Protein AF-A0A7J7JI96-F1 (afdb_monomer)

InterPro domains:
  IPR000719 Protein kinase domain [PS50011] (478-627)
  IPR001245 Serine-threonine/tyrosine-protein kinase, catalytic domain [PF07714] (480-619)
  IPR006212 Furin-like repeat [SM00261] (76-136)
  IPR006212 Furin-like repeat [SM00261] (138-182)
  IPR006212 Furin-like repeat [SM00261] (185-246)
  IPR006212 Furin-like repeat [SM00261] (267-317)
  IPR006212 Furin-like repeat [SM00261] (322-373)
  IPR006212 Furin-like repeat [cd00064] (144-189)
  IPR008266 Tyrosine-protein kinase, active site [PS00109] (599-611)
  IPR009030 Growth factor receptor cysteine-rich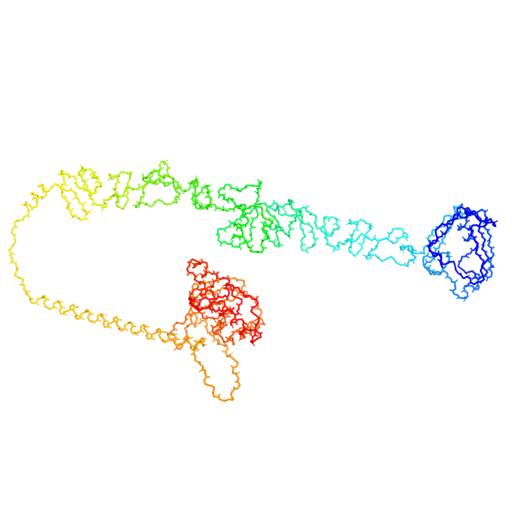 domain superfamily [SSF57184] (85-247)
  IPR009030 Growth factor receptor cysteine-rich domain superfamily [SSF57184] (269-385)
  IPR011009 Protein kinase-like domain superfamily [SSF56112] (474-619)
  IPR017441 Protein kinase, ATP binding site [PS00107] (484-511)
  IPR020635 Tyrosine-protein kinase, catalytic domain [SM00219] (478-627)
  IPR032778 Growth factor receptor domain 4 [PF14843] (109-195)
  IPR036941 Receptor L-domain superfamily [G3DSA:3.80.20.20] (1-106)
  IPR050122 Receptor Tyrosine Kinase [PTHR24416] (110-619)

Organism: Bugula neritina (NCBI:txid10212)

Radius of gyration: 50.15 Å; Cα contacts (8 Å, |Δi|>4): 1266; chains: 1; bounding box: 115×75×145 Å

pLDDT: mean 81.82, std 13.34, range [28.16, 96.81]

Nearest PDB structures (foldseek):
  7lg8-assembly2_B  TM=9.707E-01  e=1.977E-16  Homo sapiens
  7a6i-assembly1_A  TM=9.417E-01  e=3.494E-16  Homo sapiens
  7jxh-assembly2_A  TM=9.413E-01  e=5.567E-16  Homo sapiens
  7pcd-assembly1_A  TM=9.320E-01  e=4.766E-16  Homo sapiens
  5edq-assembly1_A  TM=9.044E-01  e=1.091E-15  Homo sapiens

Solvent-accessible surface area (backbone atoms only — not comparable to full-atom values): 34287 Å² total; per-residue (Å²): 140,58,35,81,42,49,71,40,66,28,81,84,48,91,83,52,38,42,44,76,46,79,42,72,81,44,44,50,77,57,46,69,41,79,55,46,57,70,36,37,15,36,39,39,41,30,54,48,38,34,37,55,48,68,68,57,50,47,26,63,45,56,78,32,80,41,77,45,74,48,61,54,82,69,26,52,62,54,23,53,76,72,64,49,52,57,29,90,37,32,60,82,44,21,41,20,61,48,48,50,20,14,40,48,54,38,87,86,79,30,55,66,46,80,35,44,59,54,23,34,44,98,70,28,31,35,85,71,74,62,55,51,56,19,27,78,60,89,54,34,42,39,68,33,28,92,35,36,31,75,10,29,80,40,65,46,44,61,33,35,74,33,51,62,56,21,33,50,90,68,33,31,31,90,61,58,60,79,64,18,17,55,46,98,82,30,36,47,40,73,38,36,87,28,42,36,62,92,76,84,45,38,26,49,24,66,40,52,27,51,45,85,55,2,16,61,24,23,55,29,26,45,47,55,101,84,45,66,38,68,38,36,36,39,87,52,94,87,58,61,60,92,34,37,38,74,47,67,54,63,75,65,51,57,76,38,36,32,88,87,54,63,65,88,34,44,59,31,39,24,31,62,28,37,86,32,22,43,31,40,54,103,44,43,80,41,36,77,35,61,18,97,78,24,29,43,34,37,42,85,86,70,54,69,64,49,52,35,73,69,76,56,57,54,50,21,25,76,39,83,89,75,45,33,29,37,38,36,36,90,43,35,36,75,10,27,81,41,73,45,46,56,29,35,71,35,50,63,64,22,34,38,71,76,36,83,91,77,72,38,39,34,36,36,90,67,65,53,86,83,21,63,31,79,45,80,52,99,91,43,43,31,39,36,36,60,72,62,54,53,57,59,60,73,72,68,82,83,87,82,84,90,78,86,86,70,72,71,58,61,61,53,52,52,51,50,50,50,51,51,50,51,51,51,51,50,49,49,52,50,51,52,50,51,52,48,54,53,51,51,52,31,51,52,50,44,39,70,65,64,67,76,66,102,61,87,78,83,78,78,85,91,70,81,83,79,78,61,80,71,37,79,46,58,70,88,30,50,45,80,56,59,76,63,27,57,45,98,65,23,42,29,20,40,30,31,42,32,54,96,89,43,102,43,71,36,65,22,30,40,35,38,37,68,84,84,74,57,82,73,50,57,53,57,56,48,51,52,49,38,59,39,35,58,50,85,47,91,20,40,51,31,46,53,32,38,29,85,61,97,49,49,29,46,29,31,75,53,46,82,57,40,26,40,47,61,41,47,68,77,38,63,93,74,67,52,70,71,50,54,54,50,43,51,54,34,52,51,54,28,51,53,50,34,51,75,72,72,46,79,71,90,63,93,46,51,54,38,26,32,21,64,47,93,89,40,47,26,36,49,74,61,91,66,46,56,102

Secondary structure (DSSP, 8-state):
--TT--EE--TT-SSSEEEEEE-SS-S----SSPPEESSSEEEEE-TT--SS-HHHHHHHTTTSS-EEEE--TTHHHHHHHTT----TTBSS--SSSSGGG-EEE-TTT--EEE-BSSEEETTEEES---TTTEEEETTEEEEPPTTEEEEESSSSTTSEEEESSEEETTEEESSPPTTEEE-TTSBEEEPPTTS--TTS--BSSSEEEESTTEES-EEEEEE-TT--BPPEE---SSSPPTTEEEE--HHHHHTTB-TTS-GGGEEEEEEEPPTTEEEESSSTT-EEEE-TTSEEEE-TTS-EEEEESS--TTTEEEETTTTEEEEPPTTEEEEESSSSTTSEEEESSEEEEEETTTTEEEEESS--GGG-EEEEETTEEEEE-HHHHHHHHTT-----PPPPP-THHHHHHHHHHHHHHHHHHHHHHHHHHHHHHHHHHHHHHHHHHH-----PPPPPS--------PPEE-GGGEEEEEEEEEETTEEEEEEEE--TT----EEEEEEEPPP---HHHHHHHHHHHHHHHT---TTEEPP-EEEESSSEEEEEEPPTT-BHHHHHHHTTTT--HHHHHHHHHHHHHHHHHHHHTT---S---TTSEEEEETTEEEEE-S-----

Structure (mmCIF, N/CA/C/O backbone):
data_AF-A0A7J7JI96-F1
#
_entry.id   AF-A0A7J7JI96-F1
#
loop_
_atom_site.group_PDB
_atom_site.id
_atom_site.type_symbol
_atom_site.label_atom_id
_atom_site.label_alt_id
_atom_site.label_comp_id
_atom_site.label_asym_id
_atom_site.label_entity_id
_atom_site.label_seq_id
_atom_site.pdbx_PDB_ins_code
_atom_site.Cartn_x
_atom_site.Cartn_y
_atom_site.Cartn_z
_atom_site.occupancy
_atom_site.B_iso_or_equiv
_atom_site.auth_seq_id
_atom_site.auth_comp_id
_atom_site.auth_asym_id
_atom_site.auth_atom_id
_atom_site.pdbx_PDB_model_num
ATOM 1 N N . MET A 1 1 ? -47.613 0.267 45.200 1.00 57.62 1 MET A N 1
ATOM 2 C CA . MET A 1 1 ? -48.033 1.374 44.298 1.00 57.62 1 MET A CA 1
ATOM 3 C C . MET A 1 1 ? -47.141 2.615 44.422 1.00 57.62 1 MET A C 1
ATOM 5 O O . MET A 1 1 ? -46.988 3.315 43.432 1.00 57.62 1 MET A O 1
ATOM 9 N N . PHE A 1 2 ? -46.502 2.871 45.574 1.00 77.62 2 PHE A N 1
ATOM 10 C CA . PHE A 1 2 ? -45.752 4.112 45.841 1.00 77.62 2 PHE A CA 1
ATOM 11 C C . PHE A 1 2 ? -44.225 3.942 45.948 1.00 77.62 2 PHE A C 1
ATOM 13 O O . PHE A 1 2 ? -43.570 4.767 46.570 1.00 77.62 2 PHE A O 1
ATOM 20 N N . ARG A 1 3 ? -43.636 2.915 45.316 1.00 76.50 3 ARG A N 1
ATOM 21 C CA . ARG A 1 3 ? -42.209 2.548 45.466 1.00 76.50 3 ARG A CA 1
ATOM 22 C C . ARG A 1 3 ? -41.218 3.710 45.314 1.00 76.50 3 ARG A C 1
ATOM 24 O O . ARG A 1 3 ? -40.202 3.724 45.991 1.00 76.50 3 ARG A O 1
ATOM 31 N N . ASN A 1 4 ? -41.526 4.693 44.468 1.00 79.75 4 ASN A N 1
ATOM 32 C CA . ASN A 1 4 ? -40.650 5.834 44.170 1.00 79.75 4 ASN A CA 1
ATOM 33 C C . ASN A 1 4 ? -41.112 7.156 44.816 1.00 79.75 4 ASN A C 1
ATOM 35 O O . ASN A 1 4 ? -40.714 8.232 44.365 1.00 79.75 4 ASN A O 1
ATOM 39 N N . LEU A 1 5 ? -41.998 7.109 45.816 1.00 82.69 5 LEU A N 1
ATOM 40 C CA . LEU A 1 5 ? -42.488 8.298 46.512 1.00 82.69 5 LEU A CA 1
ATOM 41 C C . LEU A 1 5 ? -41.365 8.915 47.360 1.00 82.69 5 LEU A C 1
ATOM 43 O O . LEU A 1 5 ? -40.886 8.291 48.298 1.00 82.69 5 LEU A O 1
ATOM 47 N N . LYS A 1 6 ? -40.954 10.147 47.034 1.00 82.44 6 LYS A N 1
ATOM 48 C CA . LYS A 1 6 ? -39.851 10.848 47.722 1.00 82.44 6 LYS A CA 1
ATOM 49 C C . LYS A 1 6 ? -40.289 12.036 48.567 1.00 82.44 6 LYS A C 1
ATOM 51 O O . LYS A 1 6 ? -39.640 12.343 49.557 1.00 82.44 6 LYS A O 1
ATOM 56 N N . ILE A 1 7 ? -41.343 12.741 48.161 1.00 83.69 7 ILE A N 1
ATOM 57 C CA . ILE A 1 7 ? -41.796 13.966 48.828 1.00 83.69 7 ILE A CA 1
ATOM 58 C C . ILE A 1 7 ? -43.315 13.943 48.920 1.00 83.69 7 ILE A C 1
ATOM 60 O O . ILE A 1 7 ? -43.996 13.655 47.934 1.00 83.69 7 ILE A O 1
ATOM 64 N N . VAL A 1 8 ? -43.828 14.296 50.093 1.00 85.56 8 VAL A N 1
ATOM 65 C CA . VAL A 1 8 ? -45.242 14.556 50.350 1.00 85.56 8 VAL A CA 1
ATOM 66 C C . VAL A 1 8 ? -45.352 15.997 50.851 1.00 85.56 8 VAL A C 1
ATOM 68 O O . VAL A 1 8 ? -44.839 16.326 51.913 1.00 85.56 8 VAL A O 1
ATOM 71 N N . ASP A 1 9 ? -45.983 16.890 50.080 1.00 82.31 9 ASP A N 1
ATOM 72 C CA . ASP A 1 9 ? -46.067 18.320 50.448 1.00 82.31 9 ASP A CA 1
ATOM 73 C C . ASP A 1 9 ? -47.056 18.568 51.605 1.00 82.31 9 ASP A C 1
ATOM 75 O O . ASP A 1 9 ? -46.952 19.561 52.315 1.00 82.31 9 ASP A O 1
ATOM 79 N N . GLY A 1 10 ? -48.033 17.676 51.798 1.00 76.19 10 GLY A N 1
ATOM 80 C CA . GLY A 1 10 ? -48.972 17.699 52.929 1.00 76.19 10 GLY A CA 1
ATOM 81 C C . GLY A 1 10 ? -49.927 18.903 52.999 1.00 76.19 10 GLY A C 1
ATOM 82 O O . GLY A 1 10 ? -50.802 18.956 53.864 1.00 76.19 10 GLY A O 1
ATOM 83 N N . LYS A 1 11 ? -49.827 19.861 52.069 1.00 74.62 11 LYS A N 1
ATOM 84 C CA . LYS A 1 11 ? -50.730 21.015 51.983 1.00 74.62 11 LYS A CA 1
ATOM 85 C C . LYS A 1 11 ? -52.147 20.576 51.605 1.00 74.62 11 LYS A C 1
ATOM 87 O O . LYS A 1 11 ? -52.352 19.966 50.560 1.00 74.62 11 LYS A O 1
ATOM 92 N N . GLY A 1 12 ? -53.126 20.962 52.426 1.00 66.62 12 GLY A N 1
ATOM 93 C CA . GLY A 1 12 ? -54.555 20.749 52.160 1.00 66.62 12 GLY A CA 1
ATOM 94 C C . GLY A 1 12 ? -55.198 19.561 52.883 1.00 66.62 12 GLY A C 1
ATOM 95 O O . GLY A 1 12 ? -56.346 19.248 52.580 1.00 66.62 12 GLY A O 1
ATOM 96 N N . SER A 1 13 ? -54.509 18.918 53.833 1.00 68.62 13 SER A N 1
ATOM 97 C CA . SER A 1 13 ? -55.126 17.897 54.691 1.00 68.62 13 SER A CA 1
ATOM 98 C C . SER A 1 13 ? -56.147 18.517 55.652 1.00 68.62 13 SER A C 1
ATOM 100 O O . SER A 1 13 ? -55.817 19.442 56.395 1.00 68.62 13 SER A O 1
ATOM 102 N N . SER A 1 14 ? -57.386 18.013 55.643 1.00 61.16 14 SER A N 1
ATOM 103 C CA . SER A 1 14 ? -58.469 18.448 56.541 1.00 61.16 14 SER A CA 1
ATOM 104 C C . SER A 1 14 ? -58.303 17.956 57.977 1.00 61.16 14 SER A C 1
ATOM 106 O O . SER A 1 14 ? -58.789 18.603 58.901 1.00 61.16 14 SER A O 1
ATOM 108 N N . ASP A 1 15 ? -57.589 16.844 58.155 1.00 72.38 15 ASP A N 1
ATOM 109 C CA . ASP A 1 15 ? -57.520 16.102 59.419 1.00 72.38 15 ASP A CA 1
ATOM 110 C C . ASP A 1 15 ? -56.163 16.298 60.114 1.00 72.38 15 ASP A C 1
ATOM 112 O O . ASP A 1 15 ? -55.844 15.620 61.085 1.00 72.38 15 ASP A O 1
ATOM 116 N N . GLY A 1 16 ? -55.334 17.214 59.601 1.00 79.12 16 GLY A N 1
ATOM 117 C CA . GLY A 1 16 ? -54.013 17.530 60.149 1.00 79.12 16 GLY A CA 1
ATOM 118 C C . GLY A 1 16 ? -52.905 16.539 59.777 1.00 79.12 16 GLY A C 1
ATOM 119 O O . GLY A 1 16 ? -51.738 16.846 60.001 1.00 79.12 16 GLY A O 1
ATOM 120 N N . PHE A 1 17 ? -53.224 15.394 59.163 1.00 84.62 17 PHE A N 1
ATOM 121 C CA . PHE A 1 17 ? -52.244 14.383 58.743 1.00 84.62 17 PHE A CA 1
ATOM 122 C C . PHE A 1 17 ? -51.885 14.511 57.259 1.00 84.62 17 PHE A C 1
ATOM 124 O O . PHE A 1 17 ? -52.751 14.392 56.395 1.00 84.62 17 PHE A O 1
ATOM 131 N N . GLY A 1 18 ? -50.609 14.724 56.944 1.00 84.50 18 GLY A N 1
ATOM 132 C CA . GLY A 1 18 ? -50.103 14.714 55.571 1.00 84.50 18 GLY A CA 1
ATOM 133 C C . GLY A 1 18 ? -49.886 13.302 55.009 1.00 84.50 18 GLY A C 1
ATOM 134 O O . GLY A 1 18 ? -49.975 13.112 53.797 1.00 84.50 18 GLY A O 1
ATOM 135 N N . ILE A 1 19 ? -49.660 12.304 55.872 1.00 86.94 19 ILE A N 1
ATOM 136 C CA . ILE A 1 19 ? -49.621 10.876 55.515 1.00 86.94 19 ILE A CA 1
ATOM 137 C C . ILE A 1 19 ? -50.547 10.117 56.468 1.00 86.94 19 ILE A C 1
ATOM 139 O O . ILE A 1 19 ? -50.374 10.181 57.683 1.00 86.94 19 ILE A O 1
ATOM 143 N N . SER A 1 20 ? -51.515 9.371 55.933 1.00 87.81 20 SER A N 1
ATOM 144 C CA . SER A 1 20 ? -52.336 8.455 56.730 1.00 87.81 20 SER A CA 1
ATOM 145 C C . SER A 1 20 ? -52.415 7.085 56.068 1.00 87.81 20 SER A C 1
ATOM 147 O O . SER A 1 20 ? -52.799 6.969 54.905 1.00 87.81 20 SER A O 1
ATOM 149 N N . ILE A 1 21 ? -52.019 6.053 56.811 1.00 86.94 21 ILE A N 1
ATOM 150 C CA . ILE A 1 21 ? -52.020 4.659 56.375 1.00 86.94 21 ILE A CA 1
ATOM 151 C C . ILE A 1 21 ? -52.888 3.883 57.357 1.00 86.94 21 ILE A C 1
ATOM 153 O O . ILE A 1 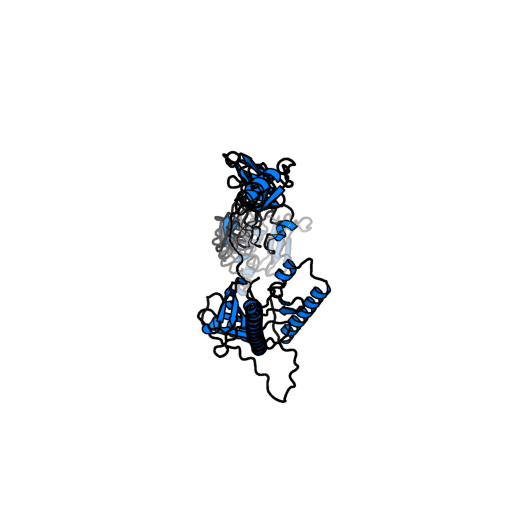21 ? -52.512 3.718 58.511 1.00 86.94 21 ILE A O 1
ATOM 157 N N . ILE A 1 22 ? -54.050 3.422 56.903 1.00 87.38 22 ILE A N 1
ATOM 158 C CA . ILE A 1 22 ? -54.986 2.622 57.698 1.00 87.38 22 ILE A CA 1
ATOM 159 C C . ILE A 1 22 ? -55.241 1.343 56.913 1.00 87.38 22 ILE A C 1
ATOM 161 O O . ILE A 1 22 ? -55.869 1.385 55.855 1.00 87.38 22 ILE A O 1
ATOM 165 N N . SER A 1 23 ? -54.693 0.225 57.380 1.00 85.44 23 SER A N 1
ATOM 166 C CA . SER A 1 23 ? -54.805 -1.059 56.693 1.00 85.44 23 SER A CA 1
ATOM 167 C C . SER A 1 23 ? -54.550 -2.217 57.644 1.00 85.44 23 SER A C 1
ATOM 169 O O . SER A 1 23 ? -53.562 -2.233 58.359 1.00 85.44 23 SER A O 1
ATOM 171 N N . ASP A 1 24 ? -55.379 -3.245 57.565 1.00 84.19 24 ASP A N 1
ATOM 172 C CA . ASP A 1 24 ? -55.259 -4.503 58.301 1.00 84.19 24 ASP A CA 1
ATOM 173 C C . ASP A 1 24 ? -54.382 -5.549 57.599 1.00 84.19 24 ASP A C 1
ATOM 175 O O . ASP A 1 24 ? -53.923 -6.463 58.260 1.00 84.19 24 ASP A O 1
ATOM 179 N N . HIS A 1 25 ? -54.099 -5.403 56.300 1.00 84.94 25 HIS A N 1
ATOM 180 C CA . HIS A 1 25 ? -53.416 -6.446 55.511 1.00 84.94 25 HIS A CA 1
ATOM 181 C C . HIS A 1 25 ? -51.973 -6.139 55.070 1.00 84.94 25 HIS A C 1
ATOM 183 O O . HIS A 1 25 ? -51.364 -6.939 54.351 1.00 84.94 25 HIS A O 1
ATOM 189 N N . ILE A 1 26 ? -51.416 -4.966 55.395 1.00 87.25 26 ILE A N 1
ATOM 190 C CA . ILE A 1 26 ? -50.076 -4.601 54.908 1.00 87.25 26 ILE A CA 1
ATOM 191 C C . ILE A 1 26 ? -48.991 -5.180 55.810 1.00 87.25 26 ILE A C 1
ATOM 193 O O . ILE A 1 26 ? -48.904 -4.838 56.983 1.00 87.25 26 ILE A O 1
ATOM 197 N N . LYS A 1 27 ? -48.111 -6.001 55.230 1.00 86.38 27 LYS A N 1
ATOM 198 C CA . LYS A 1 27 ? -46.932 -6.528 55.935 1.00 86.38 27 LYS A CA 1
ATOM 199 C C . LYS A 1 27 ? -45.699 -5.633 55.799 1.00 86.38 27 LYS A C 1
ATOM 201 O O . LYS A 1 27 ? -44.876 -5.600 56.706 1.00 86.38 27 LYS A O 1
ATOM 206 N N . SER A 1 28 ? -45.582 -4.873 54.705 1.00 87.50 28 SER A N 1
ATOM 207 C CA . SER A 1 28 ? -44.470 -3.950 54.407 1.00 87.50 28 SER A CA 1
ATOM 208 C C . SER A 1 28 ? -44.960 -2.692 53.691 1.00 87.50 28 SER A C 1
ATOM 210 O O . SER A 1 28 ? -45.938 -2.761 52.946 1.00 87.50 28 SER A O 1
ATOM 212 N N . PHE A 1 29 ? -44.230 -1.578 53.802 1.00 80.94 29 PHE A N 1
ATOM 213 C CA . PHE A 1 29 ? -44.534 -0.366 53.025 1.00 80.94 29 PHE A CA 1
ATOM 214 C C . PHE A 1 29 ? -44.096 -0.450 51.558 1.00 80.94 29 PHE A C 1
ATOM 216 O O . PHE A 1 29 ? -44.667 0.240 50.713 1.00 80.94 29 PHE A O 1
ATOM 223 N N . ASP A 1 30 ? -43.124 -1.317 51.253 1.00 79.44 30 ASP A N 1
ATOM 224 C CA . ASP A 1 30 ? -42.600 -1.552 49.902 1.00 79.44 30 ASP A CA 1
ATOM 225 C C . ASP A 1 30 ? -42.207 -0.243 49.185 1.00 79.44 30 ASP A C 1
ATOM 227 O O . ASP A 1 30 ? -42.695 0.088 48.099 1.00 79.44 30 ASP A O 1
ATOM 231 N N . LEU A 1 31 ? -41.365 0.550 49.853 1.00 79.81 31 LEU A N 1
ATOM 232 C CA . LEU A 1 31 ? -40.821 1.814 49.356 1.00 79.81 31 LEU A CA 1
ATOM 233 C C . LEU A 1 31 ? -39.329 1.640 49.058 1.00 79.81 31 LEU A C 1
ATOM 235 O O . LEU A 1 31 ? -38.616 1.036 49.849 1.00 79.81 31 LEU A O 1
ATOM 239 N N . ASN A 1 32 ? -38.856 2.191 47.941 1.00 73.75 32 ASN A N 1
ATOM 240 C CA . ASN A 1 32 ? -37.432 2.223 47.575 1.00 73.75 32 ASN A CA 1
ATOM 241 C C . ASN A 1 32 ? -36.756 3.524 48.041 1.00 73.75 32 ASN A C 1
ATOM 243 O O . ASN A 1 32 ? -35.562 3.735 47.858 1.00 73.75 32 ASN A O 1
ATOM 247 N N . SER A 1 33 ? -37.533 4.470 48.560 1.00 76.69 33 SER A N 1
ATOM 248 C CA . SER A 1 33 ? -37.050 5.731 49.108 1.00 76.69 33 SER A CA 1
ATOM 249 C C . SER A 1 33 ? -37.991 6.166 50.218 1.00 76.69 33 SER A C 1
ATOM 251 O O . SER A 1 33 ? -39.206 6.004 50.102 1.00 76.69 33 SER A O 1
ATOM 253 N N . LEU A 1 34 ? -37.430 6.724 51.284 1.00 78.81 34 LEU A N 1
ATOM 254 C CA . LEU A 1 34 ? -38.214 7.229 52.401 1.00 78.81 34 LEU A CA 1
ATOM 255 C C . LEU A 1 34 ? -38.844 8.584 52.028 1.00 78.81 34 LEU A C 1
ATOM 257 O O . LEU A 1 34 ? -38.130 9.484 51.572 1.00 78.81 34 LEU A O 1
ATOM 261 N N . PRO A 1 35 ? -40.171 8.744 52.165 1.00 79.44 35 PRO A N 1
ATOM 262 C CA . PRO A 1 35 ? -40.851 9.964 51.768 1.00 79.44 35 PRO A CA 1
ATOM 263 C C . PRO A 1 35 ? -40.621 11.071 52.800 1.00 79.44 35 PRO A C 1
ATOM 265 O O . PRO A 1 35 ? -40.947 10.915 53.973 1.00 79.44 35 PRO A O 1
ATOM 268 N N . LYS A 1 36 ? -40.129 12.227 52.351 1.00 81.94 36 LYS A N 1
ATOM 269 C CA . LYS A 1 36 ? -40.012 13.426 53.184 1.00 81.94 36 LYS A CA 1
ATOM 270 C C . LYS A 1 36 ? -41.343 14.173 53.229 1.00 81.94 36 LYS A C 1
ATOM 272 O O . LYS A 1 36 ? -41.880 14.533 52.179 1.00 81.94 36 LYS A O 1
ATOM 277 N N . LEU A 1 37 ? -41.856 14.425 54.430 1.00 84.81 37 LEU A N 1
ATOM 278 C CA . LEU A 1 37 ? -43.087 15.184 54.643 1.00 84.81 37 LEU A CA 1
ATOM 279 C C . LEU A 1 37 ? -42.771 16.667 54.880 1.00 84.81 37 LEU A C 1
ATOM 281 O O . LEU A 1 37 ? -41.979 16.990 55.763 1.00 84.81 37 LEU A O 1
ATOM 285 N N . SER A 1 38 ? -43.375 17.561 54.092 1.00 82.88 38 SER A N 1
ATOM 286 C CA . SER A 1 38 ? -43.161 19.010 54.225 1.00 82.88 38 SER A CA 1
ATOM 287 C C . SER A 1 38 ? -44.011 19.657 55.323 1.00 82.88 38 SER A C 1
ATOM 289 O O . SER A 1 38 ? -43.529 20.571 55.984 1.00 82.88 38 SER A O 1
ATOM 291 N N . VAL A 1 39 ? -45.280 19.253 55.469 1.00 80.69 39 VAL A N 1
ATOM 292 C CA . VAL A 1 39 ? -46.265 19.838 56.404 1.00 80.69 39 VAL A CA 1
ATOM 293 C C . VAL A 1 39 ? -47.270 18.759 56.832 1.00 80.69 39 VAL A C 1
ATOM 295 O O . VAL A 1 39 ? -47.659 17.935 56.005 1.00 80.69 39 VAL A O 1
ATOM 298 N N . GLY A 1 40 ? -47.741 18.785 58.082 1.00 86.06 40 GLY A N 1
ATOM 299 C CA . GLY A 1 40 ? -48.756 17.870 58.609 1.00 86.06 40 GLY A CA 1
ATOM 300 C C . GLY A 1 40 ? -48.179 16.710 59.426 1.00 86.06 40 GLY A C 1
ATOM 301 O O . GLY A 1 40 ? -46.971 16.485 59.475 1.00 86.06 40 GLY A O 1
ATOM 302 N N . GLY A 1 41 ? -49.063 15.962 60.085 1.00 88.69 41 GLY A N 1
ATOM 303 C CA . GLY A 1 41 ? -48.723 14.765 60.853 1.00 88.69 41 GLY A CA 1
ATOM 304 C C . GLY A 1 41 ? -48.707 13.471 60.032 1.00 88.69 41 GLY A C 1
ATOM 305 O O . GLY A 1 41 ? -49.124 13.431 58.872 1.00 88.69 41 GLY A O 1
ATOM 306 N N . VAL A 1 42 ? -48.300 12.382 60.674 1.00 89.00 42 VAL A N 1
ATOM 307 C CA . VAL A 1 42 ? -48.338 11.011 60.162 1.00 89.00 42 VAL A CA 1
ATOM 308 C C . VAL A 1 42 ? -49.207 10.145 61.076 1.00 89.00 42 VAL A C 1
ATOM 310 O O . VAL A 1 42 ? -49.019 10.134 62.291 1.00 89.00 42 VAL A O 1
ATOM 313 N N . ASN A 1 43 ? -50.163 9.414 60.501 1.00 89.56 43 ASN A N 1
ATOM 314 C CA . ASN A 1 43 ? -51.018 8.463 61.220 1.00 89.56 43 ASN A CA 1
ATOM 315 C C . ASN A 1 43 ? -50.938 7.072 60.576 1.00 89.56 43 ASN A C 1
ATOM 317 O O . ASN A 1 43 ? -51.388 6.894 59.443 1.00 89.56 43 ASN A O 1
ATOM 321 N N . ILE A 1 44 ? -50.388 6.093 61.292 1.00 88.38 44 ILE A N 1
ATOM 322 C CA . ILE A 1 44 ? -50.195 4.714 60.835 1.00 88.38 44 ILE A CA 1
ATOM 323 C C . ILE A 1 44 ? -50.988 3.767 61.744 1.00 88.38 44 ILE A C 1
ATOM 325 O O . ILE A 1 44 ? -50.644 3.545 62.906 1.00 88.38 44 ILE A O 1
ATOM 329 N N . MET A 1 45 ? -52.043 3.176 61.188 1.00 88.12 45 MET A N 1
ATOM 330 C CA . MET A 1 45 ? -52.850 2.114 61.786 1.00 88.12 45 MET A CA 1
ATOM 331 C C . MET A 1 45 ? -52.697 0.841 60.956 1.00 88.12 45 MET A C 1
ATOM 333 O O . MET A 1 45 ? -53.411 0.646 59.970 1.00 88.12 45 MET A O 1
ATOM 337 N N . ALA A 1 46 ? -51.723 0.009 61.330 1.00 87.38 46 ALA A N 1
ATOM 338 C CA . ALA A 1 46 ? -51.339 -1.180 60.574 1.00 87.38 46 ALA A CA 1
ATOM 339 C C . ALA A 1 46 ? -50.926 -2.341 61.500 1.00 87.38 46 ALA A C 1
ATOM 341 O O . ALA A 1 46 ? -49.739 -2.511 61.776 1.00 87.38 46 ALA A O 1
ATOM 342 N N . PRO A 1 47 ? -51.885 -3.143 62.002 1.00 84.94 47 PRO A N 1
ATOM 343 C CA . PRO A 1 47 ? -51.608 -4.155 63.021 1.00 84.94 47 PRO A CA 1
ATOM 344 C C . PRO A 1 47 ? -50.830 -5.384 62.517 1.00 84.94 47 PRO A C 1
ATOM 346 O O . PRO A 1 47 ? -50.222 -6.067 63.335 1.00 84.94 47 PRO A O 1
ATOM 349 N N . GLU A 1 48 ? -50.826 -5.661 61.207 1.00 86.75 48 GLU A N 1
ATOM 350 C CA . GLU A 1 48 ? -50.080 -6.775 60.582 1.00 86.75 48 GLU A CA 1
ATOM 351 C C . GLU A 1 48 ? -48.722 -6.350 59.978 1.00 86.75 48 GLU A C 1
ATOM 353 O O . GLU A 1 48 ? -48.100 -7.109 59.232 1.00 86.75 48 GLU A O 1
ATOM 358 N N . LEU A 1 49 ? -48.247 -5.134 60.268 1.00 87.69 49 LEU A N 1
ATOM 359 C CA . LEU A 1 49 ? -46.982 -4.630 59.737 1.00 87.69 49 LEU A CA 1
ATOM 360 C C . LEU A 1 49 ? -45.782 -5.341 60.389 1.00 87.69 49 LEU A C 1
ATOM 362 O O . LEU A 1 49 ? -45.665 -5.364 61.611 1.00 87.69 49 LEU A O 1
ATOM 366 N N . CYS A 1 50 ? -44.873 -5.882 59.570 1.00 87.38 50 CYS A N 1
ATOM 367 C CA . CYS A 1 50 ? -43.792 -6.759 60.034 1.00 87.38 50 CYS A CA 1
ATOM 368 C C . CYS A 1 50 ? -42.393 -6.134 60.054 1.00 87.38 50 CYS A C 1
ATOM 370 O O . CYS A 1 50 ? -41.606 -6.444 60.941 1.00 87.38 50 CYS A O 1
ATOM 372 N N . TYR A 1 51 ? -42.048 -5.307 59.063 1.00 87.06 51 TYR A N 1
ATOM 373 C CA . TYR A 1 51 ? -40.649 -4.903 58.850 1.00 87.06 51 TYR A CA 1
ATOM 374 C C . TYR A 1 51 ? -40.270 -3.607 59.578 1.00 87.06 51 TYR A C 1
ATOM 376 O O . TYR A 1 51 ? -39.204 -3.537 60.178 1.00 87.06 51 TYR A O 1
ATOM 384 N N . ALA A 1 52 ? -41.142 -2.593 59.550 1.00 86.19 52 ALA A N 1
ATOM 385 C CA . ALA A 1 52 ? -40.871 -1.294 60.163 1.00 86.19 52 ALA A CA 1
ATOM 386 C C . ALA A 1 52 ? -41.425 -1.232 61.594 1.00 86.19 52 ALA A C 1
ATOM 388 O O . ALA A 1 52 ? -42.629 -1.395 61.798 1.00 86.19 52 ALA A O 1
ATOM 389 N N . THR A 1 53 ? -40.553 -0.977 62.570 1.00 83.94 53 THR A N 1
ATOM 390 C CA . THR A 1 53 ? -40.932 -0.804 63.980 1.00 83.94 53 THR A CA 1
ATOM 391 C C . THR A 1 53 ? -41.534 0.578 64.233 1.00 83.94 53 THR A C 1
ATOM 393 O O . THR A 1 53 ? -41.310 1.512 63.460 1.00 83.94 53 THR A O 1
ATOM 396 N N . SER A 1 54 ? -42.284 0.726 65.330 1.00 83.81 54 SER A N 1
ATOM 397 C CA . SER A 1 54 ? -42.818 2.029 65.752 1.00 83.81 54 SER A CA 1
ATOM 398 C C . SER A 1 54 ? -41.703 3.065 65.925 1.00 83.81 54 SER A C 1
ATOM 400 O O . SER A 1 54 ? -41.822 4.155 65.376 1.00 83.81 54 SER A O 1
ATOM 402 N N . ASP A 1 55 ? -40.596 2.686 66.571 1.00 84.81 55 ASP A N 1
ATOM 403 C CA . ASP A 1 55 ? -39.433 3.560 66.785 1.00 84.81 55 ASP A CA 1
ATOM 404 C C . ASP A 1 55 ? -38.807 4.019 65.457 1.00 84.81 55 ASP A C 1
ATOM 406 O O . ASP A 1 55 ? -38.578 5.207 65.245 1.00 84.81 55 ASP A O 1
ATOM 410 N N . LEU A 1 56 ? -38.613 3.094 64.506 1.00 83.94 56 LEU A N 1
ATOM 411 C CA . LEU A 1 56 ? -38.066 3.427 63.188 1.00 83.94 56 LEU A CA 1
ATOM 412 C C . LEU A 1 56 ? -38.990 4.385 62.424 1.00 83.94 56 LEU A C 1
ATOM 414 O O . LEU A 1 56 ? -38.517 5.263 61.709 1.00 83.94 56 LEU A O 1
ATOM 418 N N . LEU A 1 57 ? -40.309 4.227 62.547 1.00 86.19 57 LEU A N 1
ATOM 419 C CA . LEU A 1 57 ? -41.273 5.107 61.886 1.00 86.19 57 LEU A CA 1
ATOM 420 C C . LEU A 1 57 ? -41.308 6.503 62.503 1.00 86.19 57 LEU A C 1
ATOM 422 O O . LEU A 1 57 ? -41.458 7.479 61.767 1.00 86.19 57 LEU A O 1
ATOM 426 N N . GLU A 1 58 ? -41.149 6.606 63.821 1.00 85.69 58 GLU A N 1
ATOM 427 C CA . GLU A 1 58 ? -40.972 7.890 64.498 1.00 85.69 58 GLU A CA 1
ATOM 428 C C . GLU A 1 58 ? -39.698 8.596 64.026 1.00 85.69 58 GLU A C 1
ATOM 430 O O . GLU A 1 58 ? -39.745 9.789 63.725 1.00 85.69 58 GLU A O 1
ATOM 435 N N . ASP A 1 59 ? -38.599 7.858 63.854 1.00 86.00 59 ASP A N 1
ATOM 436 C CA . ASP A 1 59 ? -37.348 8.412 63.334 1.00 86.00 59 ASP A CA 1
ATOM 437 C C . ASP A 1 59 ? -37.453 8.828 61.854 1.00 86.00 59 ASP A C 1
ATOM 439 O O . ASP A 1 59 ? -37.017 9.923 61.490 1.00 86.00 59 ASP A O 1
ATOM 443 N N . ILE A 1 60 ? -38.084 8.011 60.997 1.00 84.62 60 ILE A N 1
ATOM 444 C CA . ILE A 1 60 ? -38.318 8.323 59.571 1.00 84.62 60 ILE A CA 1
ATOM 445 C C . ILE A 1 60 ? -39.150 9.599 59.414 1.00 84.62 60 ILE A C 1
ATOM 447 O O . ILE A 1 60 ? -38.869 10.440 58.556 1.00 84.62 60 ILE A O 1
ATOM 451 N N . PHE A 1 61 ? -40.205 9.738 60.218 1.00 86.44 61 PHE A N 1
ATOM 452 C CA . PHE A 1 61 ? -41.156 10.844 60.133 1.00 86.44 61 PHE A CA 1
ATOM 453 C C . PHE A 1 61 ? -40.924 11.911 61.196 1.00 86.44 61 PHE A C 1
ATOM 455 O O . PHE A 1 61 ? -41.828 12.688 61.498 1.00 86.44 61 PHE A O 1
ATOM 462 N N . LYS A 1 62 ? -39.700 12.019 61.714 1.00 83.12 62 LYS A N 1
ATOM 463 C CA . LYS A 1 62 ? -39.357 12.955 62.786 1.00 83.12 62 LYS A CA 1
ATOM 464 C C . LYS A 1 62 ? -39.643 14.423 62.452 1.00 83.12 62 LYS A C 1
ATOM 466 O O . LYS A 1 62 ? -39.857 15.236 63.346 1.00 83.12 62 LYS A O 1
ATOM 471 N N . SER A 1 63 ? -39.652 14.775 61.163 1.00 79.50 63 SER A N 1
ATOM 472 C CA . SER A 1 63 ? -39.986 16.123 60.689 1.00 79.50 63 SER A CA 1
ATOM 473 C C . SER A 1 63 ? -41.489 16.424 60.627 1.00 79.50 63 SER A C 1
ATOM 475 O O . SER A 1 63 ? -41.853 17.540 60.267 1.00 79.50 63 SER A O 1
ATOM 477 N N . ALA A 1 64 ? -42.356 15.445 60.893 1.00 84.00 64 ALA A N 1
ATOM 478 C CA . ALA A 1 64 ? -43.802 15.625 60.897 1.00 84.00 64 ALA A CA 1
ATOM 479 C C . ALA A 1 64 ? -44.276 16.371 62.153 1.00 84.00 64 ALA A C 1
ATOM 481 O O . ALA A 1 64 ? -43.670 16.266 63.217 1.00 84.00 64 ALA A O 1
ATOM 482 N N . ASP A 1 65 ? -45.409 17.071 62.051 1.00 85.38 65 ASP A N 1
ATOM 483 C CA . ASP A 1 65 ? -45.966 17.836 63.179 1.00 85.38 65 ASP A CA 1
ATOM 484 C C . ASP A 1 65 ? -46.396 16.924 64.346 1.00 85.38 65 ASP A C 1
ATOM 486 O O . ASP A 1 65 ? -46.326 17.300 65.514 1.00 85.38 65 ASP A O 1
ATOM 490 N N . THR A 1 66 ? -46.866 15.719 64.018 1.00 84.69 66 THR A N 1
ATOM 491 C CA . THR A 1 66 ? -47.253 14.648 64.949 1.00 84.69 66 THR A CA 1
ATOM 492 C C . THR A 1 66 ? -47.024 13.300 64.273 1.00 84.69 66 THR A C 1
ATOM 494 O O . THR A 1 66 ? -47.281 13.178 63.079 1.00 84.69 66 THR A O 1
ATOM 497 N N . VAL A 1 67 ? -46.575 12.280 65.005 1.00 85.81 67 VAL A N 1
ATOM 498 C CA . VAL A 1 67 ? -46.489 10.898 64.506 1.00 85.81 67 VAL A CA 1
ATOM 499 C C . VAL A 1 67 ? -47.317 10.015 65.429 1.00 85.81 67 VAL A C 1
ATOM 501 O O . VAL A 1 67 ? -47.146 10.045 66.643 1.00 85.81 67 VAL A O 1
ATOM 504 N N . THR A 1 68 ? -48.257 9.269 64.856 1.00 86.19 68 THR A N 1
ATOM 505 C CA . THR A 1 68 ? -49.158 8.371 65.587 1.00 86.19 68 THR A CA 1
ATOM 506 C C . THR A 1 68 ? -49.040 6.987 64.972 1.00 86.19 68 THR A C 1
ATOM 508 O O . THR A 1 68 ? -49.372 6.812 63.800 1.00 86.19 68 THR A O 1
ATOM 511 N N . THR A 1 69 ? -48.562 6.010 65.736 1.00 84.06 69 THR A N 1
ATOM 512 C CA . THR A 1 69 ? -48.407 4.619 65.294 1.00 84.06 69 THR A CA 1
ATOM 513 C C . THR A 1 69 ? -49.259 3.701 66.172 1.00 84.06 69 THR A C 1
ATOM 515 O O . THR A 1 69 ? -49.357 3.870 67.385 1.00 84.06 69 THR A O 1
ATOM 518 N N . SER A 1 70 ? -49.931 2.730 65.555 1.00 83.38 70 SER A N 1
ATOM 519 C CA . SER A 1 70 ? -50.654 1.663 66.260 1.00 83.38 70 SER A CA 1
ATOM 520 C C . SER A 1 70 ? -50.273 0.311 65.668 1.00 83.38 70 SER A C 1
ATOM 522 O O . SER A 1 70 ? -50.972 -0.264 64.833 1.00 83.38 70 SER A O 1
ATOM 524 N N . ILE A 1 71 ? -49.103 -0.160 66.096 1.00 80.75 71 ILE A N 1
ATOM 525 C CA . ILE A 1 71 ? -48.519 -1.450 65.729 1.00 80.75 71 ILE A CA 1
ATOM 526 C C . ILE A 1 71 ? -48.366 -2.252 67.033 1.00 80.75 71 ILE A C 1
ATOM 528 O O . ILE A 1 71 ? -47.693 -1.777 67.949 1.00 80.75 71 ILE A O 1
ATOM 532 N N . PRO A 1 72 ? -49.019 -3.419 67.180 1.00 76.81 72 PRO A N 1
ATOM 533 C CA . PRO A 1 72 ? -48.898 -4.246 68.380 1.00 76.81 72 PRO A CA 1
ATOM 534 C C . PRO A 1 72 ? -47.460 -4.737 68.594 1.00 76.81 72 PRO A C 1
ATOM 536 O O . PRO A 1 72 ? -46.851 -5.262 67.668 1.00 76.81 72 PRO A O 1
ATOM 539 N N . GLU A 1 73 ? -46.942 -4.685 69.825 1.00 68.81 73 GLU A N 1
ATOM 540 C CA . GLU A 1 73 ? -45.609 -5.235 70.153 1.00 68.81 73 GLU A CA 1
ATOM 541 C C . GLU A 1 73 ? -45.495 -6.741 69.829 1.00 68.81 73 GLU A C 1
ATOM 543 O O . GLU A 1 73 ? -44.438 -7.223 69.426 1.00 68.81 73 GLU A O 1
ATOM 548 N N . SER A 1 74 ? -46.606 -7.486 69.917 1.00 67.19 74 SER A N 1
ATOM 549 C CA . SER A 1 74 ? -46.689 -8.914 69.567 1.00 67.19 74 SER A CA 1
ATOM 550 C C . SER A 1 74 ? -46.603 -9.204 68.060 1.00 67.19 74 SER A C 1
ATOM 552 O O . SER A 1 74 ? -46.504 -10.369 67.659 1.00 67.19 74 SER A O 1
ATOM 554 N N . ALA A 1 75 ? -46.683 -8.175 67.208 1.00 72.31 75 ALA A N 1
ATOM 555 C CA . ALA A 1 75 ? -46.594 -8.336 65.760 1.00 72.31 75 ALA A CA 1
ATOM 556 C C . ALA A 1 75 ? -45.190 -8.804 65.345 1.00 72.31 75 ALA A C 1
ATOM 558 O O . ALA A 1 75 ? -45.076 -9.703 64.517 1.00 72.31 75 ALA A O 1
ATOM 559 N N . ALA A 1 76 ? -44.129 -8.300 65.988 1.00 72.25 76 ALA A N 1
ATOM 560 C CA . ALA A 1 76 ? -42.745 -8.645 65.652 1.00 72.25 76 ALA A CA 1
ATOM 561 C C . ALA A 1 76 ? -42.436 -10.149 65.821 1.00 72.25 76 ALA A C 1
ATOM 563 O O . ALA A 1 76 ? -41.820 -10.761 64.948 1.00 72.25 76 ALA A O 1
ATOM 564 N N . GLU A 1 77 ? -42.910 -10.769 66.907 1.00 77.12 77 GLU A N 1
ATOM 565 C CA . GLU A 1 77 ? -42.704 -12.201 67.180 1.00 77.12 77 GLU A CA 1
ATOM 566 C C . GLU A 1 77 ? -43.485 -13.088 66.195 1.00 77.12 77 GLU A C 1
ATOM 568 O O . GLU A 1 77 ? -42.957 -14.072 65.672 1.00 77.12 77 GLU A O 1
ATOM 573 N N . THR A 1 78 ? -44.719 -12.690 65.867 1.00 84.25 78 THR A N 1
ATOM 574 C CA . THR A 1 78 ? -45.559 -13.379 64.873 1.00 84.25 78 THR A CA 1
ATOM 575 C C . THR A 1 78 ? -44.932 -13.302 63.477 1.00 84.25 78 THR A C 1
ATOM 577 O O . THR A 1 78 ? -44.816 -14.311 62.782 1.00 84.25 78 THR A O 1
ATOM 580 N N . CYS A 1 79 ? -44.447 -12.124 63.086 1.00 86.19 79 CYS A N 1
ATOM 581 C CA . CYS A 1 79 ? -43.786 -11.898 61.805 1.00 86.19 79 CYS A CA 1
ATOM 582 C C . CYS A 1 79 ? -42.489 -12.703 61.655 1.00 86.19 79 CYS A C 1
ATOM 584 O O . CYS A 1 79 ? -42.240 -13.259 60.583 1.00 86.19 79 CYS A O 1
ATOM 586 N N . ALA A 1 80 ? -41.699 -12.835 62.727 1.00 83.75 80 ALA A N 1
ATOM 587 C CA . ALA A 1 80 ? -40.493 -13.659 62.728 1.00 83.75 80 ALA A CA 1
ATOM 588 C C . ALA A 1 80 ? -40.801 -15.154 62.514 1.00 83.75 80 ALA A C 1
ATOM 590 O O . ALA A 1 80 ? -40.107 -15.813 61.739 1.00 83.75 80 ALA A O 1
ATOM 591 N N . LEU A 1 81 ? -41.864 -15.687 63.138 1.00 85.12 81 LEU A N 1
ATOM 592 C CA . LEU A 1 81 ? -42.307 -17.079 62.950 1.00 85.12 81 LEU A CA 1
ATOM 593 C C . LEU A 1 81 ? -42.815 -17.358 61.528 1.00 85.12 81 LEU A C 1
ATOM 595 O O . LEU A 1 81 ? -42.639 -18.463 61.015 1.00 85.12 81 LEU A O 1
ATOM 599 N N . GLU A 1 82 ? -43.417 -16.360 60.883 1.00 87.38 82 GLU A N 1
ATOM 600 C CA . GLU A 1 82 ? -43.866 -16.437 59.488 1.00 87.38 82 GLU A CA 1
ATOM 601 C C . GLU A 1 82 ? -42.739 -16.221 58.461 1.00 87.38 82 GLU A C 1
ATOM 603 O O . GLU A 1 82 ? -42.978 -16.336 57.258 1.00 87.38 82 GLU A O 1
ATOM 608 N N . GLY A 1 83 ? -41.515 -15.909 58.905 1.00 85.75 83 GLY A N 1
ATOM 609 C CA . GLY A 1 83 ? -40.375 -15.630 58.028 1.00 85.75 83 GLY A CA 1
ATOM 610 C C . GLY A 1 83 ? -40.386 -14.234 57.393 1.00 85.75 83 GLY A C 1
ATOM 611 O O . GLY A 1 83 ? -39.606 -13.973 56.479 1.00 85.75 83 GLY A O 1
ATOM 612 N N . ASN A 1 84 ? -41.233 -13.319 57.874 1.00 89.38 84 ASN A N 1
ATOM 613 C CA . ASN A 1 84 ? -41.262 -11.921 57.440 1.00 89.38 84 ASN A CA 1
ATOM 614 C C . ASN A 1 84 ? -40.188 -11.118 58.188 1.00 89.38 84 ASN A C 1
ATOM 616 O O . ASN A 1 84 ? -40.493 -10.303 59.055 1.00 89.38 84 ASN A O 1
ATOM 620 N N . VAL A 1 85 ? -38.923 -11.386 57.865 1.00 89.38 85 VAL A N 1
ATOM 621 C CA . VAL A 1 85 ? -37.742 -10.738 58.456 1.00 89.38 85 VAL A CA 1
ATOM 622 C C . VAL A 1 85 ? -36.976 -9.930 57.412 1.00 89.38 85 VAL A C 1
ATOM 624 O O . VAL A 1 85 ? -37.103 -10.178 56.212 1.00 89.38 85 VAL A O 1
ATOM 627 N N . CYS A 1 86 ? -36.180 -8.962 57.865 1.00 90.44 86 CYS A N 1
ATOM 628 C CA . CYS A 1 86 ? -35.322 -8.166 56.991 1.00 90.44 86 CYS A CA 1
ATOM 629 C C . CYS A 1 86 ? -34.396 -9.036 56.128 1.00 90.44 86 CYS A C 1
ATOM 631 O O . CYS A 1 86 ? -34.033 -10.152 56.508 1.00 90.44 86 CYS A O 1
ATOM 633 N N . HIS A 1 87 ? -33.987 -8.499 54.975 1.00 93.44 87 HIS A N 1
ATOM 634 C CA . HIS A 1 87 ? -32.997 -9.147 54.119 1.00 93.44 87 HIS A CA 1
ATOM 635 C C . HIS A 1 87 ? -31.717 -9.464 54.912 1.00 93.44 87 HIS A C 1
ATOM 637 O O . HIS A 1 87 ? -31.302 -8.681 55.766 1.00 93.44 87 HIS A O 1
ATOM 643 N N . ALA A 1 88 ? -31.056 -10.585 54.609 1.00 92.62 88 ALA A N 1
ATOM 644 C CA . ALA A 1 88 ? -29.877 -11.053 55.355 1.00 92.62 88 ALA A CA 1
ATOM 645 C C . ALA A 1 88 ? -28.683 -10.073 55.326 1.00 92.62 88 ALA A C 1
ATOM 647 O O . ALA A 1 88 ? -27.814 -10.121 56.201 1.00 92.62 88 ALA A O 1
ATOM 648 N N . GLU A 1 89 ? -28.675 -9.180 54.333 1.00 94.25 89 GLU A N 1
ATOM 649 C CA . GLU A 1 89 ? -27.665 -8.132 54.145 1.00 94.25 89 GLU A CA 1
ATOM 650 C C . GLU A 1 89 ? -28.010 -6.799 54.834 1.00 94.25 89 GLU A C 1
ATOM 652 O O . GLU A 1 89 ? -27.230 -5.854 54.733 1.00 94.25 89 GLU A O 1
ATOM 657 N N . CYS A 1 90 ? -29.142 -6.696 55.539 1.00 92.06 90 CYS A N 1
ATOM 658 C CA . CYS A 1 90 ? -29.429 -5.541 56.393 1.00 92.06 90 CYS A CA 1
ATOM 659 C C . CYS A 1 90 ? -28.614 -5.626 57.694 1.00 92.06 90 CYS A C 1
ATOM 661 O O . CYS A 1 90 ? -28.491 -6.706 58.273 1.00 92.06 90 CYS A O 1
ATOM 663 N N . ASN A 1 91 ? -28.080 -4.498 58.180 1.00 88.44 91 ASN A N 1
ATOM 664 C CA . ASN A 1 91 ? -27.335 -4.480 59.446 1.00 88.44 91 ASN A CA 1
ATOM 665 C C . ASN A 1 91 ? -28.254 -4.686 60.666 1.00 88.44 91 ASN A C 1
ATOM 667 O O . ASN A 1 91 ? -27.961 -5.501 61.540 1.00 88.44 91 ASN A O 1
ATOM 671 N N . SER A 1 92 ? -29.375 -3.956 60.721 1.00 80.94 92 SER A N 1
ATOM 672 C CA . SER A 1 92 ? -30.247 -3.937 61.902 1.00 80.94 92 SER A CA 1
ATOM 673 C C . SER A 1 92 ? -31.739 -3.810 61.565 1.00 80.94 92 SER A C 1
ATOM 675 O O . SER A 1 92 ? -32.522 -4.692 61.917 1.00 80.94 92 SER A O 1
ATOM 677 N N . THR A 1 93 ? -32.139 -2.757 60.852 1.00 88.00 93 THR A N 1
ATOM 678 C CA . THR A 1 93 ? -33.544 -2.419 60.577 1.00 88.00 93 THR A CA 1
ATOM 679 C C . THR A 1 93 ? -33.868 -2.363 59.084 1.00 88.00 93 THR A C 1
ATOM 681 O O . THR A 1 93 ? -32.993 -2.198 58.232 1.00 88.00 93 THR A O 1
ATOM 684 N N . CYS A 1 94 ? -35.149 -2.518 58.745 1.00 89.81 94 CYS A N 1
ATOM 685 C CA . CYS A 1 94 ? -35.635 -2.430 57.372 1.00 89.81 94 CYS A CA 1
ATOM 686 C C . CYS A 1 94 ? -37.095 -1.961 57.316 1.00 89.81 94 CYS A C 1
ATOM 688 O O . CYS A 1 94 ? -37.801 -1.952 58.316 1.00 89.81 94 CYS A O 1
ATOM 690 N N . ILE A 1 95 ? -37.573 -1.588 56.130 1.00 88.56 95 ILE A N 1
ATOM 691 C CA . ILE A 1 95 ? -38.986 -1.219 55.896 1.00 88.56 95 ILE A CA 1
ATOM 692 C C . ILE A 1 95 ? -39.734 -2.229 55.008 1.00 88.56 95 ILE A C 1
ATOM 694 O O . ILE A 1 95 ? -40.919 -2.054 54.698 1.00 88.56 95 ILE A O 1
ATOM 698 N N . GLY A 1 96 ? -39.040 -3.293 54.602 1.00 89.75 96 GLY A N 1
ATOM 699 C CA . GLY A 1 96 ? -39.546 -4.379 53.775 1.00 89.75 96 GLY A CA 1
ATOM 700 C C . GLY A 1 96 ? -38.492 -5.477 53.552 1.00 89.75 96 GLY A C 1
ATOM 701 O O . GLY A 1 96 ? -37.389 -5.389 54.095 1.00 89.75 96 GLY A O 1
ATOM 702 N N . PRO A 1 97 ? -38.825 -6.526 52.781 1.00 89.88 97 PRO A N 1
ATOM 703 C CA . PRO A 1 97 ? -37.981 -7.714 52.620 1.00 89.88 97 PRO A CA 1
ATOM 704 C C . PRO A 1 97 ? -36.811 -7.563 51.633 1.00 89.88 97 PRO A C 1
ATOM 706 O O . PRO A 1 97 ? -35.967 -8.456 51.572 1.00 89.88 97 PRO A O 1
ATOM 709 N N . ALA A 1 98 ? -36.765 -6.507 50.815 1.00 90.75 98 ALA A N 1
ATOM 710 C CA . ALA A 1 98 ? -35.737 -6.354 49.782 1.00 90.75 98 ALA A CA 1
ATOM 711 C C . ALA A 1 98 ? -34.407 -5.809 50.340 1.00 90.75 98 ALA A C 1
ATOM 713 O O . ALA A 1 98 ? -34.388 -5.061 51.316 1.00 90.75 98 ALA A O 1
ATOM 714 N N . SER A 1 99 ? -33.289 -6.113 49.674 1.00 91.94 99 SER A N 1
ATOM 715 C CA . SER A 1 99 ? -31.954 -5.593 50.019 1.00 91.94 99 SER A CA 1
ATOM 716 C C . SER A 1 99 ? -31.815 -4.071 49.858 1.00 91.94 99 SER A C 1
ATOM 718 O O . SER A 1 99 ? -30.935 -3.476 50.469 1.00 91.94 99 SER A O 1
ATOM 720 N N . SER A 1 100 ? -32.686 -3.425 49.077 1.00 90.12 100 SER A N 1
ATOM 721 C CA . SER A 1 100 ? -32.801 -1.959 48.953 1.00 90.12 100 SER A CA 1
ATOM 722 C C . SER A 1 100 ? -33.629 -1.305 50.065 1.00 90.12 100 SER A C 1
ATOM 724 O O . SER A 1 100 ? -33.827 -0.092 50.063 1.00 90.12 100 SER A O 1
ATOM 726 N N . GLN A 1 101 ? -34.157 -2.093 51.005 1.00 90.38 101 GLN A N 1
ATOM 727 C CA . GLN A 1 101 ? -35.070 -1.627 52.054 1.00 90.38 101 GLN A CA 1
ATOM 728 C C . GLN A 1 101 ? -34.443 -1.663 53.454 1.00 90.38 101 GLN A C 1
ATOM 730 O O . GLN A 1 101 ? -35.157 -1.482 54.441 1.00 90.38 101 GLN A O 1
ATOM 735 N N . CYS A 1 102 ? -33.127 -1.875 53.542 1.00 90.56 102 CYS A N 1
ATOM 736 C CA . CYS A 1 102 ? -32.343 -1.855 54.775 1.00 90.56 102 CYS A CA 1
ATOM 737 C C . CYS A 1 102 ? -32.050 -0.408 55.195 1.00 90.56 102 CYS A C 1
ATOM 739 O O . CYS A 1 102 ? -31.054 0.155 54.758 1.00 90.56 102 CYS A O 1
ATOM 741 N N . PHE A 1 103 ? -32.899 0.222 56.004 1.00 88.19 103 PHE A N 1
ATOM 742 C CA . PHE A 1 103 ? -32.720 1.620 56.411 1.00 88.19 103 PHE A CA 1
ATOM 743 C C . PHE A 1 103 ? -32.468 1.735 57.906 1.00 88.19 103 PHE A C 1
ATOM 745 O O . PHE A 1 103 ? -33.149 1.076 58.690 1.00 88.19 103 PHE A O 1
ATOM 752 N N . ALA A 1 104 ? -31.571 2.645 58.275 1.00 86.75 104 ALA A N 1
ATOM 753 C CA . ALA A 1 104 ? -31.397 3.125 59.639 1.00 86.75 104 ALA A CA 1
ATOM 754 C C . ALA A 1 104 ? -31.413 4.654 59.655 1.00 86.75 104 ALA A C 1
ATOM 756 O O . ALA A 1 104 ? -31.027 5.304 58.678 1.00 86.75 104 ALA A O 1
ATOM 757 N 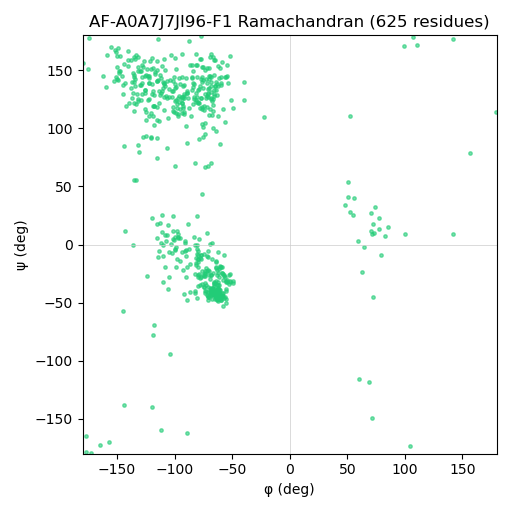N . CYS A 1 105 ? -31.882 5.222 60.760 1.00 86.50 105 CYS A N 1
ATOM 758 C CA . CYS A 1 105 ? -32.080 6.655 60.920 1.00 86.50 105 CYS A CA 1
ATOM 759 C C . CYS A 1 105 ? -31.287 7.172 62.117 1.00 86.50 105 CYS A C 1
ATOM 761 O O . CYS A 1 105 ? -31.167 6.493 63.134 1.00 86.50 105 CYS A O 1
ATOM 763 N N . SER A 1 106 ? -30.746 8.384 62.002 1.00 83.50 106 SER A N 1
ATOM 764 C CA . SER A 1 106 ? -30.133 9.079 63.132 1.00 83.50 106 SER A CA 1
ATOM 765 C C . SER A 1 106 ? -31.223 9.539 64.105 1.00 83.50 106 SER A C 1
ATOM 767 O O . SER A 1 106 ? -32.021 10.407 63.733 1.00 83.50 106 SER A O 1
ATOM 769 N N . PRO A 1 107 ? -31.226 9.069 65.367 1.00 77.62 107 PRO A N 1
ATOM 770 C CA . PRO A 1 107 ? -32.226 9.479 66.348 1.00 77.62 107 PRO A CA 1
ATOM 771 C C . PRO A 1 107 ? -32.146 10.965 66.689 1.00 77.62 107 PRO A C 1
ATOM 773 O O . PRO A 1 107 ? -33.069 11.509 67.282 1.00 77.62 107 PRO A O 1
ATOM 776 N N . GLU A 1 108 ? -31.054 11.657 66.349 1.00 77.31 108 GLU A N 1
ATOM 777 C CA . GLU A 1 108 ? -30.889 13.090 66.599 1.00 77.31 108 GLU A CA 1
ATOM 778 C C . GLU A 1 108 ? -31.413 13.929 65.432 1.00 77.31 108 GLU A C 1
ATOM 780 O O . GLU A 1 108 ? -32.209 14.846 65.652 1.00 77.31 108 GLU A O 1
ATOM 785 N N . THR A 1 109 ? -31.045 13.585 64.195 1.00 77.69 109 THR A N 1
ATOM 786 C CA . THR A 1 109 ? -31.354 14.407 63.012 1.00 77.69 109 THR A CA 1
ATOM 787 C C . THR A 1 109 ? -32.578 13.938 62.227 1.00 77.69 109 THR A C 1
ATOM 789 O O . THR A 1 109 ? -33.155 14.737 61.495 1.00 77.69 109 THR A O 1
ATOM 792 N N . GLY A 1 110 ? -33.010 12.683 62.398 1.00 75.69 110 GLY A N 1
ATOM 793 C CA . GLY A 1 110 ? -34.037 12.054 61.559 1.00 75.69 110 GLY A CA 1
ATOM 794 C C . GLY A 1 110 ? -33.555 11.761 60.133 1.00 75.69 110 GLY A C 1
ATOM 795 O O . GLY A 1 110 ? -34.362 11.466 59.256 1.00 75.69 110 GLY A O 1
ATOM 796 N N . ASP A 1 111 ? -32.247 11.871 59.870 1.00 81.81 111 ASP A N 1
ATOM 797 C CA . ASP A 1 111 ? -31.680 11.522 58.570 1.00 81.81 111 ASP A CA 1
ATOM 798 C C . ASP A 1 111 ? -31.539 10.006 58.471 1.00 81.81 111 ASP A C 1
ATOM 800 O O . ASP A 1 111 ? -30.850 9.381 59.280 1.00 81.81 111 ASP A O 1
ATOM 804 N N . CYS A 1 112 ? -32.186 9.431 57.463 1.00 84.81 112 CYS A N 1
ATOM 805 C CA . CYS A 1 112 ? -32.177 8.002 57.204 1.00 84.81 112 CYS A CA 1
ATOM 806 C C . CYS A 1 112 ? -31.354 7.673 55.960 1.00 84.81 112 CYS A C 1
ATOM 808 O O . CYS A 1 112 ? -31.498 8.321 54.920 1.00 84.81 112 CYS A O 1
ATOM 810 N N . SER A 1 113 ? -30.539 6.627 56.043 1.00 87.19 113 SER A N 1
ATOM 811 C CA . SER A 1 113 ? -29.743 6.112 54.927 1.00 87.19 113 SER A CA 1
ATOM 812 C C . SER A 1 113 ? -29.827 4.593 54.851 1.00 87.19 113 SER A C 1
ATOM 814 O O . SER A 1 113 ? -30.212 3.932 55.818 1.00 87.19 113 SER A O 1
ATOM 816 N N . LEU A 1 114 ? -29.487 4.042 53.685 1.00 88.00 114 LEU A N 1
ATOM 817 C CA . LEU A 1 114 ? -29.355 2.600 53.526 1.00 88.00 114 LEU A CA 1
ATOM 818 C C . LEU A 1 114 ? -28.215 2.108 54.439 1.00 88.00 114 LEU A C 1
ATOM 820 O O . LEU A 1 114 ? -27.124 2.674 54.418 1.00 88.00 114 LEU A O 1
ATOM 824 N N . GLU A 1 115 ? -28.469 1.093 55.263 1.00 89.62 115 GLU A N 1
ATOM 825 C CA . GLU A 1 115 ? -27.493 0.529 56.197 1.00 89.62 115 GLU A CA 1
ATOM 826 C C . GLU A 1 115 ? -27.267 -0.957 55.900 1.00 89.62 115 GLU A C 1
ATOM 828 O O . GLU A 1 115 ? -27.953 -1.860 56.395 1.00 89.62 115 GLU A O 1
ATOM 833 N N . CYS A 1 116 ? -26.271 -1.196 55.053 1.00 91.94 116 CYS A N 1
ATOM 834 C CA . CYS A 1 116 ? -25.869 -2.531 54.649 1.00 91.94 116 CYS A CA 1
ATOM 835 C C . CYS A 1 116 ? -24.902 -3.151 55.650 1.00 91.94 116 CYS A C 1
ATOM 837 O O . CYS A 1 116 ? -24.022 -2.488 56.194 1.00 91.94 116 CYS A O 1
ATOM 839 N N . LYS A 1 117 ? -25.028 -4.463 55.835 1.00 91.75 117 LYS A N 1
ATOM 840 C CA . LYS A 1 117 ? -24.130 -5.263 56.667 1.00 91.75 117 LYS A CA 1
ATOM 841 C C . LYS A 1 117 ? -22.698 -5.286 56.126 1.00 91.75 117 LYS A C 1
ATOM 843 O O . LYS A 1 117 ? -21.752 -5.232 56.906 1.00 91.75 117 LYS A O 1
ATOM 848 N N . ASN A 1 118 ? -22.556 -5.396 54.803 1.00 91.19 118 ASN A N 1
ATOM 849 C CA . ASN A 1 118 ? -21.269 -5.511 54.117 1.00 91.19 118 ASN A CA 1
ATOM 850 C C . ASN A 1 118 ? -21.047 -4.339 53.155 1.00 91.19 118 ASN A C 1
ATOM 852 O O . ASN A 1 118 ? -20.315 -3.406 53.486 1.00 91.19 118 ASN A O 1
ATOM 856 N N . PHE A 1 119 ? -21.683 -4.380 51.976 1.00 92.62 119 PHE A N 1
ATOM 857 C CA . PHE A 1 119 ? -21.499 -3.368 50.941 1.00 92.62 119 PHE A CA 1
ATOM 858 C C . PHE A 1 119 ? -22.823 -2.854 50.375 1.00 92.62 119 PHE A C 1
ATOM 860 O O . PHE A 1 119 ? -23.800 -3.592 50.284 1.00 92.62 119 PHE A O 1
ATOM 867 N N . GLU A 1 120 ? -22.828 -1.597 49.949 1.00 92.00 120 GLU A N 1
ATOM 868 C CA . GLU A 1 120 ? -23.891 -0.984 49.151 1.00 92.00 120 GLU A CA 1
ATOM 869 C C . GLU A 1 120 ? -23.471 -0.907 47.676 1.00 92.00 120 GLU A C 1
ATOM 871 O O . GLU A 1 120 ? -22.377 -0.425 47.375 1.00 92.00 120 GLU A O 1
ATOM 876 N N . PHE A 1 121 ? -24.339 -1.328 46.753 1.00 92.12 121 PHE A N 1
ATOM 877 C CA . PHE A 1 121 ? -24.171 -1.160 45.307 1.00 92.12 121 PHE A CA 1
ATOM 878 C C . PHE A 1 121 ? -25.481 -0.678 44.669 1.00 92.12 121 PHE A C 1
ATOM 880 O O . PHE A 1 121 ? -26.511 -1.325 44.817 1.00 92.12 121 PHE A O 1
ATOM 887 N N . GLU A 1 122 ? -25.450 0.473 43.988 1.00 89.25 122 GLU A N 1
ATOM 888 C CA . GLU A 1 122 ? -26.609 1.080 43.298 1.00 89.25 122 GLU A CA 1
ATOM 889 C C . GLU A 1 122 ? -27.916 1.149 44.128 1.00 89.25 122 GLU A C 1
ATOM 891 O O . GLU A 1 122 ? -29.019 1.080 43.587 1.00 89.25 122 GLU A O 1
ATOM 896 N N . GLY A 1 123 ? -27.804 1.348 45.448 1.00 87.38 123 GLY A N 1
ATOM 897 C CA . GLY A 1 123 ? -28.949 1.440 46.363 1.00 87.38 123 GLY A CA 1
ATOM 898 C C . GLY A 1 123 ? -29.473 0.094 46.881 1.00 87.38 123 GLY A C 1
ATOM 899 O O . GLY A 1 123 ? -30.571 0.042 47.434 1.00 87.38 123 GLY A O 1
ATOM 900 N N . GLU A 1 124 ? -28.706 -0.985 46.724 1.00 90.88 124 GLU A N 1
ATOM 901 C CA . GLU A 1 124 ? -28.985 -2.310 47.278 1.00 90.88 124 GLU A CA 1
ATOM 902 C C . GLU A 1 124 ? -27.830 -2.809 48.150 1.00 90.88 124 GLU A C 1
ATOM 904 O O . GLU A 1 124 ? -26.655 -2.584 47.856 1.00 90.88 124 GLU A O 1
ATOM 909 N N . CYS A 1 125 ? -28.162 -3.536 49.216 1.00 92.94 125 CYS A N 1
ATOM 910 C CA . CYS A 1 125 ? -27.167 -4.211 50.039 1.00 92.94 125 CYS A CA 1
ATOM 911 C C . CYS A 1 125 ? -26.719 -5.537 49.420 1.00 92.94 125 CYS A C 1
ATOM 913 O O . CYS A 1 125 ? -27.542 -6.410 49.132 1.00 92.94 125 CYS A O 1
ATOM 915 N N . VAL A 1 126 ? -25.406 -5.701 49.264 1.00 93.06 126 VAL A N 1
ATOM 916 C CA . VAL A 1 126 ? -24.765 -6.882 48.679 1.00 93.06 126 VAL A CA 1
ATOM 917 C C . VAL A 1 126 ? -23.729 -7.479 49.632 1.00 93.06 126 VAL A C 1
ATOM 919 O O . VAL A 1 126 ? -23.035 -6.764 50.358 1.00 93.06 126 VAL A O 1
ATOM 922 N N . GLU A 1 127 ? -23.600 -8.806 49.604 1.00 91.44 127 GLU A N 1
ATOM 923 C CA . GLU A 1 127 ? -22.680 -9.547 50.478 1.00 91.44 127 GLU A CA 1
ATOM 924 C C . GLU A 1 127 ? -21.209 -9.321 50.096 1.00 91.44 127 GLU A C 1
ATOM 926 O O . GLU A 1 127 ? -20.346 -9.142 50.955 1.00 91.44 127 GLU A O 1
ATOM 931 N N . THR A 1 128 ? -20.907 -9.299 48.793 1.00 91.12 128 THR A N 1
ATOM 932 C CA . THR A 1 128 ? -19.546 -9.126 48.267 1.00 91.12 128 THR A CA 1
ATOM 933 C C . THR A 1 128 ? -19.518 -8.113 47.127 1.00 91.12 128 THR A C 1
ATOM 935 O O . THR A 1 128 ? -20.427 -8.060 46.302 1.00 91.12 128 THR A O 1
ATOM 938 N N . CYS A 1 129 ? -18.455 -7.310 47.069 1.00 89.62 129 CYS A N 1
ATOM 939 C CA . CYS A 1 129 ? -18.195 -6.395 45.960 1.00 89.62 129 CYS A CA 1
ATOM 940 C C . CYS A 1 129 ? -17.288 -7.083 44.927 1.00 89.62 129 CYS A C 1
ATOM 942 O O . CYS A 1 129 ? -16.182 -7.522 45.257 1.00 89.62 129 CYS A O 1
ATOM 944 N N . SER A 1 130 ? -17.745 -7.200 43.676 1.00 88.69 130 SER A N 1
ATOM 945 C CA . SER A 1 130 ? -16.959 -7.843 42.616 1.00 88.69 130 SER A CA 1
ATOM 946 C C . SER A 1 130 ? -15.808 -6.947 42.161 1.00 88.69 130 SER A C 1
ATOM 948 O O . SER A 1 130 ? -16.006 -6.012 41.384 1.00 88.69 130 SER A O 1
ATOM 950 N N . MET A 1 131 ? -14.587 -7.285 42.577 1.00 87.00 131 MET A N 1
ATOM 951 C CA . MET A 1 131 ? -13.373 -6.513 42.271 1.00 87.00 131 MET A CA 1
ATOM 952 C C . MET A 1 131 ? -12.945 -6.551 40.791 1.00 87.00 131 MET A C 1
ATOM 954 O O . MET A 1 131 ? -11.924 -5.969 40.433 1.00 87.00 131 MET A O 1
ATOM 958 N N . THR A 1 132 ? -13.682 -7.255 39.925 1.00 86.25 132 THR A N 1
ATOM 959 C CA . THR A 1 132 ? -13.415 -7.307 38.477 1.00 86.25 132 THR A CA 1
ATOM 960 C C . THR A 1 132 ? -13.799 -6.020 37.760 1.00 86.25 132 THR A C 1
ATOM 962 O O . THR A 1 132 ? -13.129 -5.641 36.804 1.00 86.25 132 THR A O 1
ATOM 965 N N . ASP A 1 133 ? -14.853 -5.353 38.228 1.00 87.81 133 ASP A N 1
ATOM 966 C CA . ASP A 1 133 ? -15.445 -4.175 37.578 1.00 87.81 133 ASP A CA 1
ATOM 967 C C . ASP A 1 133 ? -15.787 -3.066 38.586 1.00 87.81 133 ASP A C 1
ATOM 969 O O . ASP A 1 133 ? -16.247 -1.990 38.207 1.00 87.81 133 ASP A O 1
ATOM 973 N N . HIS A 1 134 ? -15.514 -3.311 39.870 1.00 92.62 134 HIS A N 1
ATOM 974 C CA . HIS A 1 134 ? -15.791 -2.388 40.959 1.00 92.62 134 HIS A CA 1
ATOM 975 C C . HIS A 1 134 ? -14.577 -2.224 41.869 1.00 92.62 134 HIS A C 1
ATOM 977 O O . HIS A 1 134 ? -13.678 -3.068 41.914 1.00 92.62 134 HIS A O 1
ATOM 983 N N . TYR A 1 135 ? -14.584 -1.140 42.634 1.00 93.44 135 TYR A N 1
ATOM 984 C CA . TYR A 1 135 ? -13.649 -0.896 43.718 1.00 93.44 135 TYR A CA 1
ATOM 985 C C . TYR A 1 135 ? -14.404 -0.535 44.996 1.00 93.44 135 TYR A C 1
ATOM 987 O O . TYR A 1 135 ? -15.528 -0.033 44.964 1.00 93.44 135 TYR A O 1
ATOM 995 N N . ILE A 1 136 ? -13.776 -0.800 46.137 1.00 93.06 136 ILE A N 1
ATOM 996 C CA . ILE A 1 136 ? -14.365 -0.543 47.450 1.00 93.06 136 ILE A CA 1
ATOM 997 C C . ILE A 1 136 ? -13.955 0.854 47.912 1.00 93.06 136 ILE A C 1
ATOM 999 O O . ILE A 1 136 ? -12.766 1.172 47.968 1.00 93.06 136 ILE A O 1
ATOM 1003 N N . ASN A 1 137 ? -14.939 1.666 48.293 1.00 91.44 137 ASN A N 1
ATOM 1004 C CA . ASN A 1 137 ? -14.729 2.942 48.962 1.00 91.44 137 ASN A CA 1
ATOM 1005 C C . ASN A 1 137 ? -15.520 2.967 50.277 1.00 91.44 137 ASN A C 1
ATOM 1007 O O . ASN A 1 137 ? -16.710 3.278 50.293 1.00 91.44 137 ASN A O 1
ATOM 1011 N N . GLY A 1 138 ? -14.872 2.588 51.381 1.00 88.69 138 GLY A N 1
ATOM 1012 C CA . GLY A 1 138 ? -15.555 2.383 52.661 1.00 88.69 138 GLY A CA 1
ATOM 1013 C C . GLY A 1 138 ? -16.476 1.161 52.608 1.00 88.69 138 GLY A C 1
ATOM 1014 O O . GLY A 1 138 ? -15.999 0.051 52.386 1.00 88.69 138 GLY A O 1
ATOM 1015 N N . THR A 1 139 ? -17.778 1.373 52.799 1.00 87.19 139 THR A N 1
ATOM 1016 C CA . THR A 1 139 ? -18.840 0.353 52.695 1.00 87.19 139 THR A CA 1
ATOM 1017 C C . THR A 1 139 ? -19.583 0.403 51.357 1.00 87.19 139 THR A C 1
ATOM 1019 O O . THR A 1 139 ? -20.559 -0.313 51.172 1.00 87.19 139 THR A O 1
ATOM 1022 N N . SER A 1 140 ? -19.146 1.222 50.399 1.00 90.06 140 SER A N 1
ATOM 1023 C CA . SER A 1 140 ? -19.783 1.316 49.083 1.00 90.06 140 SER A CA 1
ATOM 1024 C C . SER A 1 140 ? -18.944 0.613 48.017 1.00 90.06 140 SER A C 1
ATOM 1026 O O . SER A 1 140 ? -17.728 0.805 47.924 1.00 90.06 140 SER A O 1
ATOM 1028 N N . CYS A 1 141 ? -19.611 -0.189 47.196 1.00 93.56 141 CYS A N 1
ATOM 1029 C CA . CYS A 1 141 ? -19.072 -0.784 45.985 1.00 93.56 141 CYS A CA 1
ATOM 1030 C C . CYS A 1 141 ? -19.294 0.203 44.831 1.00 93.56 141 CYS A C 1
ATOM 1032 O O . CYS A 1 141 ? -20.426 0.564 44.516 1.00 93.56 141 CYS A O 1
ATOM 1034 N N . MET A 1 142 ? -18.211 0.686 44.229 1.00 92.62 142 MET A N 1
ATOM 1035 C CA . MET A 1 142 ? -18.242 1.739 43.213 1.00 92.62 142 MET A CA 1
ATOM 1036 C C . MET A 1 142 ? -17.780 1.190 41.865 1.00 92.62 142 MET A C 1
ATOM 1038 O O . MET A 1 142 ? -16.828 0.417 41.807 1.00 92.62 142 MET A O 1
ATOM 1042 N N . ASN A 1 143 ? -18.416 1.619 40.775 1.00 93.44 143 ASN A N 1
ATOM 1043 C CA . ASN A 1 143 ? -18.029 1.218 39.421 1.00 93.44 143 ASN A CA 1
ATOM 1044 C C . ASN A 1 143 ? -16.627 1.734 39.054 1.00 93.44 143 ASN A C 1
ATOM 1046 O O . ASN A 1 143 ? -16.298 2.901 39.288 1.00 93.44 143 ASN A O 1
ATOM 1050 N N . CYS A 1 144 ? -15.818 0.877 38.433 1.00 95.25 144 CYS A N 1
ATOM 1051 C CA . CYS A 1 144 ? -14.590 1.293 37.767 1.00 95.25 144 CYS A CA 1
ATOM 1052 C C . CYS A 1 144 ? -14.882 2.143 36.523 1.00 95.25 144 CYS A C 1
ATOM 1054 O O . CYS A 1 144 ? -15.984 2.132 35.975 1.00 95.25 144 CYS A O 1
ATOM 1056 N N . HIS A 1 145 ? -13.865 2.855 36.030 1.00 95.88 145 HIS A N 1
ATOM 1057 C CA . HIS A 1 145 ? -13.959 3.515 34.728 1.00 95.88 145 HIS A CA 1
ATOM 1058 C C . HIS A 1 145 ? -14.229 2.485 33.614 1.00 95.88 145 HIS A C 1
ATOM 1060 O O . HIS A 1 145 ? -13.649 1.401 33.619 1.00 95.88 145 HIS A O 1
ATOM 1066 N N . GLU A 1 146 ? -15.025 2.845 32.604 1.00 95.25 146 GLU A N 1
ATOM 1067 C CA . GLU A 1 146 ? -15.444 1.956 31.497 1.00 95.25 146 GLU A CA 1
ATOM 1068 C C . GLU A 1 146 ? -14.286 1.371 30.654 1.00 95.25 146 GLU A C 1
ATOM 1070 O O . GLU A 1 146 ? -14.431 0.352 29.973 1.00 95.25 146 GLU A O 1
ATOM 1075 N N . GLU A 1 147 ? -13.120 2.017 30.734 1.00 95.75 147 GLU A N 1
ATOM 1076 C CA . GLU A 1 147 ? -11.865 1.626 30.071 1.00 95.75 147 GLU A CA 1
ATOM 1077 C C . GLU A 1 147 ? -10.971 0.709 30.921 1.00 95.75 147 GLU A C 1
ATOM 1079 O O . GLU A 1 147 ? -9.938 0.235 30.433 1.00 95.75 147 GLU A O 1
ATOM 1084 N N . CYS A 1 148 ? -11.335 0.455 32.179 1.00 95.19 148 CYS A N 1
ATOM 1085 C CA . CYS A 1 148 ? -10.637 -0.504 33.022 1.00 95.19 148 CYS A CA 1
ATOM 1086 C C . CYS A 1 148 ? -11.007 -1.939 32.624 1.00 95.19 148 CYS A C 1
ATOM 1088 O O . CYS A 1 148 ? -12.139 -2.238 32.251 1.00 95.19 148 CYS A O 1
ATOM 1090 N N . GLY A 1 149 ? -10.033 -2.840 32.706 1.00 91.81 149 GLY A N 1
ATOM 1091 C CA . GLY A 1 149 ? -10.219 -4.277 32.568 1.00 91.81 149 GLY A CA 1
ATOM 1092 C C . GLY A 1 149 ? -9.652 -4.996 33.786 1.00 91.81 149 GLY A C 1
ATOM 1093 O O . GLY A 1 149 ? -8.507 -4.757 34.168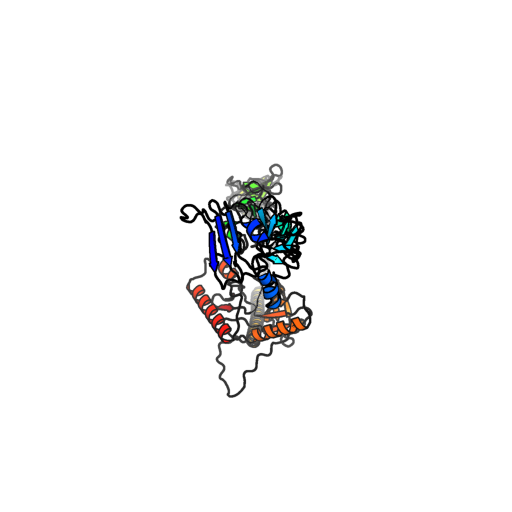 1.00 91.81 149 GLY A O 1
ATOM 1094 N N . GLY A 1 150 ? -10.442 -5.888 34.384 1.00 89.38 150 GLY A N 1
ATOM 1095 C CA . GLY A 1 150 ? -9.998 -6.720 35.505 1.00 89.38 150 GLY A CA 1
ATOM 1096 C C . GLY A 1 150 ? -9.786 -5.964 36.819 1.00 89.38 150 GLY A C 1
ATOM 1097 O O . GLY A 1 150 ? -8.972 -6.406 37.626 1.00 89.38 150 GLY A O 1
ATOM 1098 N N . GLY A 1 151 ? -10.491 -4.849 37.019 1.00 92.38 151 GLY A N 1
ATOM 1099 C CA . GLY A 1 151 ? -10.550 -4.100 38.274 1.00 92.38 151 GLY A CA 1
ATOM 1100 C C . GLY A 1 151 ? -9.849 -2.742 38.244 1.00 92.38 151 GLY A C 1
ATOM 1101 O O . GLY A 1 151 ? -9.147 -2.374 37.294 1.00 92.38 151 GLY A O 1
ATOM 1102 N N . CYS A 1 152 ? -10.046 -1.985 39.321 1.00 95.00 152 CYS A N 1
ATOM 1103 C CA . CYS A 1 152 ? -9.447 -0.674 39.537 1.00 95.00 152 CYS A CA 1
ATOM 1104 C C . CYS A 1 152 ? -9.264 -0.386 41.033 1.00 95.00 152 CYS A C 1
ATOM 1106 O O . CYS A 1 152 ? -9.836 -1.054 41.894 1.00 95.00 152 CYS A O 1
ATOM 1108 N N . THR A 1 153 ? -8.474 0.638 41.349 1.00 93.56 153 THR A N 1
ATOM 1109 C CA . THR A 1 153 ? -8.335 1.179 42.711 1.00 93.56 153 THR A CA 1
ATOM 1110 C C . THR A 1 153 ? -9.166 2.437 42.946 1.00 93.56 153 THR A C 1
ATOM 1112 O O . THR A 1 153 ? -9.162 2.969 44.053 1.00 93.56 153 THR A O 1
ATOM 1115 N N . GLY A 1 154 ? -9.825 2.951 41.909 1.00 93.75 154 GLY A N 1
ATOM 1116 C CA . GLY A 1 154 ? -10.501 4.238 41.931 1.00 93.75 154 GLY A CA 1
ATOM 1117 C C . GLY A 1 154 ? -11.296 4.507 40.652 1.00 93.75 154 GLY A C 1
ATOM 1118 O O . GLY A 1 154 ? -11.289 3.695 39.726 1.00 93.75 154 GLY A O 1
ATOM 1119 N N . PRO A 1 155 ? -11.998 5.648 40.592 1.00 94.31 155 PRO A N 1
ATOM 1120 C CA . PRO A 1 155 ? -12.957 5.936 39.531 1.00 94.31 155 PRO A CA 1
ATOM 1121 C C . PRO A 1 155 ? -12.310 6.455 38.240 1.00 94.31 155 PRO A C 1
ATOM 1123 O O . PRO A 1 155 ? -12.993 6.589 37.225 1.00 94.31 155 PRO A O 1
ATOM 1126 N N . LEU A 1 156 ? -11.022 6.818 38.256 1.00 96.25 156 LEU A N 1
ATOM 1127 C CA . LEU A 1 156 ? -10.371 7.424 37.099 1.00 96.25 156 LEU A CA 1
ATOM 1128 C C . LEU A 1 156 ? -9.829 6.358 36.146 1.00 96.25 156 LEU A C 1
ATOM 1130 O O . LEU A 1 156 ? -9.415 5.272 36.542 1.00 96.25 156 LEU A O 1
ATOM 1134 N N . ASN A 1 157 ? -9.701 6.723 34.872 1.00 94.75 157 ASN A N 1
ATOM 1135 C CA . ASN A 1 157 ? -9.050 5.886 33.860 1.00 94.75 157 ASN A CA 1
ATOM 1136 C C . ASN A 1 157 ? -7.533 5.695 34.070 1.00 94.75 157 ASN A C 1
ATOM 1138 O O . ASN A 1 157 ? -6.874 5.056 33.249 1.00 94.75 157 ASN A O 1
ATOM 1142 N N . THR A 1 158 ? -6.969 6.270 35.133 1.00 95.62 158 THR A N 1
ATOM 1143 C CA . THR A 1 158 ? -5.596 6.047 35.600 1.00 95.62 158 THR A CA 1
ATOM 1144 C C . THR A 1 158 ? -5.484 4.989 36.684 1.00 95.62 158 THR A C 1
ATOM 1146 O O . THR A 1 158 ? -4.380 4.536 36.971 1.00 95.62 158 THR A O 1
ATOM 1149 N N . ASP A 1 159 ? -6.611 4.614 37.284 1.00 95.25 159 ASP A N 1
ATOM 1150 C CA . ASP A 1 159 ? -6.661 3.773 38.479 1.00 95.25 159 ASP A CA 1
ATOM 1151 C C . ASP A 1 159 ? -6.916 2.300 38.118 1.00 95.25 159 ASP A C 1
ATOM 1153 O O . ASP A 1 159 ? -7.112 1.455 38.987 1.00 95.25 159 ASP A O 1
ATOM 1157 N N . CYS A 1 160 ? -6.943 1.984 36.822 1.00 94.50 160 CYS A N 1
ATOM 1158 C CA . CYS A 1 160 ? -7.184 0.646 36.304 1.00 94.50 160 CYS A CA 1
ATOM 1159 C C . CYS A 1 160 ? -5.978 -0.275 36.530 1.00 94.50 160 CYS A C 1
ATOM 1161 O O . CYS A 1 160 ? -4.831 0.126 36.315 1.00 94.50 160 CYS A O 1
ATOM 1163 N N . PHE A 1 161 ? -6.228 -1.549 36.842 1.00 92.69 161 PHE A N 1
ATOM 1164 C CA . PHE A 1 161 ? -5.165 -2.561 36.851 1.00 92.69 161 PHE A CA 1
ATOM 1165 C C . PHE A 1 161 ? -4.694 -2.904 35.435 1.00 92.69 161 PHE A C 1
ATOM 1167 O O . PHE A 1 161 ? -3.490 -2.940 35.166 1.00 92.69 161 PHE A O 1
ATOM 1174 N N . PHE A 1 162 ? -5.642 -3.087 34.511 1.00 92.75 162 PHE A N 1
ATOM 1175 C CA . PHE A 1 162 ? -5.375 -3.262 33.086 1.00 92.75 162 PHE A CA 1
ATOM 1176 C C . PHE A 1 162 ? -6.282 -2.352 32.258 1.00 92.75 162 PHE A C 1
ATOM 1178 O O . PHE A 1 162 ? -7.383 -2.003 32.676 1.00 92.75 162 PHE A O 1
ATOM 1185 N N . CYS A 1 163 ? -5.823 -1.966 31.068 1.00 94.44 163 CYS A N 1
ATOM 1186 C CA . CYS A 1 163 ? -6.651 -1.224 30.122 1.00 94.44 163 CYS A CA 1
ATOM 1187 C C . CYS A 1 163 ? -7.406 -2.199 29.222 1.00 94.44 163 CYS A C 1
ATOM 1189 O O . CYS A 1 163 ? -6.805 -3.108 28.649 1.00 94.44 163 CYS A O 1
ATOM 1191 N N . LYS A 1 164 ? -8.709 -1.978 29.061 1.00 93.88 164 LYS A N 1
ATOM 1192 C CA . LYS A 1 164 ? -9.569 -2.760 28.166 1.00 93.88 164 LYS A CA 1
ATOM 1193 C C . LYS A 1 164 ? -9.175 -2.576 26.695 1.00 93.88 164 LYS A C 1
ATOM 1195 O O . LYS A 1 164 ? -9.021 -3.555 25.957 1.00 93.88 164 LYS A O 1
ATOM 1200 N N . ASN A 1 165 ? -8.975 -1.319 26.296 1.00 93.94 165 ASN A N 1
ATOM 1201 C CA . ASN A 1 165 ? -8.602 -0.923 24.939 1.00 93.94 165 ASN A CA 1
ATOM 1202 C C . ASN A 1 165 ? -7.118 -0.552 24.859 1.00 93.94 165 ASN A C 1
ATOM 1204 O O . ASN A 1 165 ? -6.293 -1.447 24.698 1.00 93.94 165 ASN A O 1
ATOM 1208 N N . TYR A 1 166 ? -6.767 0.731 24.985 1.00 94.56 166 TYR A N 1
ATOM 1209 C CA . TYR A 1 166 ? -5.400 1.212 24.774 1.00 94.56 166 TYR A CA 1
ATOM 1210 C C . TYR A 1 166 ? -4.813 1.887 26.011 1.00 94.56 166 TYR A C 1
ATOM 1212 O O . TYR A 1 166 ? -5.532 2.482 26.811 1.00 94.56 166 TYR A O 1
ATOM 1220 N N . LYS A 1 167 ? -3.486 1.825 26.148 1.00 94.50 167 LYS A N 1
ATOM 1221 C CA . LYS A 1 167 ? -2.733 2.445 27.245 1.00 94.50 167 LYS A CA 1
ATOM 1222 C C . LYS A 1 167 ? -1.846 3.575 26.729 1.00 94.50 167 LYS A C 1
ATOM 1224 O O . LYS A 1 167 ? -0.953 3.336 25.921 1.00 94.50 167 LYS A O 1
ATOM 1229 N N . ASN A 1 168 ? -2.036 4.789 27.241 1.00 94.25 168 ASN A N 1
ATOM 1230 C CA . ASN A 1 168 ? -1.150 5.926 26.992 1.00 94.25 168 ASN A CA 1
ATOM 1231 C C . ASN A 1 168 ? -0.527 6.408 28.310 1.00 94.25 168 ASN A C 1
ATOM 1233 O O . ASN A 1 168 ? -1.190 7.045 29.133 1.00 94.25 168 ASN A O 1
ATOM 1237 N N . GLY A 1 169 ? 0.742 6.067 28.542 1.00 89.12 169 GLY A N 1
ATOM 1238 C CA . GLY A 1 169 ? 1.369 6.244 29.854 1.00 89.12 169 GLY A CA 1
ATOM 1239 C C . GLY A 1 169 ? 0.624 5.432 30.918 1.00 89.12 169 GLY A C 1
ATOM 1240 O O . GLY A 1 169 ? 0.572 4.209 30.826 1.00 89.12 169 GLY A O 1
ATOM 1241 N N . ASN A 1 170 ? 0.014 6.109 31.895 1.00 89.94 170 ASN A N 1
ATOM 1242 C CA . ASN A 1 170 ? -0.818 5.480 32.932 1.00 89.94 170 ASN A CA 1
ATOM 1243 C C . ASN A 1 170 ? -2.328 5.597 32.675 1.00 89.94 170 ASN A C 1
ATOM 1245 O O . ASN A 1 170 ? -3.102 5.189 33.527 1.00 89.94 170 ASN A O 1
ATOM 1249 N N . ARG A 1 171 ? -2.767 6.159 31.543 1.00 95.44 171 ARG A N 1
ATOM 1250 C CA . ARG A 1 171 ? -4.195 6.321 31.225 1.00 95.44 171 ARG A CA 1
ATOM 1251 C C . ARG A 1 171 ? -4.687 5.220 30.298 1.00 95.44 171 ARG A C 1
ATOM 1253 O O . ARG A 1 171 ? -4.046 4.950 29.281 1.00 95.44 171 ARG A O 1
ATOM 1260 N N . CYS A 1 172 ? -5.850 4.666 30.609 1.00 96.19 172 CYS A N 1
ATOM 1261 C CA . CYS A 1 172 ? -6.606 3.796 29.719 1.00 96.19 172 CYS A CA 1
ATOM 1262 C C . CYS A 1 172 ? -7.555 4.622 28.845 1.00 96.19 172 CYS A C 1
ATOM 1264 O O . CYS A 1 172 ? -8.260 5.501 29.344 1.00 96.19 172 CYS A O 1
ATOM 1266 N N . LEU A 1 173 ? -7.538 4.379 27.536 1.00 95.06 173 LEU A N 1
ATOM 1267 C CA . LEU A 1 173 ? -8.275 5.157 26.543 1.00 95.06 173 LEU A CA 1
ATOM 1268 C C . LEU A 1 173 ? -8.959 4.242 25.514 1.00 95.06 173 LEU A C 1
ATOM 1270 O O . LEU A 1 173 ? -8.358 3.239 25.114 1.00 95.06 173 LEU A O 1
ATOM 1274 N N . PRO A 1 174 ? -10.131 4.645 24.987 1.00 93.19 174 PRO A N 1
ATOM 1275 C CA . PRO A 1 174 ? -10.816 3.913 23.920 1.00 93.19 174 PRO A CA 1
ATOM 1276 C C . PRO A 1 174 ? -10.059 3.962 22.586 1.00 93.19 174 PRO A C 1
ATOM 1278 O O . PRO A 1 174 ? -10.190 3.055 21.770 1.00 93.19 174 PRO A O 1
ATOM 1281 N N . LYS A 1 175 ? -9.249 5.007 22.356 1.00 90.88 175 LYS A N 1
ATOM 1282 C CA . LYS A 1 175 ? -8.371 5.174 21.187 1.00 90.88 175 LYS A CA 1
ATOM 1283 C C . LYS A 1 175 ? -7.103 5.934 21.583 1.00 90.88 175 LYS A C 1
ATOM 1285 O O . LYS A 1 175 ? -7.141 6.787 22.472 1.00 90.88 175 LYS A O 1
ATOM 1290 N N . CYS A 1 176 ? -5.988 5.654 20.913 1.00 90.44 176 CYS A N 1
ATOM 1291 C CA . CYS A 1 176 ? -4.773 6.450 21.065 1.00 90.44 176 CYS A CA 1
ATOM 1292 C C . CYS A 1 176 ? -4.976 7.894 20.558 1.00 90.44 176 CYS A C 1
ATOM 1294 O O . CYS A 1 176 ? -5.590 8.090 19.507 1.00 90.44 176 CYS A O 1
ATOM 1296 N N . PRO A 1 177 ? -4.493 8.913 21.293 1.00 89.19 177 PRO A N 1
ATOM 1297 C CA . PRO A 1 177 ? -4.622 10.309 20.886 1.00 89.19 177 PRO A CA 1
ATOM 1298 C C . PRO A 1 177 ? -3.669 10.645 19.735 1.00 89.19 177 PRO A C 1
ATOM 1300 O O . PRO A 1 177 ? -2.564 10.114 19.659 1.00 89.19 177 PRO A O 1
ATOM 1303 N N . ASN A 1 178 ? -4.035 11.584 18.870 1.00 85.06 178 ASN A N 1
ATOM 1304 C CA . ASN A 1 178 ? -3.129 12.060 17.823 1.00 85.06 178 ASN A CA 1
ATOM 1305 C C . ASN A 1 178 ? -1.957 12.851 18.448 1.00 85.06 178 ASN A C 1
ATOM 1307 O O . ASN A 1 178 ? -2.201 13.624 19.380 1.00 85.06 178 ASN A O 1
ATOM 1311 N N . PRO A 1 179 ? -0.703 12.716 17.968 1.00 87.06 179 PRO A N 1
ATOM 1312 C CA . PRO A 1 179 ? -0.216 11.900 16.850 1.00 87.06 179 PRO A CA 1
ATOM 1313 C C . PRO A 1 179 ? 0.422 10.574 17.321 1.00 87.06 179 PRO A C 1
ATOM 1315 O O . PRO A 1 179 ? 1.637 10.390 17.229 1.00 87.06 179 PRO A O 1
ATOM 1318 N N . THR A 1 180 ? -0.369 9.650 17.873 1.00 89.44 180 THR A N 1
ATOM 1319 C CA . THR A 1 180 ? 0.120 8.340 18.338 1.00 89.44 180 THR A CA 1
ATOM 1320 C C . THR A 1 180 ? -0.684 7.186 17.740 1.00 89.44 180 THR A C 1
ATOM 1322 O O . THR A 1 180 ? -1.860 7.350 17.422 1.00 89.44 180 THR A O 1
ATOM 1325 N N . TYR A 1 181 ? -0.053 6.018 17.611 1.00 90.81 181 TYR A N 1
ATOM 1326 C CA . TYR A 1 181 ? -0.662 4.765 17.159 1.00 90.81 181 TYR A CA 1
ATOM 1327 C C . TYR A 1 181 ? -0.550 3.685 18.233 1.00 90.81 181 TYR A C 1
ATOM 1329 O O . TYR A 1 181 ? 0.287 3.775 19.129 1.00 90.81 181 TYR A O 1
ATOM 1337 N N . ALA A 1 182 ? -1.379 2.650 18.152 1.00 91.38 182 ALA A N 1
ATOM 1338 C CA . ALA A 1 182 ? -1.306 1.521 19.068 1.00 91.38 182 ALA A CA 1
ATOM 1339 C C . ALA A 1 182 ? -0.343 0.451 18.544 1.00 91.38 182 ALA A C 1
ATOM 1341 O O . ALA A 1 182 ? -0.512 -0.038 17.432 1.00 91.38 182 ALA A O 1
ATOM 1342 N N . ASN A 1 183 ? 0.631 0.047 19.359 1.00 90.00 183 ASN A N 1
ATOM 1343 C CA . ASN A 1 183 ? 1.468 -1.111 19.044 1.00 90.00 183 ASN A CA 1
ATOM 1344 C C . ASN A 1 183 ? 0.737 -2.445 19.318 1.00 90.00 183 ASN A C 1
ATOM 1346 O O . ASN A 1 183 ? -0.386 -2.461 19.823 1.00 90.00 183 ASN A O 1
ATOM 1350 N N . GLU A 1 184 ? 1.403 -3.573 19.057 1.00 89.50 184 GLU A N 1
ATOM 1351 C CA . GLU A 1 184 ? 0.873 -4.930 19.299 1.00 89.50 184 GLU A CA 1
ATOM 1352 C C . GLU A 1 184 ? 0.391 -5.150 20.748 1.00 89.50 184 GLU A C 1
ATOM 1354 O O . GLU A 1 184 ? -0.586 -5.856 20.989 1.00 89.50 184 GLU A O 1
ATOM 1359 N N . ASN A 1 185 ? 1.014 -4.468 21.715 1.00 90.19 185 ASN A N 1
ATOM 1360 C CA . ASN A 1 185 ? 0.647 -4.505 23.135 1.00 90.19 185 ASN A CA 1
ATOM 1361 C C . ASN A 1 185 ? -0.424 -3.461 23.507 1.00 90.19 185 ASN A C 1
ATOM 1363 O O . ASN A 1 185 ? -0.551 -3.098 24.679 1.00 90.19 185 ASN A O 1
ATOM 1367 N N . LYS A 1 186 ? -1.150 -2.914 22.523 1.00 91.19 186 LYS A N 1
ATOM 1368 C CA . LYS A 1 186 ? -2.161 -1.853 22.677 1.00 91.19 186 LYS A CA 1
ATOM 1369 C C . LYS A 1 186 ? -1.663 -0.614 23.435 1.00 91.19 186 LYS A C 1
ATOM 1371 O O . LYS A 1 186 ? -2.431 0.092 24.087 1.00 91.19 186 LYS A O 1
ATOM 1376 N N . THR A 1 187 ? -0.365 -0.338 23.376 1.00 93.50 187 THR A N 1
ATOM 1377 C CA . THR A 1 187 ? 0.251 0.830 24.011 1.00 93.50 187 THR A CA 1
ATOM 1378 C C . THR A 1 187 ? 0.462 1.916 22.965 1.00 93.50 187 THR A C 1
ATOM 1380 O O . THR A 1 187 ? 0.956 1.630 21.874 1.00 93.50 187 THR A O 1
ATOM 1383 N N . CYS A 1 188 ? 0.108 3.155 23.293 1.00 94.06 188 CYS A N 1
ATOM 1384 C CA . CYS A 1 188 ? 0.230 4.278 22.374 1.00 94.06 188 CYS A CA 1
ATOM 1385 C C . CYS A 1 188 ? 1.698 4.690 22.190 1.00 94.06 188 CYS A C 1
ATOM 1387 O O . CYS A 1 188 ? 2.407 4.951 23.163 1.00 94.06 188 CYS A O 1
ATOM 1389 N N . GLN A 1 189 ? 2.144 4.746 20.938 1.00 92.44 189 GLN A N 1
ATOM 1390 C CA . GLN A 1 189 ? 3.491 5.100 20.498 1.00 92.44 189 GLN A CA 1
ATOM 1391 C C . GLN A 1 189 ? 3.433 6.301 19.547 1.00 92.44 189 GLN A C 1
ATOM 1393 O O . GLN A 1 189 ? 2.481 6.415 18.778 1.00 92.44 189 GLN A O 1
ATOM 1398 N N . PRO A 1 190 ? 4.419 7.211 19.569 1.00 90.69 190 PRO A N 1
ATOM 1399 C CA . PRO A 1 190 ? 4.423 8.369 18.683 1.00 90.69 190 PRO A CA 1
ATOM 1400 C C . PRO A 1 190 ? 4.528 7.955 17.212 1.00 90.69 190 PRO A C 1
ATOM 1402 O O . PRO A 1 190 ? 5.286 7.051 16.859 1.00 90.69 190 PRO A O 1
ATOM 1405 N N . CYS A 1 191 ? 3.783 8.651 16.359 1.00 89.88 191 CYS A N 1
ATOM 1406 C CA . CYS A 1 191 ? 3.858 8.503 14.912 1.00 89.88 191 CYS A CA 1
ATOM 1407 C C . CYS A 1 191 ? 5.196 8.970 14.339 1.00 89.88 191 CYS A C 1
ATOM 1409 O O . CYS A 1 191 ? 5.913 9.773 14.942 1.00 89.88 191 CYS A O 1
ATOM 1411 N N . ASN A 1 192 ? 5.494 8.515 13.119 1.00 90.38 192 ASN A N 1
ATOM 1412 C CA . ASN A 1 192 ? 6.598 9.065 12.348 1.00 90.38 192 ASN A CA 1
ATOM 1413 C C . ASN A 1 192 ? 6.374 10.566 12.100 1.00 90.38 192 ASN A C 1
ATOM 1415 O O . ASN A 1 192 ? 5.275 11.000 11.755 1.00 90.38 192 ASN A O 1
ATOM 1419 N N . ASN A 1 193 ? 7.426 11.365 12.238 1.00 87.38 193 ASN A N 1
ATOM 1420 C CA . ASN A 1 193 ? 7.371 12.814 12.059 1.00 87.38 193 ASN A CA 1
ATOM 1421 C C . ASN A 1 193 ? 7.178 13.255 10.597 1.00 87.38 193 ASN A C 1
ATOM 1423 O O . ASN A 1 193 ? 7.025 14.449 10.351 1.00 87.38 193 ASN A O 1
ATOM 1427 N N . PHE A 1 194 ? 7.189 12.328 9.634 1.00 88.06 194 PHE A N 1
ATOM 1428 C CA . PHE A 1 194 ? 6.873 12.612 8.229 1.00 88.06 194 PHE A CA 1
ATOM 1429 C C . PHE A 1 194 ? 5.382 12.456 7.893 1.00 88.06 194 PHE A C 1
ATOM 1431 O O . PHE A 1 194 ? 4.972 12.840 6.797 1.00 88.06 194 PHE A O 1
ATOM 1438 N N . CYS A 1 195 ? 4.572 11.900 8.800 1.00 87.69 195 CYS A N 1
ATOM 1439 C CA . CYS A 1 195 ? 3.124 11.828 8.614 1.00 87.69 195 CYS A CA 1
ATOM 1440 C C . CYS A 1 195 ? 2.483 13.220 8.757 1.00 87.69 195 CYS A C 1
ATOM 1442 O O . CYS A 1 195 ? 2.991 14.081 9.476 1.00 87.69 195 CYS A O 1
ATOM 1444 N N . SER A 1 196 ? 1.351 13.436 8.087 1.00 85.06 196 SER A N 1
ATOM 1445 C CA . SER A 1 196 ? 0.543 14.650 8.239 1.00 85.06 196 SER A CA 1
ATOM 1446 C C . SER A 1 196 ? -0.536 14.455 9.303 1.00 85.06 196 SER A C 1
ATOM 1448 O O . SER A 1 196 ? -1.211 13.426 9.320 1.00 85.06 196 SER A O 1
ATOM 1450 N N . PHE A 1 197 ? -0.710 15.460 10.166 1.00 77.94 197 PHE A N 1
ATOM 1451 C CA . PHE A 1 197 ? -1.671 15.447 11.278 1.00 77.94 197 PHE A CA 1
ATOM 1452 C C . PHE A 1 197 ? -2.783 16.501 11.135 1.00 77.94 197 PHE A C 1
ATOM 1454 O O . PHE A 1 197 ? -3.614 16.646 12.028 1.00 77.94 197 PHE A O 1
ATOM 1461 N N . ASP A 1 198 ? -2.836 17.213 10.005 1.00 70.06 198 ASP A N 1
ATOM 1462 C CA . ASP A 1 198 ? -3.773 18.326 9.779 1.00 70.06 198 ASP A CA 1
ATOM 1463 C C . ASP A 1 198 ? -5.230 17.879 9.528 1.00 70.06 198 ASP A C 1
ATOM 1465 O O . ASP A 1 198 ? -6.131 18.714 9.473 1.00 70.06 198 ASP A O 1
ATOM 1469 N N . LYS A 1 199 ? -5.492 16.571 9.375 1.00 63.25 199 LYS A N 1
ATOM 1470 C CA . LYS A 1 199 ? -6.811 16.015 8.994 1.00 63.25 199 LYS A CA 1
ATOM 1471 C C . LYS A 1 199 ? -7.510 15.199 10.093 1.00 63.25 199 LYS A C 1
ATOM 1473 O O . LYS A 1 199 ? -8.367 14.386 9.778 1.00 63.25 199 LYS A O 1
ATOM 1478 N N . GLU A 1 200 ? -7.120 15.343 11.362 1.00 64.75 200 GLU A N 1
ATOM 1479 C CA . GLU A 1 200 ? -7.552 14.463 12.476 1.00 64.75 200 GLU A CA 1
ATOM 1480 C C . GLU A 1 200 ? -7.199 12.967 12.297 1.00 64.75 200 GLU A C 1
ATOM 1482 O O . GLU A 1 200 ? -7.518 12.140 13.156 1.00 64.75 200 GLU A O 1
ATOM 1487 N N . LEU A 1 201 ? -6.494 12.613 11.219 1.00 64.94 201 LEU A N 1
ATOM 1488 C CA . LEU A 1 201 ? -5.946 11.283 10.994 1.00 64.94 201 LEU A CA 1
ATOM 1489 C C . LEU A 1 201 ? -4.678 11.068 11.831 1.00 64.94 201 LEU A C 1
ATOM 1491 O O . LEU A 1 201 ? -3.867 11.978 12.024 1.00 64.94 201 LEU A O 1
ATOM 1495 N N . SER A 1 202 ? -4.544 9.846 12.339 1.00 69.69 202 SER A N 1
ATOM 1496 C CA . SER A 1 202 ? -3.376 9.366 13.072 1.00 69.69 202 SER A CA 1
ATOM 1497 C C . SER A 1 202 ? -2.352 8.768 12.100 1.00 69.69 202 SER A C 1
ATOM 1499 O O . SER A 1 202 ? -2.356 9.023 10.898 1.00 69.69 202 SER A O 1
ATOM 1501 N N . CYS A 1 203 ? -1.429 7.985 12.631 1.00 88.69 203 CYS A N 1
ATOM 1502 C CA . CYS A 1 203 ? -0.770 6.944 11.869 1.00 88.69 203 CYS A CA 1
ATOM 1503 C C . CYS A 1 203 ? -1.271 5.597 12.396 1.00 88.69 203 CYS A C 1
ATOM 1505 O O . CYS A 1 203 ? -1.749 5.508 13.532 1.00 88.69 203 CYS A O 1
ATOM 1507 N N . SER A 1 204 ? -1.120 4.557 11.591 1.00 88.62 204 SER A N 1
ATOM 1508 C CA . SER A 1 204 ? -1.395 3.179 11.988 1.00 88.62 204 SER A CA 1
ATOM 1509 C C . SER A 1 204 ? -0.118 2.432 12.393 1.00 88.62 204 SER A C 1
ATOM 1511 O O . SER A 1 204 ? -0.196 1.399 13.053 1.00 88.62 204 SER A O 1
ATOM 1513 N N . GLY A 1 205 ? 1.064 2.989 12.099 1.00 89.44 205 GLY A N 1
ATOM 1514 C CA . GLY A 1 205 ? 2.336 2.437 12.555 1.00 89.44 205 GLY A CA 1
ATOM 1515 C C . GLY A 1 205 ? 3.540 3.384 12.443 1.00 89.44 205 GLY A C 1
ATOM 1516 O O . GLY A 1 205 ? 3.386 4.578 12.168 1.00 89.44 205 GLY A O 1
ATOM 1517 N N . PRO A 1 206 ? 4.759 2.875 12.704 1.00 90.50 206 PRO A N 1
ATOM 1518 C CA . PRO A 1 206 ? 5.977 3.687 12.793 1.00 90.50 206 PRO A CA 1
ATOM 1519 C C . PRO A 1 206 ? 6.578 4.056 11.430 1.00 90.50 206 PRO A C 1
ATOM 1521 O O . PRO A 1 206 ? 7.466 4.914 11.352 1.00 90.50 206 PRO A O 1
ATOM 1524 N N . GLU A 1 207 ? 6.143 3.385 10.368 1.00 91.69 207 GLU A N 1
ATOM 1525 C CA . GLU A 1 207 ? 6.770 3.480 9.059 1.00 91.69 207 GLU A CA 1
ATOM 1526 C C . GLU A 1 207 ? 6.424 4.798 8.342 1.00 91.69 207 GLU A C 1
ATOM 1528 O O . GLU A 1 207 ? 5.279 5.254 8.377 1.00 91.69 207 GLU A O 1
ATOM 1533 N N . PRO A 1 208 ? 7.380 5.421 7.626 1.00 90.06 208 PRO A N 1
ATOM 1534 C CA . PRO A 1 208 ? 7.177 6.690 6.927 1.00 90.06 208 PRO A CA 1
ATOM 1535 C C . PRO A 1 208 ? 6.462 6.518 5.576 1.00 90.06 208 PRO A C 1
ATOM 1537 O O . PRO A 1 208 ? 6.667 7.321 4.669 1.00 90.06 208 PRO A O 1
ATOM 1540 N N . PHE A 1 209 ? 5.690 5.451 5.388 1.00 89.50 209 PHE A N 1
ATOM 1541 C CA . PHE A 1 209 ? 5.010 5.130 4.133 1.00 89.50 209 PHE A CA 1
ATOM 1542 C C . PHE A 1 209 ? 3.501 5.158 4.333 1.00 89.50 209 PHE A C 1
ATOM 1544 O O . PHE A 1 209 ? 3.021 4.785 5.404 1.00 89.50 209 PHE A O 1
ATOM 1551 N N . ILE A 1 210 ? 2.748 5.534 3.296 1.00 87.50 210 ILE A N 1
ATOM 1552 C CA . ILE A 1 210 ? 1.283 5.432 3.338 1.00 87.50 210 ILE A CA 1
ATOM 1553 C C . ILE A 1 210 ? 0.885 3.967 3.206 1.00 87.50 210 ILE A C 1
ATOM 1555 O O . ILE A 1 210 ? 0.830 3.435 2.101 1.00 87.50 210 ILE A O 1
ATOM 1559 N N . THR A 1 211 ? 0.669 3.306 4.338 1.00 86.06 211 THR A N 1
ATOM 1560 C CA . THR A 1 211 ? 0.398 1.866 4.459 1.00 86.06 211 THR A CA 1
ATOM 1561 C C . THR A 1 211 ? -0.498 1.612 5.667 1.00 86.06 211 THR A C 1
ATOM 1563 O O . THR A 1 211 ? -0.665 2.496 6.504 1.00 86.06 211 THR A O 1
ATOM 1566 N N . SER A 1 212 ? -1.018 0.389 5.799 1.00 83.44 212 SER A N 1
ATOM 1567 C CA . SER A 1 212 ? -1.734 -0.051 7.005 1.00 83.44 212 SER A CA 1
ATOM 1568 C C . SER A 1 212 ? -0.883 -0.024 8.277 1.00 83.44 212 SER A C 1
ATOM 1570 O O . SER A 1 212 ? -1.449 0.008 9.359 1.00 83.44 212 SER A O 1
ATOM 1572 N N . ASP A 1 213 ? 0.449 -0.011 8.153 1.00 85.69 213 ASP A N 1
ATOM 1573 C CA . ASP A 1 213 ? 1.405 -0.059 9.269 1.00 85.69 213 ASP A CA 1
ATOM 1574 C C . ASP A 1 213 ? 2.309 1.191 9.310 1.00 85.69 213 ASP A C 1
ATOM 1576 O O . ASP A 1 213 ? 3.422 1.172 9.843 1.00 85.69 213 ASP A O 1
ATOM 1580 N N . GLY A 1 214 ? 1.850 2.298 8.721 1.00 89.38 214 GLY A N 1
ATOM 1581 C CA . GLY A 1 214 ? 2.615 3.538 8.600 1.00 89.38 214 GLY A CA 1
ATOM 1582 C C . GLY A 1 214 ? 1.740 4.777 8.735 1.00 89.38 214 GLY A C 1
ATOM 1583 O O . GLY A 1 214 ? 0.874 4.842 9.606 1.00 89.38 214 GLY A O 1
ATOM 1584 N N . CYS A 1 215 ? 1.971 5.779 7.893 1.00 89.31 215 CYS A N 1
ATOM 1585 C CA . CYS A 1 215 ? 1.202 7.019 7.900 1.00 89.31 215 CYS A CA 1
ATOM 1586 C C . CYS A 1 215 ? -0.185 6.831 7.271 1.00 89.31 215 CYS A C 1
ATOM 1588 O O . CYS A 1 215 ? -0.287 6.313 6.160 1.00 89.31 215 CYS A O 1
ATOM 1590 N N . ASP A 1 216 ? -1.232 7.363 7.905 1.00 88.38 216 ASP A N 1
ATOM 1591 C CA . ASP A 1 216 ? -2.570 7.363 7.299 1.00 88.38 216 ASP A CA 1
ATOM 1592 C C . ASP A 1 216 ? -2.705 8.489 6.259 1.00 88.38 216 ASP A C 1
ATOM 1594 O O . ASP A 1 216 ? -3.479 8.374 5.314 1.00 88.38 216 ASP A O 1
ATOM 1598 N N . SER A 1 217 ? -1.950 9.587 6.418 1.00 87.06 217 SER A N 1
ATOM 1599 C CA . SER A 1 217 ? -1.936 10.724 5.491 1.00 87.06 217 SER A CA 1
ATOM 1600 C C . SER A 1 217 ? -0.594 11.450 5.460 1.00 87.06 217 SER A C 1
ATOM 1602 O O . SER A 1 217 ? 0.134 11.449 6.456 1.00 87.06 217 SER A O 1
ATOM 1604 N N . CYS A 1 218 ? -0.269 12.084 4.328 1.00 87.94 218 CYS A N 1
ATOM 1605 C CA . CYS A 1 218 ? 0.982 12.813 4.122 1.00 87.94 218 CYS A CA 1
ATOM 1606 C C . CYS A 1 218 ? 0.795 14.056 3.247 1.00 87.94 218 CYS A C 1
ATOM 1608 O O . CYS A 1 218 ? 0.138 14.021 2.206 1.00 87.94 218 CYS A O 1
ATOM 1610 N N . ALA A 1 219 ? 1.431 15.156 3.649 1.00 86.94 219 ALA A N 1
ATOM 1611 C CA . ALA A 1 219 ? 1.396 16.404 2.891 1.00 86.94 219 ALA A CA 1
ATOM 1612 C C . ALA A 1 219 ? 2.192 16.275 1.582 1.00 86.94 219 ALA A C 1
ATOM 1614 O O . ALA A 1 219 ? 1.724 16.643 0.505 1.00 86.94 219 ALA A O 1
ATOM 1615 N N . LEU A 1 220 ? 3.392 15.696 1.667 1.00 88.56 220 LEU A N 1
ATOM 1616 C CA . LEU A 1 220 ? 4.271 15.466 0.528 1.00 88.56 220 LEU A CA 1
ATOM 1617 C C . LEU A 1 220 ? 4.669 14.001 0.463 1.00 88.56 220 LEU A C 1
ATOM 1619 O O . LEU A 1 220 ? 5.108 13.430 1.463 1.00 88.56 220 LEU A O 1
ATOM 1623 N N . ILE A 1 221 ? 4.576 13.424 -0.729 1.00 89.38 221 ILE A N 1
ATOM 1624 C CA . ILE A 1 221 ? 5.066 12.076 -0.996 1.00 89.38 221 ILE A CA 1
ATOM 1625 C C . ILE A 1 221 ? 6.193 12.056 -2.021 1.00 89.38 221 ILE A C 1
ATOM 1627 O O . ILE A 1 221 ? 6.193 12.833 -2.967 1.00 89.38 221 ILE A O 1
ATOM 1631 N N . GLU A 1 222 ? 7.131 11.133 -1.866 1.00 89.12 222 GLU A N 1
ATOM 1632 C CA . GLU A 1 222 ? 8.124 10.786 -2.877 1.00 89.12 222 GLU A CA 1
ATOM 1633 C C . GLU A 1 222 ? 7.582 9.677 -3.785 1.00 89.12 222 GLU A C 1
ATOM 1635 O O . GLU A 1 222 ? 7.102 8.650 -3.297 1.00 89.12 222 GLU A O 1
ATOM 1640 N N . ILE A 1 223 ? 7.673 9.878 -5.102 1.00 83.56 223 ILE A N 1
ATOM 1641 C CA . ILE A 1 223 ? 7.258 8.895 -6.110 1.00 83.56 223 ILE A CA 1
ATOM 1642 C C . ILE A 1 223 ? 8.412 8.527 -7.050 1.00 83.56 223 ILE A C 1
ATOM 1644 O O . ILE A 1 223 ? 9.174 9.385 -7.505 1.00 83.56 223 ILE A O 1
ATOM 1648 N N . GLU A 1 224 ? 8.517 7.235 -7.369 1.00 75.44 224 GLU A N 1
ATOM 1649 C CA . GLU A 1 224 ? 9.450 6.702 -8.366 1.00 75.44 224 GLU A CA 1
ATOM 1650 C C . GLU A 1 224 ? 8.725 6.460 -9.700 1.00 75.44 224 GLU A C 1
ATOM 1652 O O . GLU A 1 224 ? 7.638 5.893 -9.738 1.00 75.44 224 GLU A O 1
ATOM 1657 N N . ASP A 1 225 ? 9.371 6.819 -10.812 1.00 64.19 225 ASP A N 1
ATOM 1658 C CA . ASP A 1 225 ? 8.827 6.891 -12.186 1.00 64.19 225 ASP A CA 1
ATOM 1659 C C . ASP A 1 225 ? 8.211 5.583 -12.741 1.00 64.19 225 ASP A C 1
ATOM 1661 O O . ASP A 1 225 ? 7.630 5.573 -13.823 1.00 64.19 225 ASP A O 1
ATOM 1665 N N . LYS A 1 226 ? 8.364 4.439 -12.052 1.00 60.31 226 LYS A N 1
ATOM 1666 C CA . LYS A 1 226 ? 8.062 3.107 -12.617 1.00 60.31 226 LYS A CA 1
ATOM 1667 C C . LYS A 1 226 ? 7.454 2.084 -11.658 1.00 60.31 226 LYS A C 1
ATOM 1669 O O . LYS A 1 226 ? 7.398 0.907 -12.012 1.00 60.31 226 LYS A O 1
ATOM 1674 N N . LYS A 1 227 ? 7.016 2.470 -10.457 1.00 62.44 227 LYS A N 1
ATOM 1675 C CA . LYS A 1 227 ? 6.481 1.499 -9.492 1.00 62.44 227 LYS A CA 1
ATOM 1676 C C . LYS A 1 227 ? 5.224 2.030 -8.813 1.00 62.44 227 LYS A C 1
ATO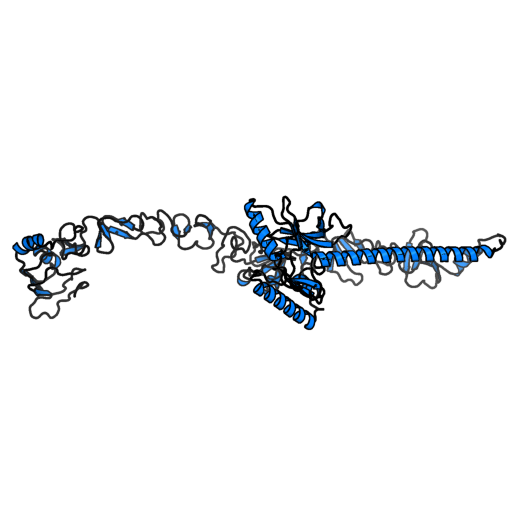M 1678 O O . LYS A 1 227 ? 5.277 3.076 -8.185 1.00 62.44 227 LYS A O 1
ATOM 1683 N N . LYS A 1 228 ? 4.134 1.256 -8.867 1.00 63.03 228 LYS A N 1
ATOM 1684 C CA . LYS A 1 228 ? 2.953 1.430 -8.005 1.00 63.03 228 LYS A CA 1
ATOM 1685 C C . LYS A 1 228 ? 3.285 0.964 -6.584 1.00 63.03 228 LYS A C 1
ATOM 1687 O O . LYS A 1 228 ? 2.823 -0.083 -6.140 1.00 63.03 228 LYS A O 1
ATOM 1692 N N . ILE A 1 229 ? 4.184 1.680 -5.921 1.00 73.38 229 ILE A N 1
ATOM 1693 C CA . ILE A 1 229 ? 4.600 1.396 -4.545 1.00 73.38 229 ILE A CA 1
ATOM 1694 C C . ILE A 1 229 ? 3.775 2.216 -3.564 1.00 73.38 229 ILE A C 1
ATOM 1696 O O . ILE A 1 229 ? 3.117 3.192 -3.932 1.00 73.38 229 ILE A O 1
ATOM 1700 N N . PHE A 1 230 ? 3.826 1.811 -2.301 1.00 79.25 230 PHE A N 1
ATOM 1701 C CA . PHE A 1 230 ? 3.377 2.665 -1.218 1.00 79.25 230 PHE A CA 1
ATOM 1702 C C . PHE A 1 230 ? 4.311 3.875 -1.122 1.00 79.25 230 PHE A C 1
ATOM 1704 O O . PHE A 1 230 ? 5.525 3.698 -0.970 1.00 79.25 230 PHE A O 1
ATOM 1711 N N . PRO A 1 231 ? 3.778 5.094 -1.281 1.00 84.00 231 PRO A N 1
ATOM 1712 C CA . PRO A 1 231 ? 4.605 6.279 -1.345 1.00 84.00 231 PRO A CA 1
ATOM 1713 C C . PRO A 1 231 ? 5.221 6.593 0.017 1.00 84.00 231 PRO A C 1
ATOM 1715 O O . PRO A 1 231 ? 4.575 6.454 1.058 1.00 84.00 231 PRO A O 1
ATOM 1718 N N . LYS A 1 232 ? 6.474 7.051 -0.007 1.00 89.56 232 LYS A N 1
ATOM 1719 C CA . LYS A 1 232 ? 7.183 7.510 1.186 1.00 89.56 232 LYS A CA 1
ATOM 1720 C C . LYS A 1 232 ? 6.828 8.961 1.471 1.00 89.56 232 LYS A C 1
ATOM 1722 O O . LYS A 1 232 ? 6.852 9.790 0.568 1.00 89.56 232 LYS A O 1
ATOM 1727 N N . CYS A 1 233 ? 6.565 9.283 2.723 1.00 89.62 233 CYS A N 1
ATOM 1728 C CA . CYS A 1 233 ? 6.248 10.627 3.165 1.00 89.62 233 CYS A CA 1
ATOM 1729 C C . CYS A 1 233 ? 7.521 11.439 3.388 1.00 89.62 233 CYS A C 1
ATOM 1731 O O . CYS A 1 233 ? 8.524 10.940 3.909 1.00 89.62 233 CYS A O 1
ATOM 1733 N N . LEU A 1 234 ? 7.489 12.693 2.947 1.00 88.50 234 LEU A N 1
ATOM 1734 C CA . LEU A 1 234 ? 8.629 13.595 2.990 1.00 88.50 234 LEU A CA 1
ATOM 1735 C C . LEU A 1 234 ? 8.460 14.648 4.077 1.00 88.50 234 LEU A C 1
ATOM 1737 O O . LEU A 1 234 ? 7.397 15.239 4.251 1.00 88.50 234 LEU A O 1
ATOM 1741 N N . ASN A 1 235 ? 9.570 14.941 4.748 1.00 78.00 235 ASN A N 1
ATOM 1742 C CA . ASN A 1 235 ? 9.671 16.045 5.688 1.00 78.00 235 ASN A CA 1
ATOM 1743 C C . ASN A 1 235 ? 9.764 17.372 4.921 1.00 78.00 235 ASN A C 1
ATOM 1745 O O . ASN A 1 235 ? 10.858 17.768 4.507 1.00 78.00 235 ASN A O 1
ATOM 1749 N N . SER A 1 236 ? 8.644 18.045 4.654 1.00 65.56 236 SER A N 1
ATOM 1750 C CA . SER A 1 236 ? 8.691 19.419 4.143 1.00 65.56 236 SER A CA 1
ATOM 1751 C C . SER A 1 236 ? 7.394 20.198 4.290 1.00 65.56 236 SER A C 1
ATOM 1753 O O . SER A 1 236 ? 6.290 19.695 4.111 1.00 65.56 236 SER A O 1
ATOM 1755 N N . SER A 1 237 ? 7.586 21.486 4.548 1.00 63.69 237 SER A N 1
ATOM 1756 C CA . SER A 1 237 ? 6.617 22.572 4.645 1.00 63.69 237 SER A CA 1
ATOM 1757 C C . SER A 1 237 ? 6.038 22.945 3.271 1.00 63.69 237 SER A C 1
ATOM 1759 O O . SER A 1 237 ? 6.275 24.031 2.744 1.00 63.69 237 SER A O 1
ATOM 1761 N N . ASN A 1 238 ? 5.266 22.025 2.685 1.00 67.75 238 ASN A N 1
ATOM 1762 C CA . ASN A 1 238 ? 4.425 22.221 1.491 1.00 67.75 238 ASN A CA 1
ATOM 1763 C C . ASN A 1 238 ? 5.153 22.389 0.143 1.00 67.75 238 ASN A C 1
ATOM 1765 O O . ASN A 1 238 ? 4.514 22.721 -0.853 1.00 67.75 238 ASN A O 1
ATOM 1769 N N . SER A 1 239 ? 6.471 22.174 0.063 1.00 83.62 239 SER A N 1
ATOM 1770 C CA . SER A 1 239 ? 7.201 22.223 -1.213 1.00 83.62 239 SER A CA 1
ATOM 1771 C C . SER A 1 239 ? 8.174 21.060 -1.383 1.00 83.62 239 SER A C 1
ATOM 1773 O O . SER A 1 239 ? 8.755 20.568 -0.419 1.00 83.62 239 SER A O 1
ATOM 1775 N N . CYS A 1 240 ? 8.337 20.602 -2.627 1.00 86.44 240 CYS A N 1
ATOM 1776 C CA . CYS A 1 240 ? 9.255 19.511 -2.934 1.00 86.44 240 CYS A CA 1
ATOM 1777 C C . CYS A 1 240 ? 10.722 19.939 -2.761 1.00 86.44 240 CYS A C 1
ATOM 1779 O O . CYS A 1 240 ? 11.067 21.076 -3.100 1.00 86.44 240 CYS A O 1
ATOM 1781 N N . PRO A 1 241 ? 11.606 19.030 -2.307 1.00 85.38 241 PRO A N 1
ATOM 1782 C CA . PRO A 1 241 ? 13.035 19.307 -2.212 1.00 85.38 241 PRO A CA 1
ATOM 1783 C C . PRO A 1 241 ? 13.657 19.687 -3.573 1.00 85.38 241 PRO A C 1
ATOM 1785 O O . PRO A 1 241 ? 13.139 19.296 -4.623 1.00 85.38 241 PRO A O 1
ATOM 1788 N N . PRO A 1 242 ? 14.802 20.397 -3.596 1.00 84.00 242 PRO A N 1
ATOM 1789 C CA . PRO A 1 242 ? 15.531 20.672 -4.834 1.00 84.00 242 PRO A CA 1
ATOM 1790 C C . PRO A 1 242 ? 15.844 19.391 -5.621 1.00 84.00 242 PRO A C 1
ATOM 1792 O O . PRO A 1 242 ? 16.230 18.377 -5.041 1.00 84.00 242 PRO A O 1
ATOM 1795 N N . GLY A 1 243 ? 15.700 19.442 -6.948 1.00 83.50 243 GLY A N 1
ATOM 1796 C CA . GLY A 1 243 ? 15.868 18.270 -7.818 1.00 83.50 243 GLY A CA 1
ATOM 1797 C C . GLY A 1 243 ? 14.634 17.366 -7.912 1.00 83.50 243 GLY A C 1
ATOM 1798 O O . GLY A 1 243 ? 14.718 16.301 -8.521 1.00 83.50 243 GLY A O 1
ATOM 1799 N N . PHE A 1 244 ? 13.497 17.785 -7.349 1.00 88.25 244 PHE A N 1
ATOM 1800 C CA . PHE A 1 244 ? 12.205 17.126 -7.520 1.00 88.25 244 PHE A CA 1
ATOM 1801 C C . PHE A 1 244 ? 11.216 18.033 -8.259 1.00 88.25 244 PHE A C 1
ATOM 1803 O O . PHE A 1 244 ? 11.145 19.240 -8.028 1.00 88.25 244 PHE A O 1
ATOM 1810 N N . LEU A 1 245 ? 10.426 17.427 -9.137 1.00 88.25 245 LEU A N 1
ATOM 1811 C CA . LEU A 1 245 ? 9.269 18.015 -9.792 1.00 88.25 245 LEU A CA 1
ATOM 1812 C C . LEU A 1 245 ? 8.019 17.726 -8.967 1.00 88.25 245 LEU A C 1
ATOM 1814 O O . LEU A 1 245 ? 7.830 16.605 -8.498 1.00 88.25 245 LEU A O 1
ATOM 1818 N N . SER A 1 246 ? 7.162 18.727 -8.808 1.00 89.19 246 SER A N 1
ATOM 1819 C CA . SER A 1 246 ? 5.983 18.616 -7.964 1.00 89.19 246 SER A CA 1
ATOM 1820 C C . SER A 1 246 ? 4.693 18.445 -8.771 1.00 89.19 246 SER A C 1
ATOM 1822 O O . SER A 1 246 ? 4.509 19.068 -9.817 1.00 89.19 246 SER A O 1
ATOM 1824 N N . TYR A 1 247 ? 3.786 17.607 -8.268 1.00 86.88 247 TYR A N 1
ATOM 1825 C CA . TYR A 1 247 ? 2.474 17.338 -8.854 1.00 86.88 247 TYR A CA 1
ATOM 1826 C C . TYR A 1 247 ? 1.391 17.422 -7.781 1.00 86.88 247 TYR A C 1
ATOM 1828 O O . TYR A 1 247 ? 1.459 16.722 -6.777 1.00 86.88 247 TYR A O 1
ATOM 1836 N N . SER A 1 248 ? 0.370 18.249 -8.000 1.00 85.38 248 SER A N 1
ATOM 1837 C CA . SER A 1 248 ? -0.787 18.388 -7.096 1.00 85.38 248 SER A CA 1
ATOM 1838 C C . SER A 1 248 ? -2.089 17.821 -7.678 1.00 85.38 248 SER A C 1
ATOM 1840 O O . SER A 1 248 ? -3.095 17.700 -6.982 1.00 85.38 248 SER A O 1
ATOM 1842 N N . GLN A 1 249 ? -2.100 17.457 -8.964 1.00 84.81 249 GLN A N 1
ATOM 1843 C CA . GLN A 1 249 ? -3.281 16.896 -9.619 1.00 84.81 249 GLN A CA 1
ATOM 1844 C C . GLN A 1 249 ? -3.446 15.422 -9.242 1.00 84.81 249 GLN A C 1
ATOM 1846 O O . GLN A 1 249 ? -2.612 14.595 -9.603 1.00 84.81 249 GLN A O 1
ATOM 1851 N N . LYS A 1 250 ? -4.557 15.078 -8.582 1.00 86.25 250 LYS A N 1
ATOM 1852 C CA . LYS A 1 250 ? -4.839 13.707 -8.116 1.00 86.25 250 LYS A CA 1
ATOM 1853 C C . LYS A 1 250 ? -4.783 12.663 -9.234 1.00 86.25 250 LYS A C 1
ATOM 1855 O O . LYS A 1 250 ? -4.254 11.586 -9.008 1.00 86.25 250 LYS A O 1
ATOM 1860 N N . LEU A 1 251 ? -5.260 13.008 -10.434 1.00 82.56 251 LEU A N 1
ATOM 1861 C CA . LEU A 1 251 ? -5.194 12.149 -11.626 1.00 82.56 251 LEU A CA 1
ATOM 1862 C C . LEU A 1 251 ? -3.756 11.752 -11.980 1.00 82.56 251 LEU A C 1
ATOM 1864 O O . LEU A 1 251 ? -3.510 10.596 -12.286 1.00 82.56 251 LEU A O 1
ATOM 1868 N N . ILE A 1 252 ? -2.813 12.694 -11.896 1.00 79.75 252 ILE A N 1
ATOM 1869 C CA . ILE A 1 252 ? -1.398 12.424 -12.176 1.00 79.75 252 ILE A CA 1
ATOM 1870 C C . ILE A 1 252 ? -0.799 11.577 -11.052 1.00 79.75 252 ILE A C 1
ATOM 1872 O O . ILE A 1 252 ? -0.081 10.625 -11.318 1.00 79.75 252 ILE A O 1
ATOM 1876 N N . ILE A 1 253 ? -1.107 11.899 -9.792 1.00 83.44 253 ILE A N 1
ATOM 1877 C CA . ILE A 1 253 ? -0.597 11.154 -8.631 1.00 83.44 253 ILE A CA 1
ATOM 1878 C C . ILE A 1 253 ? -1.066 9.690 -8.673 1.00 83.44 253 ILE A C 1
ATOM 1880 O O . ILE A 1 253 ? -0.264 8.795 -8.411 1.00 83.44 253 ILE A O 1
ATOM 1884 N N . ALA A 1 254 ? -2.324 9.448 -9.059 1.00 83.19 254 ALA A N 1
ATOM 1885 C CA . ALA A 1 254 ? -2.933 8.120 -9.177 1.00 83.19 254 ALA A CA 1
ATOM 1886 C C . ALA A 1 254 ? -2.150 7.160 -10.085 1.00 83.19 254 ALA A C 1
ATOM 1888 O O . ALA A 1 254 ? -2.130 5.958 -9.833 1.00 83.19 254 ALA A O 1
ATOM 1889 N N . ASP A 1 255 ? -1.480 7.679 -11.117 1.00 82.19 255 ASP A N 1
ATOM 1890 C CA . ASP A 1 255 ? -0.687 6.861 -12.038 1.00 82.19 255 ASP A CA 1
ATOM 1891 C C . ASP A 1 255 ? 0.584 6.289 -11.381 1.00 82.19 255 ASP A C 1
ATOM 1893 O O . ASP A 1 255 ? 1.111 5.270 -11.842 1.00 82.19 255 ASP A O 1
ATOM 1897 N N . PHE A 1 256 ? 1.069 6.915 -10.301 1.00 77.81 256 PHE A N 1
ATOM 1898 C CA . PHE A 1 256 ? 2.337 6.578 -9.642 1.00 77.81 256 PHE A CA 1
ATOM 1899 C C . PHE A 1 256 ? 2.181 5.886 -8.286 1.00 77.81 256 PHE A C 1
ATOM 1901 O O . PHE A 1 256 ? 3.126 5.256 -7.817 1.00 77.81 256 PHE A O 1
ATOM 1908 N N . VAL A 1 257 ? 1.018 5.989 -7.643 1.00 79.69 257 VAL A N 1
ATOM 1909 C CA . VAL A 1 257 ? 0.764 5.355 -6.341 1.00 79.69 257 VAL A CA 1
ATOM 1910 C C . VAL A 1 257 ? -0.021 4.054 -6.495 1.00 79.69 257 VAL A C 1
ATOM 1912 O O . VAL A 1 257 ? -0.642 3.786 -7.524 1.00 79.69 257 VAL A O 1
ATOM 1915 N N . ASN A 1 258 ? 0.039 3.200 -5.475 1.00 79.81 258 ASN A N 1
ATOM 1916 C CA . ASN A 1 258 ? -0.782 1.992 -5.420 1.00 79.81 258 ASN A CA 1
ATOM 1917 C C . ASN A 1 258 ? -2.286 2.353 -5.410 1.00 79.81 258 ASN A C 1
ATOM 1919 O O . ASN A 1 258 ? -2.683 3.331 -4.786 1.00 79.81 258 ASN A O 1
ATOM 1923 N N . GLU A 1 259 ? -3.126 1.555 -6.075 1.00 81.19 259 GLU A N 1
ATOM 1924 C CA . GLU A 1 259 ? -4.583 1.769 -6.173 1.00 81.19 259 GLU A CA 1
ATOM 1925 C C . GLU A 1 259 ? -5.290 1.691 -4.813 1.00 81.19 259 GLU A C 1
ATOM 1927 O O . GLU A 1 259 ? -6.371 2.247 -4.647 1.00 81.19 259 GLU A O 1
ATOM 1932 N N . SER A 1 260 ? -4.673 1.029 -3.832 1.00 80.81 260 SER A N 1
ATOM 1933 C CA . SER A 1 260 ? -5.162 0.969 -2.453 1.00 80.81 260 SER A CA 1
ATOM 1934 C C . SER A 1 260 ? -4.890 2.241 -1.642 1.00 80.81 260 SER A C 1
ATOM 1936 O O . SER A 1 260 ? -5.347 2.336 -0.507 1.00 80.81 260 SER A O 1
ATOM 1938 N N . VAL A 1 261 ? -4.098 3.185 -2.164 1.00 81.75 261 VAL A N 1
ATOM 1939 C CA . VAL A 1 261 ? -3.791 4.446 -1.477 1.00 81.75 261 VAL A CA 1
ATOM 1940 C C . VAL A 1 261 ? -4.939 5.421 -1.697 1.00 81.75 261 VAL A C 1
ATOM 1942 O O . VAL A 1 261 ? -5.251 5.780 -2.833 1.00 81.75 261 VAL A O 1
ATOM 1945 N N . ASP A 1 262 ? -5.534 5.899 -0.605 1.00 85.19 262 ASP A N 1
ATOM 1946 C CA . ASP A 1 262 ? -6.513 6.975 -0.680 1.00 85.19 262 ASP A CA 1
ATOM 1947 C C . ASP A 1 262 ? -5.827 8.279 -1.112 1.00 85.19 262 ASP A C 1
ATOM 1949 O O . ASP A 1 262 ? -5.042 8.888 -0.384 1.00 85.19 262 ASP A O 1
ATOM 1953 N N . LEU A 1 263 ? -6.142 8.739 -2.321 1.00 83.81 263 LEU A N 1
ATOM 1954 C CA . LEU A 1 263 ? -5.611 9.985 -2.861 1.00 83.81 263 LEU A CA 1
ATOM 1955 C C . LEU A 1 263 ? -6.062 11.213 -2.059 1.00 83.81 263 LEU A C 1
ATOM 1957 O O . LEU A 1 263 ? -5.410 12.253 -2.152 1.00 83.81 263 LEU A O 1
ATOM 1961 N N . ALA A 1 264 ? -7.136 11.141 -1.264 1.00 84.19 264 ALA A N 1
ATOM 1962 C CA . ALA A 1 264 ? -7.515 12.211 -0.340 1.00 84.19 264 ALA A CA 1
ATOM 1963 C C . ALA A 1 264 ? -6.486 12.392 0.791 1.00 84.19 264 ALA A C 1
ATOM 1965 O O . ALA A 1 264 ? -6.329 13.503 1.307 1.00 84.19 264 ALA A O 1
ATOM 1966 N N . ALA A 1 265 ? -5.729 11.342 1.112 1.00 82.62 265 ALA A N 1
ATOM 1967 C CA . ALA A 1 265 ? -4.702 11.340 2.142 1.00 82.62 265 ALA A CA 1
ATOM 1968 C C . ALA A 1 265 ? -3.361 11.961 1.698 1.00 82.62 265 ALA A C 1
ATOM 1970 O O . ALA A 1 265 ? -2.493 12.186 2.536 1.00 82.62 265 ALA A O 1
ATOM 1971 N N . VAL A 1 266 ? -3.190 12.276 0.407 1.00 86.25 266 VAL A N 1
ATOM 1972 C CA . VAL A 1 266 ? -1.947 12.824 -0.171 1.00 86.25 266 VAL A CA 1
ATOM 1973 C C . VAL A 1 266 ? -2.166 14.230 -0.701 1.00 86.25 266 VAL A C 1
ATOM 1975 O O . VAL A 1 266 ? -2.908 14.373 -1.664 1.00 86.25 266 VAL A O 1
ATOM 1978 N N . ASP A 1 267 ? -1.501 15.268 -0.200 1.00 85.25 267 ASP A N 1
ATOM 1979 C CA . ASP A 1 267 ? -1.723 16.617 -0.753 1.00 85.25 267 ASP A CA 1
ATOM 1980 C C . ASP A 1 267 ? -0.945 16.858 -2.057 1.00 85.25 267 ASP A C 1
ATOM 1982 O O . ASP A 1 267 ? -1.526 17.310 -3.049 1.00 85.25 267 ASP A O 1
ATOM 1986 N N . GLN A 1 268 ? 0.339 16.495 -2.100 1.00 89.12 268 GLN A N 1
ATOM 1987 C CA . GLN A 1 268 ? 1.207 16.712 -3.260 1.00 89.12 268 GLN A CA 1
ATOM 1988 C C . GLN A 1 268 ? 2.272 15.611 -3.398 1.00 89.12 268 GLN A C 1
ATOM 1990 O O . GLN A 1 268 ? 2.743 15.045 -2.414 1.00 89.12 268 GLN A O 1
ATOM 1995 N N . ALA A 1 269 ? 2.675 15.306 -4.634 1.00 89.56 269 ALA A N 1
ATOM 1996 C CA . ALA A 1 269 ? 3.718 14.331 -4.943 1.00 89.56 269 ALA A CA 1
ATOM 1997 C C . ALA A 1 269 ? 4.978 14.991 -5.511 1.00 89.56 269 ALA A C 1
ATOM 1999 O O . ALA A 1 269 ? 4.904 15.942 -6.288 1.00 89.56 269 ALA A O 1
ATOM 2000 N N . CYS A 1 270 ? 6.131 14.447 -5.144 1.00 90.69 270 CYS A N 1
ATOM 2001 C CA . CYS A 1 270 ? 7.463 14.880 -5.526 1.00 90.69 270 CYS A CA 1
ATOM 2002 C C . CYS A 1 270 ? 8.154 13.760 -6.296 1.00 90.69 270 CYS A C 1
ATOM 2004 O O . CYS A 1 270 ? 8.395 12.673 -5.774 1.00 90.69 270 CYS A O 1
ATOM 2006 N N . MET A 1 271 ? 8.507 14.045 -7.540 1.00 88.50 271 MET A N 1
ATOM 2007 C CA . MET A 1 271 ? 9.159 13.108 -8.440 1.00 88.50 271 MET A CA 1
ATOM 2008 C C . MET A 1 271 ? 10.579 13.561 -8.725 1.00 88.50 271 MET A C 1
ATOM 2010 O O . MET A 1 271 ? 10.796 14.703 -9.119 1.00 88.50 271 MET A O 1
ATOM 2014 N N . LYS A 1 272 ? 11.556 12.677 -8.554 1.00 89.19 272 LYS A N 1
ATOM 2015 C CA . LYS A 1 272 ? 12.958 13.028 -8.780 1.00 89.19 272 LYS A CA 1
ATOM 2016 C C . LYS A 1 272 ? 13.213 13.346 -10.258 1.00 89.19 272 LYS A C 1
ATOM 2018 O O . LYS A 1 272 ? 12.788 12.594 -11.132 1.00 89.19 272 LYS A O 1
ATOM 2023 N N . CYS A 1 273 ? 13.912 14.444 -10.540 1.00 89.50 273 CYS A N 1
ATOM 2024 C CA . CYS A 1 273 ? 14.389 14.748 -11.888 1.00 89.50 273 CYS A CA 1
ATOM 2025 C C . CYS A 1 273 ? 15.417 13.697 -12.356 1.00 89.50 273 CYS A C 1
ATOM 2027 O O . CYS A 1 273 ? 16.051 13.025 -11.536 1.00 89.50 273 CYS A O 1
ATOM 2029 N N . GLU A 1 274 ? 15.622 13.567 -13.672 1.00 88.56 274 GLU A N 1
ATOM 2030 C CA . GLU A 1 274 ? 16.708 12.728 -14.191 1.00 88.56 274 GLU A CA 1
ATOM 2031 C C . GLU A 1 274 ? 18.069 13.237 -13.700 1.00 88.56 274 GLU A C 1
ATOM 2033 O O . GLU A 1 274 ? 18.258 14.424 -13.443 1.00 88.56 274 GLU A O 1
ATOM 2038 N N . VAL A 1 275 ? 19.042 12.333 -13.585 1.00 89.38 275 VAL A N 1
ATOM 2039 C CA . VAL A 1 275 ? 20.347 12.612 -12.960 1.00 89.38 275 VAL A CA 1
ATOM 2040 C C . VAL A 1 275 ? 21.134 13.749 -13.630 1.00 89.38 275 VAL A C 1
ATOM 2042 O O . VAL A 1 275 ? 21.948 14.396 -12.969 1.00 89.38 275 VAL A O 1
ATOM 2045 N N . GLN A 1 276 ? 20.886 14.030 -14.915 1.00 89.31 276 GLN A N 1
ATOM 2046 C CA . GLN A 1 276 ? 21.490 15.167 -15.615 1.00 89.31 276 GLN A CA 1
ATOM 2047 C C . GLN A 1 276 ? 20.844 16.527 -15.291 1.00 89.31 276 GLN A C 1
ATOM 2049 O O . GLN A 1 276 ? 21.419 17.561 -15.632 1.00 89.31 276 GLN A O 1
ATOM 2054 N N . CYS A 1 277 ? 19.692 16.559 -14.617 1.00 89.00 277 CYS A N 1
ATOM 2055 C CA . CYS A 1 277 ? 18.972 17.779 -14.262 1.00 89.00 277 CYS A CA 1
ATOM 2056 C C . CYS A 1 277 ? 19.188 18.148 -12.782 1.00 89.00 277 CYS A C 1
ATOM 2058 O O . CYS A 1 277 ? 18.894 17.365 -11.884 1.00 89.00 277 CYS A O 1
ATOM 2060 N N . ALA A 1 278 ? 19.616 19.382 -12.506 1.00 88.38 278 ALA A N 1
ATOM 2061 C CA . ALA A 1 278 ? 19.532 19.979 -11.167 1.00 88.38 278 ALA A CA 1
ATOM 2062 C C . ALA A 1 278 ? 18.110 20.476 -10.847 1.00 88.38 278 ALA A C 1
ATOM 2064 O O . ALA A 1 278 ? 17.707 20.529 -9.688 1.00 88.38 278 ALA A O 1
ATOM 2065 N N . ALA A 1 279 ? 17.363 20.864 -11.880 1.00 86.88 279 ALA A N 1
ATOM 2066 C CA . ALA A 1 279 ? 15.955 21.230 -11.814 1.00 86.88 279 ALA A CA 1
ATOM 2067 C C . ALA A 1 279 ? 15.279 20.844 -13.134 1.00 86.88 279 ALA A C 1
ATOM 2069 O O . ALA A 1 279 ? 15.919 20.890 -14.189 1.00 86.88 279 ALA A O 1
ATOM 2070 N N . CYS A 1 280 ? 14.005 20.462 -13.077 1.00 88.12 280 CYS A N 1
ATOM 2071 C CA . CYS A 1 280 ? 13.230 20.033 -14.237 1.00 88.12 280 CYS A CA 1
ATOM 2072 C C . CYS A 1 280 ? 11.812 20.621 -14.220 1.00 88.12 280 CYS A C 1
ATOM 2074 O O . CYS A 1 280 ? 11.324 21.049 -13.174 1.00 88.12 280 CYS A O 1
ATOM 2076 N N . ILE A 1 281 ? 11.157 20.671 -15.385 1.00 87.12 281 ILE A N 1
ATOM 2077 C CA . ILE A 1 281 ? 9.796 21.207 -15.542 1.00 87.12 281 ILE A CA 1
ATOM 2078 C C . ILE A 1 281 ? 8.931 20.291 -16.405 1.00 87.12 281 ILE A C 1
ATOM 2080 O O . ILE A 1 281 ? 9.355 19.810 -17.451 1.00 87.12 281 ILE A O 1
ATOM 2084 N N . GLY A 1 282 ? 7.689 20.055 -15.988 1.00 84.06 282 GLY A N 1
ATOM 2085 C CA . GLY A 1 282 ? 6.706 19.269 -16.739 1.00 84.06 282 GLY A CA 1
ATOM 2086 C C . GLY A 1 282 ? 6.974 17.758 -16.773 1.00 84.06 282 GLY A C 1
ATOM 2087 O O . GLY A 1 282 ? 6.044 16.992 -16.555 1.00 84.06 282 GLY A O 1
ATOM 2088 N N . LYS A 1 283 ? 8.216 17.314 -17.018 1.00 82.38 283 LYS A N 1
ATOM 2089 C CA . LYS A 1 283 ? 8.665 15.914 -16.896 1.00 82.38 283 LYS A CA 1
ATOM 2090 C C . LYS A 1 283 ? 10.078 15.837 -16.300 1.00 82.38 283 LYS A C 1
ATOM 2092 O O . LYS A 1 283 ? 10.868 16.748 -16.553 1.00 82.38 283 LYS A O 1
ATOM 2097 N N . PRO A 1 284 ? 10.447 14.727 -15.627 1.00 83.62 284 PRO A N 1
ATOM 2098 C CA . PRO A 1 284 ? 11.776 14.536 -15.028 1.00 83.62 284 PRO A CA 1
ATOM 2099 C C . PRO A 1 284 ? 12.969 14.772 -15.962 1.00 83.62 284 PRO A C 1
ATOM 2101 O O . PRO A 1 284 ? 14.019 15.222 -15.512 1.00 83.62 284 PRO A O 1
ATOM 2104 N N . ARG A 1 285 ? 12.798 14.492 -17.260 1.00 84.69 285 ARG A N 1
ATOM 2105 C CA . ARG A 1 285 ? 13.826 14.625 -18.306 1.00 84.69 285 ARG A CA 1
ATOM 2106 C C . ARG A 1 285 ? 14.020 16.039 -18.858 1.00 84.69 285 ARG A C 1
ATOM 2108 O O . ARG A 1 285 ? 14.995 16.297 -19.551 1.00 84.69 285 ARG A O 1
ATOM 2115 N N . TYR A 1 286 ? 13.062 16.940 -18.642 1.00 86.38 286 TYR A N 1
ATOM 2116 C CA . TYR A 1 286 ? 13.119 18.291 -19.197 1.00 86.38 286 TYR A CA 1
ATOM 2117 C C . TYR A 1 286 ? 13.839 19.207 -18.218 1.00 86.38 286 TYR A C 1
ATOM 2119 O O . TYR A 1 286 ? 13.214 19.822 -17.353 1.00 86.38 286 TYR A O 1
ATOM 2127 N N . CYS A 1 287 ? 15.163 19.256 -18.334 1.00 86.88 287 CYS A N 1
ATOM 2128 C CA . CYS A 1 287 ? 15.992 20.055 -17.450 1.00 86.88 287 CYS A CA 1
ATOM 2129 C C . CYS A 1 287 ? 15.774 21.557 -17.690 1.00 86.88 287 CYS A C 1
ATOM 2131 O O . CYS A 1 287 ? 15.868 22.040 -18.813 1.00 86.88 287 CYS A O 1
ATOM 2133 N N . THR A 1 288 ? 15.550 22.317 -16.622 1.00 87.12 288 THR A N 1
ATOM 2134 C CA . THR A 1 288 ? 15.657 23.787 -16.635 1.00 87.12 288 THR A CA 1
ATOM 2135 C C . THR A 1 288 ? 17.047 24.251 -16.213 1.00 87.12 288 THR A C 1
ATOM 2137 O O . THR A 1 288 ? 17.463 25.361 -16.536 1.00 87.12 288 THR A O 1
ATOM 2140 N N . LYS A 1 289 ? 17.780 23.394 -15.493 1.00 87.88 289 LYS A N 1
ATOM 2141 C CA . LYS A 1 289 ? 19.167 23.612 -15.086 1.00 87.88 289 LYS A CA 1
ATOM 2142 C C . LYS A 1 289 ? 19.914 22.284 -15.101 1.00 87.88 289 LYS A C 1
ATOM 2144 O O . LYS A 1 289 ? 19.440 21.323 -14.492 1.00 87.88 289 LYS A O 1
ATOM 2149 N N . CYS A 1 290 ? 21.073 22.229 -15.754 1.00 88.25 290 CYS A N 1
ATOM 2150 C CA . CYS A 1 290 ? 21.907 21.029 -15.750 1.00 88.25 290 CYS A CA 1
ATOM 2151 C C . CYS A 1 290 ? 22.542 20.795 -14.373 1.00 88.25 290 CYS A C 1
ATOM 2153 O O . CYS A 1 290 ? 22.883 21.733 -13.648 1.00 88.25 290 CYS A O 1
ATOM 2155 N N . SER A 1 291 ? 22.673 19.521 -14.013 1.00 89.31 291 SER A N 1
ATOM 2156 C CA . SER A 1 291 ? 23.415 19.070 -12.839 1.00 89.31 291 SER A CA 1
ATOM 2157 C C . SER A 1 291 ? 24.909 19.354 -12.993 1.00 89.31 291 SER A C 1
ATOM 2159 O O . SER A 1 291 ? 25.418 19.467 -14.105 1.00 89.31 291 SER A O 1
ATOM 2161 N N . SER A 1 292 ? 25.643 19.418 -11.882 1.00 86.88 292 SER A N 1
ATOM 2162 C CA . SER A 1 292 ? 27.097 19.639 -11.886 1.00 86.88 292 SER A CA 1
ATOM 2163 C C . SER A 1 292 ? 27.891 18.512 -12.557 1.00 86.88 292 SER A C 1
ATOM 2165 O O . SER A 1 292 ? 29.070 18.690 -12.850 1.00 86.88 292 SER A O 1
ATOM 2167 N N . ILE A 1 293 ? 27.267 17.358 -12.797 1.00 87.00 293 ILE A N 1
ATOM 2168 C CA . ILE A 1 293 ? 27.857 16.204 -13.489 1.00 87.00 293 ILE A CA 1
ATOM 2169 C C . ILE A 1 293 ? 27.472 16.119 -14.973 1.00 87.00 293 ILE A C 1
ATOM 2171 O O . ILE A 1 293 ? 27.909 15.196 -15.651 1.00 87.00 293 ILE A O 1
ATOM 2175 N N . ALA A 1 294 ? 26.640 17.039 -15.466 1.00 89.06 294 ALA A N 1
ATOM 2176 C CA . ALA A 1 294 ? 26.164 17.058 -16.843 1.00 89.06 294 ALA A CA 1
ATOM 2177 C C . ALA A 1 294 ? 26.756 18.238 -17.622 1.00 89.06 294 ALA A C 1
ATOM 2179 O O . ALA A 1 294 ? 27.091 19.278 -17.053 1.00 89.06 294 ALA A O 1
ATOM 2180 N N . TYR A 1 295 ? 26.847 18.065 -18.935 1.00 88.44 295 TYR A N 1
ATOM 2181 C CA . TYR A 1 295 ? 27.208 19.093 -19.898 1.00 88.44 295 TYR A CA 1
ATOM 2182 C C . TYR A 1 295 ? 25.945 19.707 -20.491 1.00 88.44 295 TYR A C 1
ATOM 2184 O O . TYR A 1 295 ? 24.967 18.993 -20.743 1.00 88.44 295 TYR A O 1
ATOM 2192 N N . SER A 1 296 ? 25.969 21.015 -20.744 1.00 88.12 296 SER A N 1
ATOM 2193 C CA . SER A 1 296 ? 24.891 21.659 -21.496 1.00 88.12 296 SER A CA 1
ATOM 2194 C C . SER A 1 296 ? 25.142 21.515 -22.996 1.00 88.12 296 SER A C 1
ATOM 2196 O O . SER A 1 296 ? 26.283 21.598 -23.455 1.00 88.12 296 SER A O 1
ATOM 2198 N N . VAL A 1 297 ? 24.095 21.232 -23.765 1.00 88.00 297 VAL A N 1
ATOM 2199 C CA . VAL A 1 297 ? 24.183 21.066 -25.216 1.00 88.00 297 VAL A CA 1
ATOM 2200 C C . VAL A 1 297 ? 23.738 22.351 -25.897 1.00 88.00 297 VAL A C 1
ATOM 2202 O O . VAL A 1 297 ? 22.599 22.791 -25.727 1.00 88.00 297 VAL A O 1
ATOM 2205 N N . THR A 1 298 ? 24.621 22.894 -26.730 1.00 86.19 298 THR A N 1
ATOM 2206 C CA . THR A 1 298 ? 24.335 24.047 -27.585 1.00 86.19 298 THR A CA 1
ATOM 2207 C C . THR A 1 298 ? 24.257 23.582 -29.032 1.00 86.19 298 THR A C 1
ATOM 2209 O O . THR A 1 298 ? 25.255 23.140 -29.614 1.00 86.19 298 THR A O 1
ATOM 2212 N N . LYS A 1 299 ? 23.070 23.709 -29.627 1.00 80.94 299 LYS A N 1
ATOM 2213 C CA . LYS A 1 299 ? 22.844 23.389 -31.043 1.00 80.94 299 LYS A CA 1
ATOM 2214 C C . LYS A 1 299 ? 23.354 24.498 -31.957 1.00 80.94 299 LYS A C 1
ATOM 2216 O O . LYS A 1 299 ? 23.448 25.654 -31.543 1.00 80.94 299 LYS A O 1
ATOM 2221 N N . GLN A 1 300 ? 23.589 24.173 -33.229 1.00 72.50 300 GLN A N 1
ATOM 2222 C CA . GLN A 1 300 ? 24.039 25.148 -34.242 1.00 72.50 300 GLN A CA 1
ATOM 2223 C C . GLN A 1 300 ? 23.124 26.380 -34.357 1.00 72.50 300 GLN A C 1
ATOM 2225 O O . GLN A 1 300 ? 23.588 27.494 -34.586 1.00 72.50 300 GLN A O 1
ATOM 2230 N N . ASN A 1 301 ? 21.823 26.192 -34.125 1.00 69.50 301 ASN A N 1
ATOM 2231 C CA . ASN A 1 301 ? 20.812 27.246 -34.223 1.00 69.50 301 ASN A CA 1
ATOM 2232 C C . ASN A 1 301 ? 20.769 28.180 -32.995 1.00 69.50 301 ASN A C 1
ATOM 2234 O O . ASN A 1 301 ? 19.864 29.005 -32.898 1.00 69.50 301 ASN A O 1
ATOM 2238 N N . GLY A 1 302 ? 21.680 28.021 -32.027 1.00 61.91 302 GLY A N 1
ATOM 2239 C CA . GLY A 1 302 ? 21.697 28.805 -30.785 1.00 61.91 302 GLY A CA 1
ATOM 2240 C C . GLY A 1 302 ? 20.597 28.432 -29.785 1.00 61.91 302 GLY A C 1
ATOM 2241 O O . GLY A 1 302 ? 20.390 29.144 -28.808 1.00 61.91 302 GLY A O 1
ATOM 2242 N N . ALA A 1 303 ? 19.881 27.328 -30.020 1.00 60.19 303 ALA A N 1
ATOM 2243 C CA . ALA A 1 303 ? 18.966 26.760 -29.039 1.00 60.19 303 ALA A CA 1
ATOM 2244 C C . ALA A 1 303 ? 19.783 26.037 -27.956 1.00 60.19 303 ALA A C 1
ATOM 2246 O O . ALA A 1 303 ? 20.295 24.940 -28.198 1.00 60.19 303 ALA A O 1
ATOM 2247 N N . ASP A 1 304 ? 19.905 26.668 -26.791 1.00 63.50 304 ASP A N 1
ATOM 2248 C CA . ASP A 1 304 ? 20.404 26.044 -25.564 1.00 63.50 304 ASP A CA 1
ATOM 2249 C C . ASP A 1 304 ? 19.271 25.297 -24.849 1.00 63.50 304 ASP A C 1
ATOM 2251 O O . ASP A 1 304 ? 18.113 25.722 -24.892 1.00 63.50 304 ASP A O 1
ATOM 2255 N N . GLY A 1 305 ? 19.607 24.210 -24.145 1.00 63.00 305 GLY A N 1
ATOM 2256 C CA . GLY A 1 305 ? 18.726 23.704 -23.085 1.00 63.00 305 GLY A CA 1
ATOM 2257 C C . GLY A 1 305 ? 18.587 22.195 -22.925 1.00 63.00 305 GLY A C 1
ATOM 2258 O O . GLY A 1 305 ? 17.723 21.779 -22.159 1.00 63.00 305 GLY A O 1
ATOM 2259 N N . ASP A 1 306 ? 19.389 21.372 -23.604 1.00 80.69 306 ASP A N 1
ATOM 2260 C CA . ASP A 1 306 ? 19.423 19.931 -23.315 1.00 80.69 306 ASP A CA 1
ATOM 2261 C C . ASP A 1 306 ? 20.660 19.588 -22.474 1.00 80.69 306 ASP A C 1
ATOM 2263 O O . ASP A 1 306 ? 21.731 20.158 -22.685 1.00 80.69 306 ASP A O 1
ATOM 2267 N N . CYS A 1 307 ? 20.519 18.689 -21.501 1.00 88.44 307 CYS A N 1
ATOM 2268 C CA . CYS A 1 307 ? 21.615 18.290 -20.615 1.00 88.44 307 CYS A CA 1
ATOM 2269 C C . CYS A 1 307 ? 22.008 16.847 -20.918 1.00 88.44 307 CYS A C 1
ATOM 2271 O O . CYS A 1 307 ? 21.153 15.965 -20.957 1.00 88.44 307 CYS A O 1
ATOM 2273 N N . THR A 1 308 ? 23.303 16.580 -21.074 1.00 88.62 308 THR A N 1
ATOM 2274 C CA . THR A 1 308 ? 23.814 15.223 -21.306 1.00 88.62 308 THR A CA 1
ATOM 2275 C C . THR A 1 308 ? 24.929 14.875 -20.334 1.00 88.62 308 THR A C 1
ATOM 2277 O O . THR A 1 308 ? 25.745 15.719 -19.975 1.00 88.62 308 THR A O 1
ATOM 2280 N N . LEU A 1 309 ? 24.994 13.615 -19.909 1.00 88.44 309 LEU A N 1
ATOM 2281 C CA . LEU A 1 309 ? 26.111 13.112 -19.102 1.00 88.44 309 LEU A CA 1
ATOM 2282 C C . LEU A 1 309 ? 27.364 12.852 -19.945 1.00 88.44 309 LEU A C 1
ATOM 2284 O O . LEU A 1 309 ? 28.476 12.904 -19.430 1.00 88.44 309 LEU A O 1
ATOM 2288 N N . ILE A 1 310 ? 27.182 12.537 -21.230 1.00 88.88 310 ILE A N 1
ATOM 2289 C CA . ILE A 1 310 ? 28.263 12.170 -22.146 1.00 88.88 310 ILE A CA 1
ATOM 2290 C C . ILE A 1 310 ? 28.086 12.955 -23.438 1.00 88.88 310 ILE A C 1
ATOM 2292 O O . ILE A 1 310 ? 27.015 12.940 -24.050 1.00 88.88 310 ILE A O 1
ATOM 2296 N N . CYS A 1 311 ? 29.154 13.610 -23.874 1.00 88.56 311 CYS A N 1
ATOM 2297 C CA . CYS A 1 311 ? 29.179 14.290 -25.157 1.00 88.56 311 CYS A CA 1
ATOM 2298 C C . CYS A 1 311 ? 29.746 13.356 -26.211 1.00 88.56 311 CYS A C 1
ATOM 2300 O O . CYS A 1 311 ? 30.905 12.957 -26.139 1.00 88.56 311 CYS A O 1
ATOM 2302 N N . ASP A 1 312 ? 28.892 12.969 -27.158 1.00 89.31 312 ASP A N 1
ATOM 2303 C CA . ASP A 1 312 ? 29.263 12.100 -28.271 1.00 89.31 312 ASP A CA 1
ATOM 2304 C C . ASP A 1 312 ? 30.335 12.801 -29.127 1.00 89.31 312 ASP A C 1
ATOM 2306 O O . ASP A 1 312 ? 30.011 13.779 -29.811 1.00 89.31 312 ASP A O 1
ATOM 2310 N N . PRO A 1 313 ? 31.591 12.313 -29.132 1.00 87.06 313 PRO A N 1
ATOM 2311 C CA . PRO A 1 313 ? 32.699 12.979 -29.815 1.00 87.06 313 PRO A CA 1
ATOM 2312 C C . PRO A 1 313 ? 32.544 12.965 -31.342 1.00 87.06 313 PRO A C 1
ATOM 2314 O O . PRO A 1 313 ? 33.260 13.671 -32.047 1.00 87.06 313 PRO A O 1
ATOM 2317 N N . THR A 1 314 ? 31.616 12.167 -31.881 1.00 87.38 314 THR A N 1
ATOM 2318 C CA . THR A 1 314 ? 31.331 12.140 -33.321 1.00 87.38 314 THR A CA 1
ATOM 2319 C C . THR A 1 314 ? 30.403 13.269 -33.768 1.00 87.38 314 THR A C 1
ATOM 2321 O O . THR A 1 314 ? 30.332 13.553 -34.965 1.00 87.38 314 THR A O 1
ATOM 2324 N N . LYS A 1 315 ? 29.708 13.913 -32.821 1.00 86.88 315 LYS A N 1
ATOM 2325 C CA . LYS A 1 315 ? 28.677 14.932 -33.074 1.00 86.88 315 LYS A CA 1
ATOM 2326 C C . LYS A 1 315 ? 28.943 16.259 -32.385 1.00 86.88 315 LYS A C 1
ATOM 2328 O O . LYS A 1 315 ? 28.461 17.280 -32.863 1.00 86.88 315 LYS A O 1
ATOM 2333 N N . TYR A 1 316 ? 29.667 16.244 -31.274 1.00 90.19 316 TYR A N 1
ATOM 2334 C CA . TYR A 1 316 ? 29.922 17.421 -30.462 1.00 90.19 316 TYR A CA 1
ATOM 2335 C C . TYR A 1 316 ? 31.409 17.547 -30.169 1.00 90.19 316 TYR A C 1
ATOM 2337 O O . TYR A 1 316 ? 32.105 16.544 -30.012 1.00 90.19 316 TYR A O 1
ATOM 2345 N N . PHE A 1 317 ? 31.869 18.783 -30.019 1.00 90.38 317 PHE A N 1
ATOM 2346 C CA . PHE A 1 317 ? 33.138 19.067 -29.365 1.00 90.38 317 PHE A CA 1
ATOM 2347 C C . PHE A 1 317 ? 32.879 19.695 -27.996 1.00 90.38 317 PHE A C 1
ATOM 2349 O O . PHE A 1 317 ? 31.862 20.360 -27.775 1.00 90.38 317 PHE A O 1
ATOM 2356 N N . ILE A 1 318 ? 33.798 19.449 -27.069 1.00 87.88 318 ILE A N 1
ATOM 2357 C CA . ILE A 1 318 ? 33.676 19.874 -25.677 1.00 87.88 318 ILE A CA 1
ATOM 2358 C C . ILE A 1 318 ? 34.447 21.178 -25.504 1.00 87.88 318 ILE A C 1
ATOM 2360 O O . ILE A 1 318 ? 35.634 21.251 -25.821 1.00 87.88 318 ILE A O 1
ATOM 2364 N N . ASP A 1 319 ? 33.780 22.197 -24.974 1.00 85.06 319 ASP A N 1
ATOM 2365 C CA . ASP A 1 319 ? 34.450 23.344 -24.375 1.00 85.06 319 ASP A CA 1
ATOM 2366 C C . ASP A 1 319 ? 34.662 23.065 -22.882 1.00 85.06 319 ASP A C 1
ATOM 2368 O O . ASP A 1 319 ? 33.743 23.162 -22.066 1.00 85.06 319 ASP A O 1
ATOM 2372 N N . GLU A 1 320 ? 35.894 22.698 -22.529 1.00 77.31 320 GLU A N 1
ATOM 2373 C CA . GLU A 1 320 ? 36.299 22.353 -21.161 1.00 77.31 320 GLU A CA 1
ATOM 2374 C C . GLU A 1 320 ? 36.146 23.522 -20.173 1.00 77.31 320 GLU A C 1
ATOM 2376 O O . GLU A 1 320 ? 35.982 23.298 -18.974 1.00 77.31 320 GLU A O 1
ATOM 2381 N N . THR A 1 321 ? 36.165 24.775 -20.650 1.00 80.00 321 THR A N 1
ATOM 2382 C CA . THR A 1 321 ? 36.024 25.951 -19.775 1.00 80.00 321 THR A CA 1
ATOM 2383 C C . THR A 1 321 ? 34.578 26.232 -19.387 1.00 80.00 321 THR A C 1
ATOM 2385 O O . THR A 1 321 ? 34.318 26.638 -18.255 1.00 80.00 321 THR A O 1
ATOM 2388 N N . SER A 1 322 ? 33.633 25.986 -20.296 1.00 77.94 322 SER A N 1
ATOM 2389 C CA . SER A 1 322 ? 32.204 26.225 -20.068 1.00 77.94 322 SER A CA 1
ATOM 2390 C C . SER A 1 322 ? 31.405 24.952 -19.764 1.00 77.94 322 SER A C 1
ATOM 2392 O O . SER A 1 322 ? 30.242 25.055 -19.382 1.00 77.94 322 SER A O 1
ATOM 2394 N N . ARG A 1 323 ? 32.020 23.761 -19.880 1.00 81.88 323 ARG A N 1
ATOM 2395 C CA . ARG A 1 323 ? 31.347 22.446 -19.821 1.00 81.88 323 ARG A CA 1
ATOM 2396 C C . ARG A 1 323 ? 30.147 22.367 -20.766 1.00 81.88 323 ARG A C 1
ATOM 2398 O O . ARG A 1 323 ? 29.108 21.781 -20.448 1.00 81.88 323 ARG A O 1
ATOM 2405 N N . ASN A 1 324 ? 30.332 22.923 -21.957 1.00 88.12 324 ASN A N 1
ATOM 2406 C CA . ASN A 1 324 ? 29.330 22.921 -23.005 1.00 88.12 324 ASN A CA 1
ATOM 2407 C C . ASN A 1 324 ? 29.751 22.014 -24.149 1.00 88.12 324 ASN A C 1
ATOM 2409 O O . ASN A 1 324 ? 30.912 21.981 -24.560 1.00 88.12 324 ASN A O 1
ATOM 2413 N N . CYS A 1 325 ? 28.774 21.295 -24.675 1.00 90.38 325 CYS A N 1
ATOM 2414 C CA . CYS A 1 325 ? 28.934 20.426 -25.819 1.00 90.38 325 CYS A CA 1
ATOM 2415 C C . CYS A 1 325 ? 28.290 21.091 -27.016 1.00 90.38 325 CYS A C 1
ATOM 2417 O O . CYS A 1 325 ? 27.073 21.250 -27.113 1.00 90.38 325 CYS A O 1
ATOM 2419 N N . HIS A 1 326 ? 29.160 21.536 -27.905 1.00 89.31 326 HIS A N 1
ATOM 2420 C CA . HIS A 1 326 ? 28.796 22.306 -29.071 1.00 89.31 326 HIS A CA 1
ATOM 2421 C C . HIS A 1 326 ? 28.678 21.381 -30.270 1.00 89.31 326 HIS A C 1
ATOM 2423 O O . HIS A 1 326 ? 29.588 20.606 -30.561 1.00 89.31 326 HIS A O 1
ATOM 2429 N N . GLU A 1 327 ? 27.543 21.459 -30.952 1.00 89.88 327 GLU A N 1
ATOM 2430 C CA . GLU A 1 327 ? 27.256 20.629 -32.116 1.00 89.88 327 GLU A CA 1
ATOM 2431 C C . GLU A 1 327 ? 28.201 20.960 -33.281 1.00 89.88 327 GLU A C 1
ATOM 2433 O O . GLU A 1 327 ? 28.360 22.123 -33.672 1.00 89.88 327 GLU A O 1
ATOM 2438 N N . CYS A 1 328 ? 28.835 19.923 -33.828 1.00 90.62 328 CYS A N 1
ATOM 2439 C CA . CYS A 1 328 ? 29.682 20.031 -35.007 1.00 90.62 328 CYS A CA 1
ATOM 2440 C C . CYS A 1 328 ? 28.879 20.509 -36.220 1.00 90.62 328 CYS A C 1
ATOM 2442 O O . CYS A 1 328 ? 27.677 20.268 -36.316 1.00 90.62 328 CYS A O 1
ATOM 2444 N N . SER A 1 329 ? 29.563 21.150 -37.170 1.00 89.25 329 SER A N 1
ATOM 2445 C CA . SER A 1 329 ? 28.971 21.485 -38.469 1.00 89.25 329 SER A CA 1
ATOM 2446 C C . SER A 1 329 ? 28.404 20.251 -39.164 1.00 89.25 329 SER A C 1
ATOM 2448 O O . SER A 1 329 ? 28.986 19.165 -39.106 1.00 89.25 329 SER A O 1
ATOM 2450 N N . ASP A 1 330 ? 27.293 20.439 -39.875 1.00 88.50 330 ASP A N 1
ATOM 2451 C CA . ASP A 1 330 ? 26.686 19.423 -40.734 1.00 88.50 330 ASP A CA 1
ATOM 2452 C C . ASP A 1 330 ? 27.629 18.974 -41.871 1.00 88.50 330 ASP A C 1
ATOM 2454 O O . ASP A 1 330 ? 27.487 17.881 -42.429 1.00 88.50 330 ASP A O 1
ATOM 2458 N N . GLN A 1 331 ? 28.656 19.777 -42.165 1.00 88.62 331 GLN A N 1
ATOM 2459 C CA . GLN A 1 331 ? 29.723 19.455 -43.109 1.00 88.62 331 GLN A CA 1
ATOM 2460 C C . GLN A 1 331 ? 30.798 18.522 -42.531 1.00 88.62 331 GLN A C 1
ATOM 2462 O O . GLN A 1 331 ? 31.606 17.980 -43.297 1.00 88.62 331 GLN A O 1
ATOM 2467 N N . CYS A 1 332 ? 30.821 18.310 -41.211 1.00 90.38 332 CYS A N 1
ATOM 2468 C CA . CYS A 1 332 ? 31.783 17.441 -40.543 1.00 90.38 332 CYS A CA 1
ATOM 2469 C C . CYS A 1 332 ? 31.340 15.972 -40.555 1.00 90.38 332 CYS A C 1
ATOM 2471 O O . CYS A 1 332 ? 30.172 15.637 -40.363 1.00 90.38 332 CYS A O 1
ATOM 2473 N N . ARG A 1 333 ? 32.312 15.069 -40.696 1.00 88.81 333 ARG A N 1
ATOM 2474 C CA . ARG A 1 333 ? 32.149 13.620 -40.572 1.00 88.81 333 ARG A CA 1
ATOM 2475 C C . ARG A 1 333 ? 33.098 13.081 -39.509 1.00 88.81 333 ARG A C 1
ATOM 2477 O O . ARG A 1 333 ? 34.311 13.226 -39.628 1.00 88.81 333 ARG A O 1
ATOM 2484 N N . GLY A 1 334 ? 32.541 12.381 -38.523 1.00 86.75 334 GLY A N 1
ATOM 2485 C CA . GLY A 1 334 ? 33.324 11.720 -37.477 1.00 86.75 334 GLY A CA 1
ATOM 2486 C C . GLY A 1 334 ? 33.843 12.656 -36.383 1.00 86.75 334 GLY A C 1
ATOM 2487 O O . GLY A 1 334 ? 34.813 12.296 -35.729 1.00 86.75 334 GLY A O 1
ATOM 2488 N N . GLY A 1 335 ? 33.202 13.814 -36.187 1.00 89.75 335 GLY A N 1
ATOM 2489 C CA . GLY A 1 335 ? 33.509 14.776 -35.125 1.00 89.75 335 GLY A CA 1
ATOM 2490 C C . GLY A 1 335 ? 34.209 16.052 -35.599 1.00 89.75 335 GLY A C 1
ATOM 2491 O O . GLY A 1 335 ? 34.503 16.236 -36.786 1.00 89.75 335 GLY A O 1
ATOM 2492 N N . CYS A 1 336 ? 34.463 16.946 -34.648 1.00 90.81 336 CYS A N 1
ATOM 2493 C CA . CYS A 1 336 ? 35.099 18.244 -34.849 1.00 90.81 336 CYS A CA 1
ATOM 2494 C C . CYS A 1 336 ? 35.882 18.662 -33.595 1.00 90.81 336 CYS A C 1
ATOM 2496 O O . CYS A 1 336 ? 35.669 18.132 -32.507 1.00 90.81 336 CYS A O 1
ATOM 2498 N N . THR A 1 337 ? 36.792 19.617 -33.747 1.00 89.38 337 THR A N 1
ATOM 2499 C CA . THR A 1 337 ? 37.566 20.237 -32.661 1.00 89.38 337 THR A CA 1
ATOM 2500 C C . THR A 1 337 ? 37.116 21.672 -32.367 1.00 89.38 337 THR A C 1
ATOM 2502 O O . THR A 1 337 ? 37.715 22.345 -31.534 1.00 89.38 337 THR A O 1
ATOM 2505 N N . GLY A 1 338 ? 36.083 22.157 -33.057 1.00 87.69 338 GLY A N 1
ATOM 2506 C CA . GLY A 1 338 ? 35.606 23.536 -32.999 1.00 87.69 338 GLY A CA 1
ATOM 2507 C C . GLY A 1 338 ? 34.295 23.726 -33.768 1.00 87.69 338 GLY A C 1
ATOM 2508 O O . GLY A 1 338 ? 33.736 22.775 -34.314 1.00 87.69 338 GLY A O 1
ATOM 2509 N N . LYS A 1 339 ? 33.776 24.960 -33.780 1.00 83.94 339 LYS A N 1
ATOM 2510 C CA . LYS A 1 339 ? 32.413 25.275 -34.261 1.00 83.94 339 LYS A CA 1
ATOM 2511 C C . LYS A 1 339 ? 32.290 25.353 -35.780 1.00 83.94 339 LYS A C 1
ATOM 2513 O O . LYS A 1 339 ? 31.174 25.337 -36.288 1.00 83.94 339 LYS A O 1
ATOM 2518 N N . THR A 1 340 ? 33.393 25.528 -36.500 1.00 87.88 340 THR A N 1
ATOM 2519 C CA . THR A 1 340 ? 33.357 25.897 -37.918 1.00 87.88 340 THR A CA 1
ATOM 2520 C C . THR A 1 340 ? 33.649 24.712 -38.830 1.00 87.88 340 THR A C 1
ATOM 2522 O O . THR A 1 340 ? 34.258 23.727 -38.421 1.00 87.88 340 THR A O 1
ATOM 2525 N N . ASP A 1 341 ? 33.313 24.844 -40.114 1.00 87.94 341 ASP A N 1
ATOM 2526 C CA . ASP A 1 341 ? 33.620 23.844 -41.153 1.00 87.94 341 ASP A CA 1
ATOM 2527 C C . ASP A 1 341 ? 35.131 23.615 -41.365 1.00 87.94 341 ASP A C 1
ATOM 2529 O O . ASP A 1 341 ? 35.531 22.756 -42.153 1.00 87.94 341 ASP A O 1
ATOM 2533 N N . LYS A 1 342 ? 35.983 24.417 -40.713 1.00 88.81 342 LYS A N 1
ATOM 2534 C CA . LYS A 1 342 ? 37.445 24.271 -40.707 1.00 88.81 342 LYS A CA 1
ATOM 2535 C C . LYS A 1 342 ? 37.941 23.365 -39.585 1.00 88.81 342 LYS A C 1
ATOM 2537 O O . LYS A 1 342 ? 39.049 22.849 -39.667 1.00 88.81 342 LYS A O 1
ATOM 2542 N N . ASP A 1 343 ? 37.115 23.165 -38.566 1.00 90.31 343 ASP A N 1
ATOM 2543 C CA . ASP A 1 343 ? 37.465 22.421 -37.362 1.00 90.31 343 ASP A CA 1
ATOM 2544 C C . ASP A 1 343 ? 36.986 20.962 -37.431 1.00 90.31 343 ASP A C 1
ATOM 2546 O O . ASP A 1 343 ? 37.006 20.240 -36.438 1.00 90.31 343 ASP A O 1
ATOM 2550 N N . CYS A 1 344 ? 36.505 20.507 -38.588 1.00 89.62 344 CYS A N 1
ATOM 2551 C CA . CYS A 1 344 ? 36.059 19.132 -38.772 1.00 89.62 344 CYS A CA 1
ATOM 2552 C C . CYS A 1 344 ? 37.236 18.146 -38.724 1.00 89.62 344 CYS A C 1
ATOM 2554 O O . CYS A 1 344 ? 38.297 18.411 -39.282 1.00 89.62 344 CYS A O 1
ATOM 2556 N N . ILE A 1 345 ? 37.024 16.951 -38.161 1.00 88.56 345 ILE A N 1
ATOM 2557 C CA . ILE A 1 345 ? 38.011 15.855 -38.226 1.00 88.56 345 ILE A CA 1
ATOM 2558 C C . ILE A 1 345 ? 38.115 15.316 -39.661 1.00 88.56 345 ILE A C 1
ATOM 2560 O O . ILE A 1 345 ? 39.205 15.058 -40.175 1.00 88.56 345 ILE A O 1
ATOM 2564 N N . SER A 1 346 ? 36.974 15.175 -40.337 1.00 87.56 346 SER A N 1
ATOM 2565 C CA . SER A 1 346 ? 36.880 14.834 -41.757 1.00 87.56 346 SER A CA 1
ATOM 2566 C C . SER A 1 346 ? 35.658 15.502 -42.385 1.00 87.56 346 SER A C 1
ATOM 2568 O O . SER A 1 346 ? 34.755 15.935 -41.674 1.00 87.56 346 SER A O 1
ATOM 2570 N N . CYS A 1 347 ? 35.621 15.597 -43.714 1.00 89.00 347 CYS A N 1
ATOM 2571 C CA . CYS A 1 347 ? 34.514 16.227 -44.431 1.00 89.00 347 CYS A CA 1
ATOM 2572 C C . CYS A 1 347 ? 33.482 15.202 -44.892 1.00 89.00 347 CYS A C 1
ATOM 2574 O O . CYS A 1 347 ? 33.829 14.145 -45.424 1.00 89.00 347 CYS A O 1
ATOM 2576 N N . SER A 1 348 ? 32.205 15.551 -44.749 1.00 87.44 348 SER A N 1
ATOM 2577 C CA . SER A 1 348 ? 31.087 14.756 -45.261 1.00 87.44 348 SER A CA 1
ATOM 2578 C C . SER A 1 348 ? 31.030 14.754 -46.791 1.00 87.44 348 SER A C 1
ATOM 2580 O O . SER A 1 348 ? 30.746 13.709 -47.375 1.00 87.44 348 SER A O 1
ATOM 2582 N N . VAL A 1 349 ? 31.324 15.897 -47.436 1.00 88.12 349 VAL A N 1
ATOM 2583 C CA . VAL A 1 349 ? 31.130 16.089 -48.890 1.00 88.12 349 VAL A CA 1
ATOM 2584 C C . VAL A 1 349 ? 32.418 16.376 -49.658 1.00 88.12 349 VAL A C 1
ATOM 2586 O O . VAL A 1 349 ? 32.822 15.532 -50.440 1.00 88.12 349 VAL A O 1
ATOM 2589 N N . ASN A 1 350 ? 33.064 17.537 -49.499 1.00 87.56 350 ASN A N 1
ATOM 2590 C CA . ASN A 1 350 ? 34.354 17.817 -50.143 1.00 87.56 350 ASN A CA 1
ATOM 2591 C C . ASN A 1 350 ? 35.329 18.470 -49.162 1.00 87.56 350 ASN A C 1
ATOM 2593 O O . ASN A 1 350 ? 34.956 19.370 -48.409 1.00 87.56 350 ASN A O 1
ATOM 2597 N N . LYS A 1 351 ? 36.601 18.066 -49.230 1.00 89.38 351 LYS A N 1
ATOM 2598 C CA . LYS A 1 351 ? 37.712 18.694 -48.508 1.00 89.38 351 LYS A CA 1
ATOM 2599 C C . LYS A 1 351 ? 38.433 19.710 -49.396 1.00 89.38 351 LYS A C 1
ATOM 2601 O O . LYS A 1 351 ? 39.046 19.333 -50.397 1.00 89.38 351 LYS A O 1
ATOM 2606 N N . LEU A 1 352 ? 38.405 20.986 -49.013 1.00 88.19 352 LEU A N 1
ATOM 2607 C CA . LEU A 1 352 ? 39.201 22.054 -49.619 1.00 88.19 352 LEU A CA 1
ATOM 2608 C C . LEU A 1 352 ? 40.457 22.290 -48.775 1.00 88.19 352 LEU A C 1
ATOM 2610 O O . LEU A 1 352 ? 40.372 22.778 -47.651 1.00 88.19 352 LEU A O 1
ATOM 2614 N N . VAL A 1 353 ? 41.630 21.940 -49.301 1.00 85.75 353 VAL A N 1
ATOM 2615 C CA . VAL A 1 353 ? 42.906 22.169 -48.605 1.00 85.75 353 VAL A CA 1
ATOM 2616 C C . VAL A 1 353 ? 43.267 23.650 -48.712 1.00 85.75 353 VAL A C 1
ATOM 2618 O O . VAL A 1 353 ? 43.472 24.154 -49.812 1.00 85.75 353 VAL A O 1
ATOM 2621 N N . LEU A 1 354 ? 43.328 24.341 -47.572 1.00 84.00 354 LEU A N 1
ATOM 2622 C CA . LEU A 1 354 ? 43.717 25.752 -47.496 1.00 84.00 354 LEU A CA 1
ATOM 2623 C C . LEU A 1 354 ? 45.240 25.886 -47.387 1.00 84.00 354 LEU A C 1
ATOM 2625 O O . LEU A 1 354 ? 45.830 26.735 -48.049 1.00 84.00 354 LEU A O 1
ATOM 2629 N N . ASN A 1 355 ? 45.871 25.020 -46.587 1.00 77.19 355 ASN A N 1
ATOM 2630 C CA . ASN A 1 355 ? 47.321 24.924 -46.471 1.00 77.19 355 ASN A CA 1
ATOM 2631 C C . ASN A 1 355 ? 47.757 23.458 -46.317 1.00 77.19 355 ASN A C 1
ATOM 2633 O O . ASN A 1 355 ? 47.390 22.787 -45.353 1.00 77.19 355 ASN A O 1
ATOM 2637 N N . ALA A 1 356 ? 48.558 22.962 -47.264 1.00 69.75 356 ALA A N 1
ATOM 2638 C CA . ALA A 1 356 ? 49.027 21.579 -47.268 1.00 69.75 356 ALA A CA 1
ATOM 2639 C C . ALA A 1 356 ? 50.126 21.304 -46.226 1.00 69.75 356 ALA A C 1
ATOM 2641 O O . ALA A 1 356 ? 50.242 20.170 -45.771 1.00 69.75 356 ALA A O 1
ATOM 2642 N N . THR A 1 357 ? 50.921 22.307 -45.831 1.00 69.75 357 THR A N 1
ATOM 2643 C CA . THR A 1 357 ? 52.029 22.110 -44.876 1.00 69.75 357 THR A CA 1
ATOM 2644 C C . THR A 1 357 ? 51.559 22.057 -43.425 1.00 69.75 357 THR A C 1
ATOM 2646 O O . THR A 1 357 ? 52.203 21.421 -42.601 1.00 69.75 357 THR A O 1
ATOM 2649 N N . GLU A 1 358 ? 50.424 22.688 -43.118 1.00 71.69 358 GLU A N 1
ATOM 2650 C CA . GLU A 1 358 ? 49.843 22.771 -41.767 1.00 71.69 358 GLU A CA 1
ATOM 2651 C C . GLU A 1 358 ? 48.585 21.906 -41.607 1.00 71.69 358 GLU A C 1
ATOM 2653 O O . GLU A 1 358 ? 47.897 21.987 -40.595 1.00 71.69 358 GLU A O 1
ATOM 2658 N N . ASN A 1 359 ? 48.262 21.077 -42.609 1.00 74.19 359 ASN A N 1
ATOM 2659 C CA . ASN A 1 359 ? 47.049 20.252 -42.633 1.00 74.19 359 ASN A CA 1
ATOM 2660 C C . ASN A 1 359 ? 45.738 21.045 -42.436 1.00 74.19 359 ASN A C 1
ATOM 2662 O O . ASN A 1 359 ? 44.726 20.479 -42.026 1.00 74.19 359 ASN A O 1
ATOM 2666 N N . LEU A 1 360 ? 45.722 22.334 -42.781 1.00 84.00 360 LEU A N 1
ATOM 2667 C CA . LEU A 1 360 ? 44.550 23.195 -42.662 1.00 84.00 360 LEU A CA 1
ATOM 2668 C C . LEU A 1 360 ? 43.610 22.981 -43.852 1.00 84.00 360 LEU A C 1
ATOM 2670 O O . LEU A 1 360 ? 43.996 23.156 -45.015 1.00 84.00 360 LEU A O 1
ATOM 2674 N N . PHE A 1 361 ? 42.355 22.641 -43.577 1.00 88.44 361 PHE A N 1
ATOM 2675 C CA . PHE A 1 361 ? 41.335 22.447 -44.600 1.00 88.44 361 PHE A CA 1
ATOM 2676 C C . PHE A 1 361 ? 39.985 23.003 -44.165 1.00 88.44 361 PHE A C 1
ATOM 2678 O O . PHE A 1 361 ? 39.773 23.329 -43.004 1.00 88.44 361 PHE A O 1
ATOM 2685 N N . GLN A 1 362 ? 39.082 23.125 -45.126 1.00 90.44 362 GLN A N 1
ATOM 2686 C CA . GLN A 1 362 ? 37.699 23.506 -44.904 1.00 90.44 362 GLN A CA 1
ATOM 2687 C C . GLN A 1 362 ? 36.788 22.517 -45.620 1.00 90.44 362 GLN A C 1
ATOM 2689 O O . GLN A 1 362 ? 37.051 22.135 -46.765 1.00 90.44 362 GLN A O 1
ATOM 2694 N N . CYS A 1 363 ? 35.718 22.106 -44.955 1.00 90.19 363 CYS A N 1
ATOM 2695 C CA . CYS A 1 363 ? 34.680 21.303 -45.575 1.00 90.19 363 CYS A CA 1
ATOM 2696 C C . CYS A 1 363 ? 33.723 22.196 -46.360 1.00 90.19 363 CYS A C 1
ATOM 2698 O O . CYS A 1 363 ? 33.271 23.226 -45.870 1.00 90.19 363 CYS A O 1
ATOM 2700 N N . VAL A 1 364 ? 33.455 21.820 -47.610 1.00 88.88 364 VAL A N 1
ATOM 2701 C CA . VAL A 1 364 ? 32.577 22.574 -48.511 1.00 88.88 364 VAL A CA 1
ATOM 2702 C C . VAL A 1 364 ? 31.628 21.634 -49.244 1.00 88.88 364 VAL A C 1
ATOM 2704 O O . VAL A 1 364 ? 31.993 20.523 -49.636 1.00 88.88 364 VAL A O 1
ATOM 2707 N N . THR A 1 365 ? 30.405 22.096 -49.481 1.00 87.06 365 THR A N 1
ATOM 2708 C CA . THR A 1 365 ? 29.412 21.364 -50.280 1.00 87.06 365 THR A CA 1
ATOM 2709 C C . THR A 1 365 ? 29.731 21.425 -51.772 1.00 87.06 365 THR A C 1
ATOM 2711 O O . THR A 1 365 ? 29.566 20.431 -52.477 1.00 87.06 365 THR A O 1
ATOM 2714 N N . ILE A 1 366 ? 30.242 22.564 -52.251 1.00 87.19 366 ILE A N 1
ATOM 2715 C CA . ILE A 1 366 ? 30.589 22.814 -53.656 1.00 87.19 366 ILE A CA 1
ATOM 2716 C C . ILE A 1 366 ? 32.025 23.338 -53.733 1.00 87.19 366 ILE A C 1
ATOM 2718 O O . ILE A 1 366 ? 32.389 24.286 -53.037 1.00 87.19 366 ILE A O 1
ATOM 2722 N N . CYS A 1 367 ? 32.847 22.735 -54.595 1.00 86.06 367 CYS A N 1
ATOM 2723 C CA . CYS A 1 367 ? 34.219 23.186 -54.789 1.00 86.06 367 CYS A CA 1
ATOM 2724 C C . CYS A 1 367 ? 34.274 24.572 -55.470 1.00 86.06 367 CYS A C 1
ATOM 2726 O O . CYS A 1 367 ? 33.556 24.808 -56.446 1.00 86.06 367 CYS A O 1
ATOM 2728 N N . PRO A 1 368 ? 35.138 25.492 -55.002 1.00 87.75 368 PRO A N 1
ATOM 2729 C CA . PRO A 1 368 ? 35.229 26.841 -55.550 1.00 87.75 368 PRO A CA 1
ATOM 2730 C C . PRO A 1 368 ? 35.820 26.851 -56.973 1.00 87.75 368 PRO A C 1
ATOM 2732 O O . PRO A 1 368 ? 36.544 25.926 -57.349 1.00 87.75 368 PRO A O 1
ATOM 2735 N N . PRO A 1 369 ? 35.622 27.930 -57.758 1.00 82.50 369 PRO A N 1
ATOM 2736 C CA . PRO A 1 369 ? 36.096 28.015 -59.146 1.00 82.50 369 PRO A CA 1
ATOM 2737 C C . PRO A 1 369 ? 37.611 27.816 -59.321 1.00 82.50 369 PRO A C 1
ATOM 2739 O O . PRO A 1 369 ? 38.066 27.364 -60.369 1.00 82.50 369 PRO A O 1
ATOM 2742 N N . THR A 1 370 ? 38.403 28.135 -58.294 1.00 78.75 370 THR A N 1
ATOM 2743 C CA . THR A 1 370 ? 39.864 27.958 -58.289 1.00 78.75 370 THR A CA 1
ATOM 2744 C C . THR A 1 370 ? 40.296 26.494 -58.156 1.00 78.75 370 THR A C 1
ATOM 2746 O O . THR A 1 370 ? 41.400 26.152 -58.576 1.00 78.75 370 THR A O 1
ATOM 2749 N N . HIS A 1 371 ? 39.429 25.632 -57.617 1.00 82.50 371 HIS A N 1
ATOM 2750 C CA . HIS A 1 371 ? 39.633 24.199 -57.393 1.00 82.50 371 HIS A CA 1
ATOM 2751 C C . HIS A 1 371 ? 38.398 23.433 -57.881 1.00 82.50 371 HIS A C 1
ATOM 2753 O O . HIS A 1 371 ? 37.750 22.723 -57.125 1.00 82.50 371 HIS A O 1
ATOM 2759 N N . ASN A 1 372 ? 38.042 23.639 -59.148 1.00 84.38 372 ASN A N 1
ATOM 2760 C CA . ASN A 1 372 ? 36.749 23.285 -59.739 1.00 84.38 372 ASN A CA 1
ATOM 2761 C C . ASN A 1 372 ? 36.481 21.784 -59.962 1.00 84.38 372 ASN A C 1
ATOM 2763 O O . ASN A 1 372 ? 35.530 21.445 -60.666 1.00 84.38 372 ASN A O 1
ATOM 2767 N N . TYR A 1 373 ? 37.316 20.887 -59.439 1.00 81.56 373 TYR A N 1
ATOM 2768 C CA . TYR A 1 373 ? 37.217 19.461 -59.725 1.00 81.56 373 TYR A CA 1
ATOM 2769 C C . TYR A 1 373 ? 37.376 18.620 -58.460 1.00 81.56 373 TYR A C 1
ATOM 2771 O O . TYR A 1 373 ? 38.335 18.800 -57.713 1.00 81.56 373 TYR A O 1
ATOM 2779 N N . THR A 1 374 ? 36.463 17.676 -58.231 1.00 83.06 374 THR A N 1
ATOM 2780 C CA . THR A 1 374 ? 36.545 16.735 -57.105 1.00 83.06 374 THR A CA 1
ATOM 2781 C C . THR A 1 374 ? 37.271 15.466 -57.534 1.00 83.06 374 THR A C 1
ATOM 2783 O O . THR A 1 374 ? 36.909 14.838 -58.528 1.00 83.06 374 THR A O 1
ATOM 2786 N N . ILE A 1 375 ? 38.266 15.051 -56.755 1.00 83.00 375 ILE A N 1
ATOM 2787 C CA . ILE A 1 375 ? 38.912 13.742 -56.889 1.00 83.00 375 ILE A CA 1
ATOM 2788 C C . ILE A 1 375 ? 38.607 12.879 -55.671 1.00 83.00 375 ILE A C 1
ATOM 2790 O O . ILE A 1 375 ? 38.520 13.389 -54.558 1.00 83.00 375 ILE A O 1
ATOM 2794 N N . TYR A 1 376 ? 38.482 11.572 -55.879 1.00 80.62 376 TYR A N 1
ATOM 2795 C CA . TYR A 1 376 ? 38.287 10.599 -54.808 1.00 80.62 376 TYR A CA 1
ATOM 2796 C C . TYR A 1 376 ? 39.612 9.900 -54.530 1.00 80.62 376 TYR A C 1
ATOM 2798 O O . TYR A 1 376 ? 40.151 9.212 -55.397 1.00 80.62 376 TYR A O 1
ATOM 2806 N N . ASP A 1 377 ? 40.138 10.110 -53.331 1.00 72.06 377 ASP A N 1
ATOM 2807 C CA . ASP A 1 377 ? 41.363 9.480 -52.847 1.00 72.06 377 ASP A CA 1
ATOM 2808 C C . ASP A 1 377 ? 41.040 8.545 -51.668 1.00 72.06 377 ASP A C 1
ATOM 2810 O O . ASP A 1 377 ? 39.893 8.476 -51.219 1.00 72.06 377 ASP A O 1
ATOM 2814 N N . LYS A 1 378 ? 42.038 7.832 -51.136 1.00 69.19 378 LYS A N 1
ATOM 2815 C CA . LYS A 1 378 ? 41.873 6.952 -49.964 1.00 69.19 378 LYS A CA 1
ATOM 2816 C C . LYS A 1 378 ? 41.332 7.688 -48.730 1.00 69.19 378 LYS A C 1
ATOM 2818 O O . LYS A 1 378 ? 40.642 7.074 -47.923 1.00 69.19 378 LYS A O 1
ATOM 2823 N N . ASP A 1 379 ? 41.580 8.994 -48.633 1.00 66.25 379 ASP A N 1
ATOM 2824 C CA . ASP A 1 379 ? 41.093 9.858 -47.547 1.00 66.25 379 ASP A CA 1
ATOM 2825 C C . ASP A 1 379 ? 39.732 10.522 -47.846 1.00 66.25 379 ASP A C 1
ATOM 2827 O O . ASP A 1 379 ? 39.261 11.340 -47.056 1.00 66.25 379 ASP A O 1
ATOM 2831 N N . GLY A 1 380 ? 39.110 10.220 -48.994 1.00 74.56 380 GLY A N 1
ATOM 2832 C CA . GLY A 1 380 ? 37.825 10.779 -49.420 1.00 74.56 380 GLY A CA 1
ATOM 2833 C C . GLY A 1 380 ? 37.902 11.862 -50.515 1.00 74.56 380 GLY A C 1
ATOM 2834 O O . GLY A 1 380 ? 38.964 12.090 -51.104 1.00 74.56 380 GLY A O 1
ATOM 2835 N N . PRO A 1 381 ? 36.758 12.497 -50.838 1.00 83.06 381 PRO A N 1
ATOM 2836 C CA . PRO A 1 381 ? 36.631 13.530 -51.873 1.00 83.06 381 PRO A CA 1
ATOM 2837 C C . PRO A 1 381 ? 37.375 14.837 -51.531 1.00 83.06 381 PRO A C 1
ATOM 2839 O O . PRO A 1 381 ? 37.119 15.471 -50.505 1.00 83.06 381 PRO A O 1
ATOM 2842 N N . LYS A 1 382 ? 38.281 15.272 -52.416 1.00 86.69 382 LYS A N 1
ATOM 2843 C CA . LYS A 1 382 ? 39.100 16.495 -52.283 1.00 86.69 382 LYS A CA 1
ATOM 2844 C C . LYS A 1 382 ? 38.880 17.428 -53.480 1.00 86.69 382 LYS A C 1
ATOM 2846 O O . LYS A 1 382 ? 38.845 16.961 -54.618 1.00 86.69 382 LYS A O 1
ATOM 2851 N N . CYS A 1 383 ? 38.792 18.736 -53.238 1.00 87.50 383 CYS A N 1
ATOM 2852 C CA . CYS A 1 383 ? 38.754 19.744 -54.301 1.00 87.50 383 CYS A CA 1
ATOM 2853 C C . CYS A 1 383 ? 40.172 20.009 -54.826 1.00 87.50 383 CYS A C 1
ATOM 2855 O O . CYS A 1 383 ? 41.054 20.418 -54.071 1.00 87.50 383 CYS A O 1
ATOM 2857 N N . VAL A 1 384 ? 40.391 19.820 -56.125 1.00 85.25 384 VAL A N 1
ATOM 2858 C CA . VAL A 1 384 ? 41.652 20.110 -56.815 1.00 85.25 384 VAL A CA 1
ATOM 2859 C C . VAL A 1 384 ? 41.420 21.020 -58.010 1.00 85.25 384 VAL A C 1
ATOM 2861 O O . VAL A 1 384 ? 40.329 21.110 -58.572 1.00 85.25 384 VAL A O 1
ATOM 2864 N N . ASN A 1 385 ? 42.477 21.702 -58.433 1.00 85.62 385 ASN A N 1
ATOM 2865 C CA . ASN A 1 385 ? 42.454 22.416 -59.696 1.00 85.62 385 ASN A CA 1
ATOM 2866 C C . ASN A 1 385 ? 42.680 21.423 -60.848 1.00 85.62 385 ASN A C 1
ATOM 2868 O O . ASN A 1 385 ? 43.700 20.734 -60.913 1.00 85.62 385 ASN A O 1
ATOM 2872 N N . TYR A 1 386 ? 41.719 21.357 -61.771 1.00 78.38 386 TYR A N 1
ATOM 2873 C CA . TYR A 1 386 ? 41.751 20.438 -62.910 1.00 78.38 386 TYR A CA 1
ATOM 2874 C C . TYR A 1 386 ? 43.028 20.566 -63.761 1.00 78.38 386 TYR A C 1
ATOM 2876 O O . TYR A 1 386 ? 43.590 19.557 -64.192 1.00 78.38 386 TYR A O 1
ATOM 2884 N N . LYS A 1 387 ? 43.518 21.796 -63.983 1.00 77.88 387 LYS A N 1
ATOM 2885 C CA . LYS A 1 387 ? 44.683 22.054 -64.846 1.00 77.88 387 LYS A CA 1
ATOM 2886 C C . LYS A 1 387 ? 45.976 21.511 -64.236 1.00 77.88 387 LYS A C 1
ATOM 2888 O O . LYS A 1 387 ? 46.786 20.934 -64.957 1.00 77.88 387 LYS A O 1
ATOM 2893 N N . SER A 1 388 ? 46.164 21.658 -62.924 1.00 73.81 388 SER A N 1
ATOM 2894 C CA . SER A 1 388 ? 47.357 21.154 -62.232 1.00 73.81 388 SER A CA 1
ATOM 2895 C C . SER A 1 388 ? 47.307 19.644 -61.982 1.00 73.81 388 SER A C 1
ATOM 2897 O O . SER A 1 388 ? 48.336 18.982 -62.104 1.00 73.81 388 SER A O 1
ATOM 2899 N N . TYR A 1 389 ? 46.127 19.071 -61.715 1.00 71.75 389 TYR A N 1
ATOM 2900 C CA . TYR A 1 389 ? 45.965 17.618 -61.572 1.00 71.75 389 TYR A CA 1
ATOM 2901 C C . TYR A 1 389 ? 46.222 16.863 -62.888 1.00 71.75 389 TYR A C 1
ATOM 2903 O O . TYR A 1 389 ? 46.904 15.840 -62.900 1.00 71.75 389 TYR A O 1
ATOM 2911 N N . MET A 1 390 ? 45.732 17.379 -64.022 1.00 68.81 390 MET A N 1
ATOM 2912 C CA . MET A 1 390 ? 46.030 16.787 -65.333 1.00 68.81 390 MET A CA 1
ATOM 2913 C C . MET A 1 390 ? 47.528 16.853 -65.666 1.00 68.81 390 MET A C 1
ATOM 2915 O O . MET A 1 390 ? 48.083 15.876 -66.166 1.00 68.81 390 MET A O 1
ATOM 2919 N N . ALA A 1 391 ? 48.204 17.957 -65.333 1.00 66.12 391 ALA A N 1
ATOM 2920 C CA . ALA A 1 391 ? 49.640 18.106 -65.566 1.00 66.12 391 ALA A CA 1
ATOM 2921 C C . ALA A 1 391 ? 50.492 17.078 -64.791 1.00 66.12 391 ALA A C 1
ATOM 2923 O O . ALA A 1 391 ? 51.489 16.597 -65.327 1.00 66.12 391 ALA A O 1
ATOM 2924 N N . SER A 1 392 ? 50.096 16.690 -63.570 1.00 63.25 392 SER A N 1
ATOM 2925 C CA . SER A 1 392 ? 50.828 15.683 -62.782 1.00 63.25 392 SER A CA 1
ATOM 2926 C C . SER A 1 392 ? 50.590 14.248 -63.266 1.00 63.25 392 SER A C 1
ATOM 2928 O O . SER A 1 392 ? 51.511 13.432 -63.250 1.00 63.25 392 SER A O 1
ATOM 2930 N N . LYS A 1 393 ? 49.386 13.937 -63.764 1.00 62.09 393 LYS A N 1
ATOM 2931 C CA . LYS A 1 393 ? 49.032 12.598 -64.273 1.00 62.09 393 LYS A CA 1
ATOM 2932 C C . LYS A 1 393 ? 49.639 12.300 -65.653 1.00 62.09 393 LYS A C 1
ATOM 2934 O O . LYS A 1 393 ? 49.911 11.145 -65.961 1.00 62.09 393 LYS A O 1
ATOM 2939 N N . LEU A 1 394 ? 49.911 13.336 -66.451 1.00 55.91 394 LEU A N 1
ATOM 2940 C CA . LEU A 1 394 ? 50.613 13.250 -67.743 1.00 55.91 394 LEU A CA 1
ATOM 2941 C C . LEU A 1 394 ? 52.144 13.073 -67.615 1.00 55.91 394 LEU A C 1
ATOM 2943 O O . LEU A 1 394 ? 52.801 12.783 -68.612 1.00 55.91 394 LEU A O 1
ATOM 2947 N N . GLY A 1 395 ? 52.714 13.197 -66.409 1.00 52.44 395 GLY A N 1
ATOM 2948 C CA . GLY A 1 395 ? 54.150 13.016 -66.143 1.00 52.44 395 GLY A CA 1
ATOM 2949 C C . GLY A 1 395 ? 54.585 11.589 -65.776 1.00 52.44 395 GLY A C 1
ATOM 2950 O O . GLY A 1 395 ? 55.781 11.340 -65.641 1.00 52.44 395 GLY A O 1
ATOM 2951 N N . ALA A 1 396 ? 53.652 10.643 -65.622 1.00 50.31 396 ALA A N 1
ATOM 2952 C CA . ALA A 1 396 ? 53.947 9.284 -65.167 1.00 50.31 396 ALA A CA 1
ATOM 2953 C C . ALA A 1 396 ? 53.296 8.212 -66.059 1.00 50.31 396 ALA A C 1
ATOM 2955 O O . ALA A 1 396 ? 52.206 7.735 -65.761 1.00 50.31 396 ALA A O 1
ATOM 2956 N N . ASN A 1 397 ? 53.973 7.829 -67.151 1.00 34.59 397 ASN A N 1
ATOM 2957 C CA . ASN A 1 397 ? 54.189 6.417 -67.520 1.00 34.59 397 ASN A CA 1
ATOM 2958 C C . ASN A 1 397 ? 54.981 6.272 -68.833 1.00 34.59 397 ASN A C 1
ATOM 2960 O O . ASN A 1 397 ? 54.479 6.566 -69.917 1.00 34.59 397 ASN A O 1
ATOM 2964 N N . LYS A 1 398 ? 56.202 5.726 -68.736 1.00 41.34 398 LYS A N 1
ATOM 2965 C CA . LYS A 1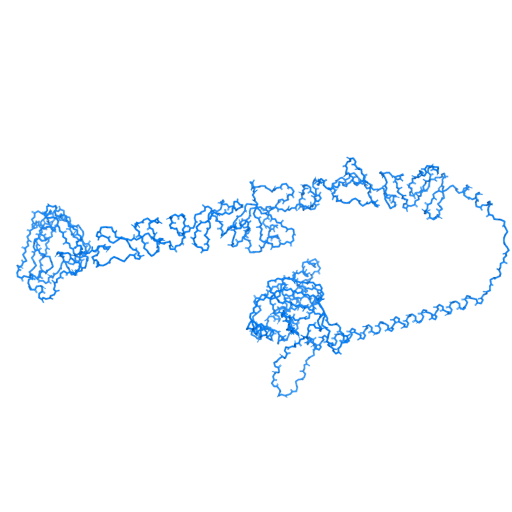 398 ? 56.874 5.030 -69.841 1.00 41.34 398 LYS A CA 1
ATOM 2966 C C . LYS A 1 398 ? 56.543 3.533 -69.759 1.00 41.34 398 LYS A C 1
ATOM 2968 O O . LYS A 1 398 ? 56.789 2.908 -68.737 1.00 41.34 398 LYS A O 1
ATOM 2973 N N . THR A 1 399 ? 56.032 3.019 -70.879 1.00 40.97 399 THR A N 1
ATOM 2974 C CA . THR A 1 399 ? 56.183 1.658 -71.442 1.00 40.97 399 THR A CA 1
ATOM 2975 C C . THR A 1 399 ? 55.880 0.429 -70.569 1.00 40.97 399 THR A C 1
ATOM 2977 O O . THR A 1 399 ? 56.709 0.013 -69.767 1.00 40.97 399 THR A O 1
ATOM 2980 N N . ALA A 1 400 ? 54.787 -0.271 -70.895 1.00 34.44 400 ALA A N 1
ATOM 2981 C CA . ALA A 1 400 ? 54.676 -1.730 -70.771 1.00 34.44 400 ALA A CA 1
ATOM 2982 C C . ALA A 1 400 ? 53.850 -2.295 -71.960 1.00 34.44 400 ALA A C 1
ATOM 2984 O O . ALA A 1 400 ? 52.879 -1.651 -72.363 1.00 34.44 400 ALA A O 1
ATOM 2985 N N . PRO A 1 401 ? 54.242 -3.437 -72.564 1.00 43.59 401 PRO A N 1
ATOM 2986 C CA . PRO A 1 401 ? 53.615 -4.010 -73.765 1.00 43.59 401 PRO A CA 1
ATOM 2987 C C . PRO A 1 401 ? 52.334 -4.817 -73.449 1.00 43.59 401 PRO A C 1
ATOM 2989 O O . PRO A 1 401 ? 52.122 -5.190 -72.293 1.00 43.59 401 PRO A O 1
ATOM 2992 N N . PRO A 1 402 ? 51.473 -5.120 -74.446 1.00 42.25 402 PRO A N 1
ATOM 2993 C CA . PRO A 1 402 ? 50.199 -5.793 -74.208 1.00 42.25 402 PRO A CA 1
ATOM 2994 C C . PRO A 1 402 ? 50.388 -7.309 -74.040 1.00 42.25 402 PRO A C 1
ATOM 2996 O O . PRO A 1 402 ? 51.052 -7.953 -74.852 1.00 42.25 402 PRO A O 1
ATOM 2999 N N . LEU A 1 403 ? 49.766 -7.891 -73.009 1.00 36.47 403 LEU A N 1
ATOM 3000 C CA . LEU A 1 403 ? 49.586 -9.342 -72.875 1.00 36.47 403 LEU A CA 1
ATOM 3001 C C . LEU A 1 403 ? 48.219 -9.768 -73.450 1.00 36.47 403 LEU A C 1
ATOM 3003 O O . LEU A 1 403 ? 47.242 -9.032 -73.302 1.00 36.47 403 LEU A O 1
ATOM 3007 N N . PRO A 1 404 ? 48.122 -10.949 -74.089 1.00 51.66 404 PRO A N 1
ATOM 3008 C CA . PRO A 1 404 ? 46.923 -11.379 -74.796 1.00 51.66 404 PRO A CA 1
ATOM 3009 C C . PRO A 1 404 ? 45.860 -11.903 -73.822 1.00 51.66 404 PRO A C 1
ATOM 3011 O O . PRO A 1 404 ? 46.141 -12.726 -72.949 1.00 51.66 404 PRO A O 1
ATOM 3014 N N . VAL A 1 405 ? 44.616 -11.462 -74.001 1.00 54.28 405 VAL A N 1
ATOM 3015 C CA . VAL A 1 405 ? 43.454 -11.990 -73.275 1.00 54.28 405 VAL A CA 1
ATOM 3016 C C . VAL A 1 405 ? 43.099 -13.361 -73.853 1.00 54.28 405 VAL A C 1
ATOM 3018 O O . VAL A 1 405 ? 42.734 -13.473 -75.022 1.00 54.28 405 VAL A O 1
ATOM 3021 N N . ARG A 1 406 ? 43.213 -14.415 -73.037 1.00 55.50 406 ARG A N 1
ATOM 3022 C CA . ARG A 1 406 ? 42.787 -15.781 -73.377 1.00 55.50 406 ARG A CA 1
ATOM 3023 C C . ARG A 1 406 ? 41.337 -15.976 -72.910 1.00 55.50 406 ARG A C 1
ATOM 3025 O O . ARG A 1 406 ? 41.063 -15.952 -71.713 1.00 55.50 406 ARG A O 1
ATOM 3032 N N . VAL A 1 407 ? 40.414 -16.122 -73.860 1.00 58.84 407 VAL A N 1
ATOM 3033 C CA . VAL A 1 407 ? 38.947 -16.118 -73.657 1.00 58.84 407 VAL A CA 1
ATOM 3034 C C . VAL A 1 407 ? 38.430 -17.391 -72.950 1.00 58.84 407 VAL A C 1
ATOM 3036 O O . VAL A 1 407 ? 37.313 -17.409 -72.439 1.00 58.84 407 VAL A O 1
ATOM 3039 N N . ASP A 1 408 ? 39.268 -18.418 -72.791 1.00 56.53 408 ASP A N 1
ATOM 3040 C CA . ASP A 1 408 ? 38.877 -19.717 -72.217 1.00 56.53 408 ASP A CA 1
ATOM 3041 C C . ASP A 1 408 ? 38.586 -19.679 -70.697 1.00 56.53 408 ASP A C 1
ATOM 3043 O O . ASP A 1 408 ? 37.842 -20.511 -70.178 1.00 56.53 408 ASP A O 1
ATOM 3047 N N . ILE A 1 409 ? 39.114 -18.690 -69.960 1.00 56.16 409 ILE A N 1
ATOM 3048 C CA . ILE A 1 409 ? 38.977 -18.599 -68.487 1.00 56.16 409 ILE A CA 1
ATOM 3049 C C . ILE A 1 409 ? 37.627 -17.981 -68.061 1.00 56.16 409 ILE A C 1
ATOM 3051 O O . ILE A 1 409 ? 37.108 -18.262 -66.975 1.00 56.16 409 ILE A O 1
ATOM 3055 N N . ILE A 1 410 ? 37.010 -17.164 -68.918 1.00 59.84 410 ILE A N 1
ATOM 3056 C CA . ILE A 1 410 ? 35.758 -16.461 -68.589 1.00 59.84 410 ILE A CA 1
ATOM 3057 C C . ILE A 1 410 ? 34.572 -17.437 -68.620 1.00 59.84 410 ILE A C 1
ATOM 3059 O O . ILE A 1 410 ? 33.705 -17.385 -67.754 1.00 59.84 410 ILE A O 1
ATOM 3063 N N . ILE A 1 411 ? 34.574 -18.401 -69.545 1.00 60.66 411 ILE A N 1
ATOM 3064 C CA . ILE A 1 411 ? 33.496 -19.397 -69.659 1.00 60.66 411 ILE A CA 1
ATOM 3065 C C . ILE A 1 411 ? 33.575 -20.416 -68.507 1.00 60.66 411 ILE A C 1
ATOM 3067 O O . ILE A 1 411 ? 32.554 -20.754 -67.907 1.00 60.66 411 ILE A O 1
ATOM 3071 N N . GLY A 1 412 ? 34.786 -20.840 -68.124 1.00 62.12 412 GLY A N 1
ATOM 3072 C CA . GLY A 1 412 ? 34.995 -21.747 -66.989 1.00 62.12 412 GLY A CA 1
ATOM 3073 C C . GLY A 1 412 ? 34.655 -21.126 -65.629 1.00 62.12 412 GLY A C 1
ATOM 3074 O O . GLY A 1 412 ? 34.068 -21.794 -64.778 1.00 62.12 412 GLY A O 1
ATOM 3075 N N . SER A 1 413 ? 34.962 -19.840 -65.425 1.00 64.44 413 SER A N 1
ATOM 3076 C CA . SER A 1 413 ? 34.676 -19.147 -64.158 1.00 64.44 413 SER A CA 1
ATOM 3077 C C . SER A 1 413 ? 33.185 -18.851 -63.961 1.00 64.44 413 SER A C 1
ATOM 3079 O O . SER A 1 413 ? 32.681 -18.996 -62.847 1.00 64.44 413 SER A O 1
ATOM 3081 N N . VAL A 1 414 ? 32.447 -18.545 -65.034 1.00 75.81 414 VAL A N 1
ATOM 3082 C CA . VAL A 1 414 ? 30.984 -18.379 -64.984 1.00 75.81 414 VAL A CA 1
ATOM 3083 C C . VAL A 1 414 ? 30.286 -19.713 -64.707 1.00 75.81 414 VAL A C 1
ATOM 3085 O O . VAL A 1 414 ? 29.372 -19.764 -63.885 1.00 75.81 414 VAL A O 1
ATOM 3088 N N . PHE A 1 415 ? 30.746 -20.813 -65.316 1.00 77.94 415 PHE A N 1
ATOM 3089 C CA . PHE A 1 415 ? 30.180 -22.139 -65.055 1.00 77.94 415 PHE A CA 1
ATOM 3090 C C . PHE A 1 415 ? 30.467 -22.611 -63.621 1.00 77.94 415 PHE A C 1
ATOM 3092 O O . PHE A 1 415 ? 29.568 -23.096 -62.938 1.00 77.94 415 PHE A O 1
ATOM 3099 N N . ALA A 1 416 ? 31.686 -22.391 -63.117 1.00 77.31 416 ALA A N 1
ATOM 3100 C CA . ALA A 1 416 ? 32.037 -22.694 -61.730 1.00 77.31 416 ALA A CA 1
ATOM 3101 C C . ALA A 1 416 ? 31.216 -21.865 -60.725 1.00 77.31 416 ALA A C 1
ATOM 3103 O O . ALA A 1 416 ? 30.717 -22.413 -59.744 1.00 77.31 416 ALA A O 1
ATOM 3104 N N . ALA A 1 417 ? 31.008 -20.570 -60.985 1.00 81.44 417 ALA A N 1
ATOM 3105 C CA . ALA A 1 417 ? 30.185 -19.711 -60.134 1.00 81.44 417 ALA A CA 1
ATOM 3106 C C . ALA A 1 417 ? 28.706 -20.139 -60.122 1.00 81.44 417 ALA A C 1
ATOM 3108 O O . ALA A 1 417 ? 28.083 -20.157 -59.060 1.00 81.44 417 ALA A O 1
ATOM 3109 N N . LEU A 1 418 ? 28.158 -20.545 -61.274 1.00 85.75 418 LEU A N 1
ATOM 3110 C CA . LEU A 1 418 ? 26.790 -21.065 -61.375 1.00 85.75 418 LEU A CA 1
ATOM 3111 C C . LEU A 1 418 ? 26.615 -22.386 -60.619 1.00 85.75 418 LEU A C 1
ATOM 3113 O O . LEU A 1 418 ? 25.616 -22.562 -59.924 1.00 85.75 418 LEU A O 1
ATOM 3117 N N . VAL A 1 419 ? 27.596 -23.289 -60.698 1.00 88.31 419 VAL A N 1
ATOM 3118 C CA . VAL A 1 419 ? 27.577 -24.547 -59.936 1.00 88.31 419 VAL A CA 1
ATOM 3119 C C . VAL A 1 419 ? 27.663 -24.272 -58.433 1.00 88.31 419 VAL A C 1
ATOM 3121 O O . VAL A 1 419 ? 26.886 -24.842 -57.670 1.00 88.31 419 VAL A O 1
ATOM 3124 N N . VAL A 1 420 ? 28.535 -23.359 -57.994 1.00 88.19 420 VAL A N 1
ATOM 3125 C CA . VAL A 1 420 ? 28.632 -22.974 -56.575 1.00 88.19 420 VAL A CA 1
ATOM 3126 C C . VAL A 1 420 ? 27.324 -22.352 -56.084 1.00 88.19 420 VAL A C 1
ATOM 3128 O O . VAL A 1 420 ? 26.845 -22.723 -55.016 1.00 88.19 420 VAL A O 1
ATOM 3131 N N . PHE A 1 421 ? 26.703 -21.468 -56.868 1.00 88.88 421 PHE A N 1
ATOM 3132 C CA . PHE A 1 421 ? 25.413 -20.869 -56.524 1.00 88.88 421 PHE A CA 1
ATOM 3133 C C . PHE A 1 421 ? 24.286 -21.909 -56.447 1.00 88.88 421 PHE A C 1
ATOM 3135 O O . PHE A 1 421 ? 23.467 -21.877 -55.531 1.00 88.88 421 PHE A O 1
ATOM 3142 N N . ALA A 1 422 ? 24.258 -22.876 -57.367 1.00 88.56 422 ALA A N 1
ATOM 3143 C CA . ALA A 1 422 ? 23.287 -23.963 -57.323 1.00 88.56 422 ALA A CA 1
ATOM 3144 C C . ALA A 1 422 ? 23.480 -24.842 -56.075 1.00 88.56 422 ALA A C 1
ATOM 3146 O O . ALA A 1 422 ? 22.507 -25.172 -55.398 1.00 88.56 422 ALA A O 1
ATOM 3147 N N . VAL A 1 423 ? 24.725 -25.173 -55.718 1.00 91.50 423 VAL A N 1
ATOM 3148 C CA . VAL A 1 423 ? 25.038 -25.962 -54.516 1.00 91.50 423 VAL A CA 1
ATOM 3149 C C . VAL A 1 423 ? 24.660 -25.204 -53.242 1.00 91.50 423 VAL A C 1
ATOM 3151 O O . VAL A 1 423 ? 24.025 -25.784 -52.362 1.00 91.50 423 VAL A O 1
ATOM 3154 N N . THR A 1 424 ? 24.969 -23.909 -53.135 1.00 88.44 424 THR A N 1
ATOM 3155 C CA . THR A 1 424 ? 24.576 -23.110 -51.962 1.00 88.44 424 THR A CA 1
ATOM 3156 C C . THR A 1 424 ? 23.062 -22.941 -51.869 1.00 88.44 424 THR A C 1
ATOM 3158 O O . THR A 1 424 ? 22.517 -23.046 -50.771 1.00 88.44 424 THR A O 1
ATOM 3161 N N . ALA A 1 425 ? 22.360 -22.776 -52.993 1.00 88.25 425 ALA A N 1
ATOM 3162 C CA . ALA A 1 425 ? 20.900 -22.741 -53.029 1.00 88.25 425 ALA A CA 1
ATOM 3163 C C . ALA A 1 425 ? 20.279 -24.078 -52.588 1.00 88.25 425 ALA A C 1
ATOM 3165 O O . ALA A 1 425 ? 19.315 -24.077 -51.824 1.00 88.25 425 ALA A O 1
ATOM 3166 N N . VAL A 1 426 ? 20.847 -25.218 -52.998 1.00 92.19 426 VAL A N 1
ATOM 3167 C CA . VAL A 1 426 ? 20.408 -26.555 -52.560 1.00 92.19 426 VAL A CA 1
ATOM 3168 C C . VAL A 1 426 ? 20.671 -26.765 -51.070 1.00 92.19 426 VAL A C 1
ATOM 3170 O O . VAL A 1 426 ? 19.792 -27.259 -50.366 1.00 92.19 426 VAL A O 1
ATOM 3173 N N . ILE A 1 427 ? 21.833 -26.345 -50.564 1.00 90.25 427 ILE A N 1
ATOM 3174 C CA . ILE A 1 427 ? 22.165 -26.402 -49.135 1.00 90.25 427 ILE A CA 1
ATOM 3175 C C . ILE A 1 427 ? 21.212 -25.509 -48.330 1.00 90.25 427 ILE A C 1
ATOM 3177 O O . ILE A 1 427 ? 20.652 -25.961 -47.333 1.00 90.25 427 ILE A O 1
ATOM 3181 N N . MET A 1 428 ? 20.955 -24.275 -48.772 1.00 90.12 428 MET A N 1
ATOM 3182 C CA . MET A 1 428 ? 19.976 -23.395 -48.129 1.00 90.12 428 MET A CA 1
ATOM 3183 C C . MET A 1 428 ? 18.568 -23.990 -48.172 1.00 90.12 428 MET A C 1
ATOM 3185 O O . MET A 1 428 ? 17.887 -24.005 -47.152 1.00 90.12 428 MET A O 1
ATOM 3189 N N . ALA A 1 429 ? 18.141 -24.550 -49.305 1.00 87.00 429 ALA A N 1
ATOM 3190 C CA . ALA A 1 429 ? 16.853 -25.226 -49.419 1.00 87.00 429 ALA A CA 1
ATOM 3191 C C . ALA A 1 429 ? 16.765 -26.449 -48.491 1.00 87.00 429 ALA A C 1
ATOM 3193 O O . ALA A 1 429 ? 15.720 -26.674 -47.878 1.00 87.00 429 ALA A O 1
ATOM 3194 N N . TYR A 1 430 ? 17.851 -27.211 -48.337 1.00 92.56 430 TYR A N 1
ATOM 3195 C CA . TYR A 1 430 ? 17.952 -28.308 -47.377 1.00 92.56 430 TYR A CA 1
ATOM 3196 C C . TYR A 1 430 ? 17.818 -27.800 -45.935 1.00 92.56 430 TYR A C 1
ATOM 3198 O O . TYR A 1 430 ? 16.963 -28.302 -45.208 1.00 92.56 430 TYR A O 1
ATOM 3206 N N . TYR A 1 431 ? 18.550 -26.752 -45.543 1.00 86.94 431 TYR A N 1
ATOM 3207 C CA . TYR A 1 431 ? 18.423 -26.133 -44.218 1.00 86.94 431 TYR A CA 1
ATOM 3208 C C . TYR A 1 431 ? 17.022 -25.566 -43.966 1.00 86.94 431 TYR A C 1
ATOM 3210 O O . TYR A 1 431 ? 16.464 -25.764 -42.888 1.00 86.94 431 TYR A O 1
ATOM 3218 N N . CYS A 1 432 ? 16.406 -24.910 -44.952 1.00 84.44 432 CYS A N 1
ATOM 3219 C CA . CYS A 1 432 ? 15.037 -24.405 -44.856 1.00 84.44 432 CYS A CA 1
ATOM 3220 C C . CYS A 1 432 ? 14.022 -25.545 -44.695 1.00 84.44 432 CYS A C 1
ATOM 3222 O O . CYS A 1 432 ? 13.127 -25.447 -43.856 1.00 84.44 432 CYS A O 1
ATOM 3224 N N . ARG A 1 433 ? 14.172 -26.646 -45.447 1.00 85.50 433 ARG A N 1
ATOM 3225 C CA . ARG A 1 433 ? 13.332 -27.850 -45.313 1.00 85.50 433 ARG A CA 1
ATOM 3226 C C . ARG A 1 433 ? 13.520 -28.519 -43.958 1.00 85.50 433 ARG A C 1
ATOM 3228 O O . ARG A 1 433 ? 12.536 -28.891 -43.326 1.00 85.50 433 ARG A O 1
ATOM 3235 N N . GLN A 1 434 ? 14.761 -28.636 -43.496 1.00 79.81 434 GLN A N 1
ATOM 3236 C CA . GLN A 1 434 ? 15.078 -29.211 -42.196 1.00 79.81 434 GLN A CA 1
ATOM 3237 C C . GLN A 1 434 ? 14.472 -28.355 -41.078 1.00 79.81 434 GLN A C 1
ATOM 3239 O O . GLN A 1 434 ? 13.744 -28.875 -40.236 1.00 79.81 434 GLN A O 1
ATOM 3244 N N . LYS A 1 435 ? 14.660 -27.030 -41.125 1.00 78.12 435 LYS A N 1
ATOM 3245 C CA . LYS A 1 435 ? 14.057 -26.075 -40.185 1.00 78.12 435 LYS A CA 1
ATOM 3246 C C . LYS A 1 435 ? 12.529 -26.162 -40.188 1.00 78.12 435 LYS A C 1
ATOM 3248 O O . LYS A 1 435 ? 11.938 -26.217 -39.115 1.00 78.12 435 LYS A O 1
ATOM 3253 N N . LYS A 1 436 ? 11.892 -26.246 -41.363 1.00 78.19 436 LYS A N 1
ATOM 3254 C CA . LYS A 1 436 ? 10.436 -26.427 -41.482 1.00 78.19 436 LYS A CA 1
ATOM 3255 C C . LYS A 1 436 ? 9.970 -27.734 -40.826 1.00 78.19 436 LYS A C 1
ATOM 3257 O O . LYS A 1 436 ? 9.052 -27.696 -40.017 1.00 78.19 436 LYS A O 1
ATOM 3262 N N . LYS A 1 437 ? 10.661 -28.851 -41.084 1.00 78.88 437 LYS A N 1
ATOM 3263 C CA . LYS A 1 437 ? 10.365 -30.160 -40.476 1.00 78.88 437 LYS A CA 1
ATOM 3264 C C . LYS A 1 437 ? 10.522 -30.149 -38.949 1.00 78.88 437 LYS A C 1
ATOM 3266 O O . LYS A 1 437 ? 9.722 -30.764 -38.253 1.00 78.88 437 LYS A O 1
ATOM 3271 N N . HIS A 1 438 ? 11.524 -29.444 -38.416 1.00 75.56 438 HIS A N 1
ATOM 3272 C CA . HIS A 1 438 ? 11.685 -29.267 -36.967 1.00 75.56 438 HIS A CA 1
ATOM 3273 C C . HIS A 1 438 ? 10.570 -28.408 -36.352 1.00 75.56 438 HIS A C 1
ATOM 3275 O O . HIS A 1 438 ? 10.104 -28.733 -35.266 1.00 75.56 438 HIS A O 1
ATOM 3281 N N . ILE A 1 439 ? 10.122 -27.349 -37.038 1.00 75.31 439 ILE A N 1
ATOM 3282 C CA . ILE A 1 439 ? 9.007 -26.500 -36.582 1.00 75.31 439 ILE A CA 1
ATOM 3283 C C . ILE A 1 439 ? 7.684 -27.276 -36.589 1.00 75.31 439 ILE A C 1
ATOM 3285 O O . ILE A 1 439 ? 6.918 -27.166 -35.639 1.00 75.31 439 ILE A O 1
ATOM 3289 N N . GLU A 1 440 ? 7.411 -28.063 -37.633 1.00 81.94 440 GLU A N 1
ATOM 3290 C CA . GLU A 1 440 ? 6.193 -28.884 -37.716 1.00 81.94 440 GLU A CA 1
ATOM 3291 C C . GLU A 1 440 ? 6.145 -29.934 -36.604 1.00 81.94 440 GLU A C 1
ATOM 3293 O O . GLU A 1 440 ? 5.143 -30.011 -35.901 1.00 81.94 440 GLU A O 1
ATOM 3298 N N . LYS A 1 441 ? 7.252 -30.647 -36.354 1.00 78.38 441 LYS A N 1
ATOM 3299 C CA . LYS A 1 441 ? 7.351 -31.572 -35.215 1.00 78.38 441 LYS A CA 1
ATOM 3300 C C . LYS A 1 441 ? 7.183 -30.877 -33.863 1.00 78.38 441 LYS A C 1
ATOM 3302 O O . LYS A 1 441 ? 6.540 -31.428 -32.982 1.00 78.38 441 LYS A O 1
ATOM 3307 N N . ALA A 1 442 ? 7.731 -29.670 -33.697 1.00 74.00 442 ALA A N 1
ATOM 3308 C CA . ALA A 1 442 ? 7.539 -28.883 -32.478 1.00 74.00 442 ALA A CA 1
ATOM 3309 C C . ALA A 1 442 ? 6.077 -28.511 -32.251 1.00 74.00 442 ALA A C 1
ATOM 3311 O O . ALA A 1 442 ? 5.607 -28.635 -31.129 1.00 74.00 442 ALA A O 1
ATOM 3312 N N . LYS A 1 443 ? 5.356 -28.126 -33.307 1.00 75.38 443 LYS A N 1
ATOM 3313 C CA . LYS A 1 443 ? 3.923 -27.826 -33.234 1.00 75.38 443 LYS A CA 1
ATOM 3314 C C . LYS A 1 443 ? 3.071 -29.064 -32.977 1.00 75.38 443 LYS A C 1
ATOM 3316 O O . LYS A 1 443 ? 2.093 -28.975 -32.250 1.00 75.38 443 LYS A O 1
ATOM 3321 N N . GLU A 1 444 ? 3.420 -30.199 -33.574 1.00 79.00 444 GLU A N 1
ATOM 3322 C CA . GLU A 1 444 ? 2.733 -31.472 -33.334 1.00 79.00 444 GLU A CA 1
ATOM 3323 C C . GLU A 1 444 ? 2.908 -31.921 -31.879 1.00 79.00 444 GLU A C 1
ATOM 3325 O O . GLU A 1 444 ? 1.928 -32.237 -31.209 1.00 79.00 444 GLU A O 1
ATOM 3330 N N . LEU A 1 445 ? 4.135 -31.848 -31.362 1.00 75.38 445 LEU A N 1
ATOM 3331 C CA . LEU A 1 445 ? 4.445 -32.136 -29.967 1.00 75.38 445 LEU A CA 1
ATOM 3332 C C . LEU A 1 445 ? 3.760 -31.140 -29.014 1.00 75.38 445 LEU A C 1
ATOM 3334 O O . LEU A 1 445 ? 3.190 -31.538 -28.003 1.00 75.38 445 LEU A O 1
ATOM 3338 N N . GLU A 1 446 ? 3.762 -29.849 -29.347 1.00 74.25 446 GLU A N 1
ATOM 3339 C CA . GLU A 1 446 ? 3.041 -28.802 -28.615 1.00 74.25 446 GLU A CA 1
ATOM 3340 C C . GLU A 1 446 ? 1.533 -29.092 -28.563 1.00 74.25 446 GLU A C 1
ATOM 3342 O O . GLU A 1 446 ? 0.920 -29.001 -27.502 1.00 74.25 446 GLU A O 1
ATOM 3347 N N . LEU A 1 447 ? 0.941 -29.517 -29.681 1.00 72.00 447 LEU A N 1
ATOM 3348 C CA . LEU A 1 447 ? -0.469 -29.890 -29.768 1.00 72.00 447 LEU A CA 1
ATOM 3349 C C . LEU A 1 447 ? -0.784 -31.132 -28.925 1.00 72.00 447 LEU A C 1
ATOM 3351 O O . LEU A 1 447 ? -1.796 -31.149 -28.229 1.00 72.00 447 LEU A O 1
ATOM 3355 N N . GLN A 1 448 ? 0.086 -32.145 -28.955 1.00 70.88 448 GLN A N 1
ATOM 3356 C CA . GLN A 1 448 ? -0.055 -33.360 -28.149 1.00 70.88 448 GLN A CA 1
ATOM 3357 C C . GLN A 1 448 ? 0.091 -33.084 -26.648 1.00 70.88 448 GLN A C 1
ATOM 3359 O O . GLN A 1 448 ? -0.666 -33.635 -25.854 1.00 70.88 448 GLN A O 1
ATOM 3364 N N . LEU A 1 449 ? 1.024 -32.215 -26.242 1.00 69.25 449 LEU A N 1
ATOM 3365 C CA . LEU A 1 449 ? 1.185 -31.850 -24.832 1.00 69.25 449 LEU A CA 1
ATOM 3366 C C . LEU A 1 449 ? 0.075 -30.921 -24.334 1.00 69.25 449 LEU A C 1
ATOM 3368 O O . LEU A 1 449 ? -0.356 -31.036 -23.188 1.00 69.25 449 LEU A O 1
ATOM 3372 N N . PHE A 1 450 ? -0.349 -29.955 -25.149 1.00 70.94 450 PHE A N 1
ATOM 3373 C CA . PHE A 1 450 ? -1.195 -28.850 -24.693 1.00 70.94 450 PHE A CA 1
ATOM 3374 C C . PHE A 1 450 ? -2.659 -28.983 -25.122 1.00 70.94 450 PHE A C 1
ATOM 3376 O O . PHE A 1 450 ? -3.493 -28.235 -24.621 1.00 70.94 450 PHE A O 1
ATOM 3383 N N . GLY A 1 451 ? -3.010 -29.970 -25.952 1.00 58.50 451 GLY A N 1
ATOM 3384 C CA . GLY A 1 451 ? -4.393 -30.362 -26.250 1.00 58.50 451 GLY A CA 1
ATOM 3385 C C . GLY A 1 451 ? -5.275 -29.233 -26.784 1.00 58.50 451 GLY A C 1
ATOM 3386 O O . GLY A 1 451 ? -6.425 -29.114 -26.387 1.00 58.50 451 GLY A O 1
ATOM 3387 N N . THR A 1 452 ? -4.755 -28.362 -27.651 1.00 49.50 452 THR A N 1
ATOM 3388 C CA . THR A 1 452 ? -5.560 -27.295 -28.272 1.00 49.50 452 THR A CA 1
ATOM 3389 C C . THR A 1 452 ? -5.669 -27.501 -29.775 1.00 49.50 452 THR A C 1
ATOM 3391 O O . THR A 1 452 ? -5.021 -26.800 -30.549 1.00 49.50 452 THR A O 1
ATOM 3394 N N . GLY A 1 453 ? -6.475 -28.476 -30.191 1.00 36.38 453 GLY A N 1
ATOM 3395 C CA . GLY A 1 453 ? -6.864 -28.670 -31.587 1.00 36.38 453 GLY A CA 1
ATOM 3396 C C . GLY A 1 453 ? -8.372 -28.509 -31.747 1.00 36.38 453 GLY A C 1
ATOM 3397 O O . GLY A 1 453 ? -9.131 -29.155 -31.036 1.00 36.38 453 GLY A O 1
ATOM 3398 N N . ASN A 1 454 ? -8.810 -27.668 -32.689 1.00 34.38 454 ASN A N 1
ATOM 3399 C CA . ASN A 1 454 ? -10.198 -27.621 -33.163 1.00 34.38 454 ASN A CA 1
ATOM 3400 C C . ASN A 1 454 ? -10.534 -28.900 -33.953 1.00 34.38 454 ASN A C 1
ATOM 3402 O O . ASN A 1 454 ? -10.674 -28.860 -35.174 1.00 34.38 454 ASN A O 1
ATOM 3406 N N . ALA A 1 455 ? -10.637 -30.036 -33.275 1.00 31.81 455 ALA A N 1
ATOM 3407 C CA . ALA A 1 455 ? -11.202 -31.253 -33.832 1.00 31.81 455 ALA A CA 1
ATOM 3408 C C . ALA A 1 455 ? -12.150 -31.849 -32.792 1.00 31.81 455 ALA A C 1
ATOM 3410 O O . ALA A 1 455 ? -11.717 -32.237 -31.711 1.00 31.81 455 ALA A O 1
ATOM 3411 N N . GLU A 1 456 ? -13.443 -31.882 -33.120 1.00 30.64 456 GLU A N 1
ATOM 3412 C CA . GLU A 1 456 ? -14.417 -32.715 -32.415 1.00 30.64 456 GLU A CA 1
ATOM 3413 C C . GLU A 1 456 ? -13.887 -34.154 -32.339 1.00 30.64 456 GLU A C 1
ATOM 3415 O O . GLU A 1 456 ? -13.601 -34.751 -33.384 1.00 30.64 456 GLU A O 1
ATOM 3420 N N . PRO A 1 457 ? -13.768 -34.747 -31.142 1.00 32.94 457 PRO A N 1
ATOM 3421 C CA . PRO A 1 457 ? -13.574 -36.176 -31.027 1.00 32.94 457 PRO A CA 1
ATOM 3422 C C . PRO A 1 457 ? -14.919 -36.855 -31.286 1.00 32.94 457 PRO A C 1
ATOM 3424 O O . PRO A 1 457 ? -15.885 -36.674 -30.545 1.00 32.94 457 PRO A O 1
ATOM 3427 N N . VAL A 1 458 ? -14.973 -37.674 -32.334 1.00 33.28 458 VAL A N 1
ATOM 3428 C CA . VAL A 1 458 ? -15.971 -38.740 -32.443 1.00 33.28 458 VAL A CA 1
ATOM 3429 C C . VAL A 1 458 ? -15.797 -39.630 -31.214 1.00 33.28 458 VAL A C 1
ATOM 3431 O O . VAL A 1 458 ? -14.736 -40.227 -31.047 1.00 33.28 458 VAL A O 1
ATOM 3434 N N . MET A 1 459 ? -16.810 -39.702 -30.350 1.00 28.16 459 MET A N 1
ATOM 3435 C CA . MET A 1 459 ? -16.823 -40.638 -29.225 1.00 28.16 459 MET A CA 1
ATOM 3436 C C . MET A 1 459 ? -17.016 -42.071 -29.739 1.00 28.16 459 MET A C 1
ATOM 3438 O O . MET A 1 459 ? -18.019 -42.333 -30.409 1.00 28.16 459 MET A O 1
ATOM 3442 N N . PRO A 1 460 ? -16.155 -43.032 -29.370 1.00 34.31 460 PRO A N 1
ATOM 3443 C CA . PRO A 1 460 ? -16.572 -44.405 -29.179 1.00 34.31 460 PRO A CA 1
ATOM 3444 C C . PRO A 1 460 ? -17.112 -44.558 -27.752 1.00 34.31 460 PRO A C 1
ATOM 3446 O O . PRO A 1 460 ? -16.521 -44.099 -26.778 1.00 34.31 460 PRO A O 1
ATOM 3449 N N . THR A 1 461 ? -18.268 -45.197 -27.696 1.00 42.03 461 THR A N 1
ATOM 3450 C CA . THR A 1 461 ? -19.084 -45.618 -26.556 1.00 42.03 461 THR A CA 1
ATOM 3451 C C . THR A 1 461 ? -18.325 -46.168 -25.336 1.00 42.03 461 THR A C 1
ATOM 3453 O O . THR A 1 461 ? -17.415 -46.984 -25.473 1.00 42.03 461 THR A O 1
ATOM 3456 N N . ASP A 1 462 ? -18.826 -45.772 -24.159 1.00 37.59 462 ASP A N 1
ATOM 3457 C CA . ASP A 1 462 ? -18.779 -46.461 -22.856 1.00 37.59 462 ASP A CA 1
ATOM 3458 C C . ASP A 1 462 ? -17.465 -46.514 -22.050 1.00 37.59 462 ASP A C 1
ATOM 3460 O O . ASP A 1 462 ? -17.261 -47.442 -21.268 1.00 37.59 462 ASP A O 1
ATOM 3464 N N . ALA A 1 463 ? -16.611 -45.490 -22.131 1.00 35.44 463 ALA A N 1
ATOM 3465 C CA . ALA A 1 463 ? -15.532 -45.295 -21.153 1.00 35.44 463 ALA A CA 1
ATOM 3466 C C . ALA A 1 463 ? -15.820 -44.104 -20.219 1.00 35.44 463 ALA A C 1
ATOM 3468 O O . ALA A 1 463 ? -16.099 -42.997 -20.684 1.00 35.44 463 ALA A O 1
ATOM 3469 N N . GLU A 1 464 ? -15.744 -44.333 -18.903 1.00 30.64 464 GLU A N 1
ATOM 3470 C CA . GLU A 1 464 ? -15.749 -43.276 -17.880 1.00 30.64 464 GLU A CA 1
ATOM 3471 C C . GLU A 1 464 ? -14.614 -42.261 -18.141 1.00 30.64 464 GLU A C 1
ATOM 3473 O O . GLU A 1 464 ? -13.540 -42.654 -18.607 1.00 30.64 464 GLU A O 1
ATOM 3478 N N . PRO A 1 465 ? -14.822 -40.957 -17.869 1.00 35.34 465 PRO A N 1
ATOM 3479 C CA . PRO A 1 465 ? -13.843 -39.926 -18.191 1.00 35.34 465 PRO A CA 1
ATOM 3480 C C . PRO A 1 465 ? -12.575 -40.107 -17.344 1.00 35.34 465 PRO A C 1
ATOM 3482 O O . PRO A 1 465 ? -12.601 -39.964 -16.122 1.00 35.34 465 PRO A O 1
ATOM 3485 N N . ASP A 1 466 ? -11.462 -40.417 -18.009 1.00 41.41 466 ASP A N 1
ATOM 3486 C CA . ASP A 1 466 ? -10.141 -40.571 -17.397 1.00 41.41 466 ASP A CA 1
ATOM 3487 C C . ASP A 1 466 ? -9.668 -39.209 -16.858 1.00 41.41 466 ASP A C 1
ATOM 3489 O O . ASP A 1 466 ? -9.258 -38.316 -17.607 1.00 41.41 466 ASP A O 1
ATOM 3493 N N . LEU A 1 467 ? -9.809 -39.018 -15.543 1.00 41.84 467 LEU A N 1
ATOM 3494 C CA . LEU A 1 467 ? -9.376 -37.832 -14.808 1.00 41.84 467 LEU A CA 1
ATOM 3495 C C . LEU A 1 467 ? -7.872 -37.600 -15.047 1.00 41.84 467 LEU A C 1
ATOM 3497 O O . LEU A 1 467 ? -7.019 -38.311 -14.521 1.00 41.84 467 LEU A O 1
ATOM 3501 N N . ALA A 1 468 ? -7.580 -36.586 -15.865 1.00 48.69 468 ALA A N 1
ATOM 3502 C CA . ALA A 1 468 ? -6.273 -36.116 -16.321 1.00 48.69 468 ALA A CA 1
ATOM 3503 C C . ALA A 1 468 ? -5.070 -36.492 -15.424 1.00 48.69 468 ALA A C 1
ATOM 3505 O O . ALA A 1 468 ? -4.847 -35.921 -14.354 1.00 48.69 468 ALA A O 1
ATOM 3506 N N . ARG A 1 469 ? -4.206 -37.395 -15.912 1.00 57.56 469 ARG A N 1
ATOM 3507 C CA . ARG A 1 469 ? -2.866 -37.627 -15.343 1.00 57.56 469 ARG A CA 1
ATOM 3508 C C . ARG A 1 469 ? -2.009 -36.366 -15.493 1.00 57.56 469 ARG A C 1
ATOM 3510 O O . ARG A 1 469 ? -1.392 -36.153 -16.535 1.00 57.56 469 ARG A O 1
ATOM 3517 N N . LEU A 1 470 ? -1.920 -35.562 -14.434 1.00 70.62 470 LEU A N 1
ATOM 3518 C CA . LEU A 1 470 ? -0.927 -34.491 -14.301 1.00 70.62 470 LEU A CA 1
ATOM 3519 C C . LEU A 1 470 ? 0.478 -35.045 -14.616 1.00 70.62 470 LEU A C 1
ATOM 3521 O O . LEU A 1 470 ? 0.962 -35.955 -13.937 1.00 70.62 470 LEU A O 1
ATOM 3525 N N . ARG A 1 471 ? 1.131 -34.533 -15.668 1.00 82.31 471 ARG A N 1
ATOM 3526 C CA . ARG A 1 471 ? 2.445 -35.027 -16.107 1.00 82.31 471 ARG A CA 1
ATOM 3527 C C . ARG A 1 471 ? 3.536 -34.556 -15.148 1.00 82.31 471 ARG A C 1
ATOM 3529 O O . ARG A 1 471 ? 3.791 -33.360 -15.038 1.00 82.31 471 ARG A O 1
ATOM 3536 N N . LEU A 1 472 ? 4.234 -35.496 -14.518 1.00 84.31 472 LEU A N 1
ATOM 3537 C CA . LEU A 1 472 ? 5.456 -35.206 -13.770 1.00 84.31 472 LEU A CA 1
ATOM 3538 C C . LEU A 1 472 ? 6.648 -35.162 -14.734 1.00 84.31 472 LEU A C 1
ATOM 3540 O O . LEU A 1 472 ? 6.851 -36.106 -15.497 1.00 84.31 472 LEU A O 1
ATOM 3544 N N . VAL A 1 473 ? 7.415 -34.073 -14.710 1.00 89.12 473 VAL A N 1
ATOM 3545 C CA . VAL A 1 473 ? 8.642 -33.895 -15.509 1.00 89.12 473 VAL A CA 1
ATOM 3546 C C . VAL A 1 473 ? 9.859 -33.787 -14.603 1.00 89.12 473 VAL A C 1
ATOM 3548 O O . VAL A 1 473 ? 9.768 -33.296 -13.475 1.00 89.12 473 VAL A O 1
ATOM 3551 N N . LYS A 1 474 ? 11.016 -34.231 -15.093 1.00 88.38 474 LYS A N 1
ATOM 3552 C CA . LYS A 1 474 ? 12.297 -34.046 -14.399 1.00 88.38 474 LYS A CA 1
ATOM 3553 C C . LYS A 1 474 ? 12.840 -32.644 -14.654 1.00 88.38 474 LYS A C 1
ATOM 3555 O O . LYS A 1 474 ? 12.595 -32.061 -15.707 1.00 88.38 474 LYS A O 1
ATOM 3560 N N . GLU A 1 475 ? 13.669 -32.132 -13.745 1.00 87.56 475 GLU A N 1
ATOM 3561 C CA . GLU A 1 475 ? 14.350 -30.848 -13.970 1.00 87.56 475 GLU A CA 1
ATOM 3562 C C . GLU A 1 475 ? 15.272 -30.892 -15.202 1.00 87.56 475 GLU A C 1
ATOM 3564 O O . GLU A 1 475 ? 15.417 -29.886 -15.886 1.00 87.56 475 GLU A O 1
ATOM 3569 N N . SER A 1 476 ? 15.814 -32.064 -15.561 1.00 88.12 476 SER A N 1
ATOM 3570 C CA . SER A 1 476 ? 16.610 -32.251 -16.784 1.00 88.12 476 SER A CA 1
ATOM 3571 C C . SER A 1 476 ? 15.830 -32.007 -18.080 1.00 88.12 476 SER A C 1
ATOM 3573 O O . SER A 1 476 ? 16.433 -31.637 -19.085 1.00 88.12 476 SER A O 1
ATOM 3575 N N . GLU A 1 477 ? 14.505 -32.187 -18.062 1.00 90.19 477 GLU A N 1
ATOM 3576 C CA . GLU A 1 477 ? 13.630 -31.909 -19.206 1.00 90.19 477 GLU A CA 1
ATOM 3577 C C . GLU A 1 477 ? 13.322 -30.406 -19.334 1.00 90.19 477 GLU A C 1
ATOM 3579 O O . GLU A 1 477 ? 12.741 -29.975 -20.328 1.00 90.19 477 GLU A O 1
ATOM 3584 N N . LEU A 1 478 ? 13.691 -29.579 -18.349 1.00 92.38 478 LEU A N 1
ATOM 3585 C CA . LEU A 1 478 ? 13.374 -28.155 -18.313 1.00 92.38 478 LEU A CA 1
ATOM 3586 C C . LEU A 1 478 ? 14.624 -27.297 -18.487 1.00 92.38 478 LEU A C 1
ATOM 3588 O O . LEU A 1 478 ? 15.613 -27.414 -17.769 1.00 92.38 478 LEU A O 1
ATOM 3592 N N . LYS A 1 479 ? 14.548 -26.337 -19.408 1.00 92.94 479 LYS A N 1
ATOM 3593 C CA . LYS A 1 479 ? 15.561 -25.294 -19.561 1.00 92.94 479 LYS A CA 1
ATOM 3594 C C . LYS A 1 479 ? 14.966 -23.929 -19.244 1.00 92.94 479 LYS A C 1
ATOM 3596 O O . LYS A 1 479 ? 14.217 -23.380 -20.052 1.00 92.94 479 LYS A O 1
ATOM 3601 N N . ARG A 1 480 ? 15.336 -23.375 -18.088 1.00 93.00 480 ARG A N 1
ATOM 3602 C CA . ARG A 1 480 ? 14.989 -22.008 -17.669 1.00 93.00 480 ARG A CA 1
ATOM 3603 C C . ARG A 1 480 ? 15.769 -20.974 -18.494 1.00 93.00 480 ARG A C 1
ATOM 3605 O O . ARG A 1 480 ? 16.939 -21.183 -18.810 1.00 93.00 480 ARG A O 1
ATOM 3612 N N . GLY A 1 481 ? 15.096 -19.896 -18.874 1.00 91.62 481 GLY A N 1
ATOM 3613 C CA . GLY A 1 481 ? 15.645 -18.717 -19.543 1.00 91.62 481 GLY A CA 1
ATOM 3614 C C . GLY A 1 481 ? 15.419 -17.469 -18.691 1.00 91.62 481 GLY A C 1
ATOM 3615 O O . GLY A 1 481 ? 15.569 -17.531 -17.474 1.00 91.62 481 GLY A O 1
ATOM 3616 N N . ASP A 1 482 ? 15.063 -16.351 -19.322 1.00 89.50 482 ASP A N 1
ATOM 3617 C CA . ASP A 1 482 ? 14.866 -15.072 -18.631 1.00 89.50 482 ASP A CA 1
ATOM 3618 C C . ASP A 1 482 ? 13.614 -15.071 -17.741 1.00 89.50 482 ASP A C 1
ATOM 3620 O O . ASP A 1 482 ? 12.624 -15.758 -18.019 1.00 89.50 482 ASP A O 1
ATOM 3624 N N . ILE A 1 483 ? 13.644 -14.261 -16.683 1.00 90.25 483 ILE A N 1
ATOM 3625 C CA . ILE A 1 483 ? 12.483 -14.008 -15.824 1.00 90.25 483 ILE A CA 1
ATOM 3626 C C . ILE A 1 483 ? 11.476 -13.154 -16.599 1.00 90.25 483 ILE A C 1
ATOM 3628 O O . ILE A 1 483 ? 11.836 -12.116 -17.149 1.00 90.25 483 ILE A O 1
ATOM 3632 N N . ILE A 1 484 ? 10.216 -13.588 -16.624 1.00 87.19 484 ILE A N 1
ATOM 3633 C CA . ILE A 1 484 ? 9.101 -12.873 -17.269 1.00 87.19 484 ILE A CA 1
ATOM 3634 C C . ILE A 1 484 ? 8.049 -12.365 -16.275 1.00 87.19 484 ILE A C 1
ATOM 3636 O O . ILE A 1 484 ? 7.130 -11.664 -16.679 1.00 87.19 484 ILE A O 1
ATOM 3640 N N . GLY A 1 485 ? 8.179 -12.705 -14.992 1.00 81.31 485 GLY A N 1
ATOM 3641 C CA . GLY A 1 485 ? 7.336 -12.181 -13.918 1.00 81.31 485 GLY A CA 1
ATOM 3642 C C . GLY A 1 485 ? 7.801 -12.672 -12.548 1.00 81.31 485 GLY A C 1
ATOM 3643 O O . GLY A 1 485 ? 8.371 -13.757 -12.433 1.00 81.31 485 GLY A O 1
ATOM 3644 N N . SER A 1 486 ? 7.574 -11.886 -11.500 1.00 80.19 486 SER A N 1
ATOM 3645 C CA . SER A 1 486 ? 7.875 -12.260 -10.113 1.00 80.19 486 SER A CA 1
ATOM 3646 C C . SER A 1 486 ? 6.845 -11.663 -9.156 1.00 80.19 486 SER A C 1
ATOM 3648 O O . SER A 1 486 ? 6.327 -10.573 -9.381 1.00 80.19 486 SER A O 1
ATOM 3650 N N . GLY A 1 487 ? 6.510 -12.391 -8.092 1.00 72.56 487 GLY A N 1
ATOM 3651 C CA . GLY A 1 487 ? 5.581 -11.912 -7.070 1.00 72.56 487 GLY A CA 1
ATOM 3652 C C . GLY A 1 487 ? 5.422 -12.893 -5.915 1.00 72.56 487 GLY A C 1
ATOM 3653 O O . GLY A 1 487 ? 6.219 -13.817 -5.766 1.00 72.56 487 GLY A O 1
ATOM 3654 N N . ALA A 1 488 ? 4.379 -12.692 -5.105 1.00 65.19 488 ALA A N 1
ATOM 3655 C CA . ALA A 1 488 ? 4.179 -13.385 -3.827 1.00 65.19 488 ALA A CA 1
ATOM 3656 C C . ALA A 1 488 ? 4.158 -14.922 -3.926 1.00 65.19 488 ALA A C 1
ATOM 3658 O O . ALA A 1 488 ? 4.542 -15.604 -2.984 1.00 65.19 488 ALA A O 1
ATOM 3659 N N . PHE A 1 489 ? 3.750 -15.467 -5.073 1.00 69.88 489 PHE A N 1
ATOM 3660 C CA . PHE A 1 489 ? 3.590 -16.909 -5.277 1.00 69.88 489 PHE A CA 1
ATOM 3661 C C . PHE A 1 489 ? 4.742 -17.563 -6.043 1.00 69.88 489 PHE A C 1
ATOM 3663 O O . PHE A 1 489 ? 4.623 -18.728 -6.415 1.00 69.88 489 PHE A O 1
ATOM 3670 N N . GLY A 1 490 ? 5.815 -16.839 -6.375 1.00 79.00 490 GLY A N 1
ATOM 3671 C CA . GLY A 1 490 ? 6.893 -17.409 -7.181 1.00 79.00 490 GLY A CA 1
ATOM 3672 C C . GLY A 1 490 ? 7.522 -16.480 -8.199 1.00 79.00 490 GLY A C 1
ATOM 3673 O O . GLY A 1 490 ? 7.095 -15.348 -8.428 1.00 79.00 490 GLY A O 1
ATOM 3674 N N . THR A 1 491 ? 8.538 -17.022 -8.861 1.00 87.12 491 THR A N 1
ATOM 3675 C CA . THR A 1 491 ? 9.174 -16.411 -10.030 1.00 87.12 491 THR A CA 1
ATOM 3676 C C . THR A 1 491 ? 8.843 -17.223 -11.268 1.00 87.12 491 THR A C 1
ATOM 3678 O O . THR A 1 491 ? 8.928 -18.449 -11.268 1.00 87.12 491 THR A O 1
ATOM 3681 N N . VAL A 1 492 ? 8.476 -16.535 -12.339 1.00 90.19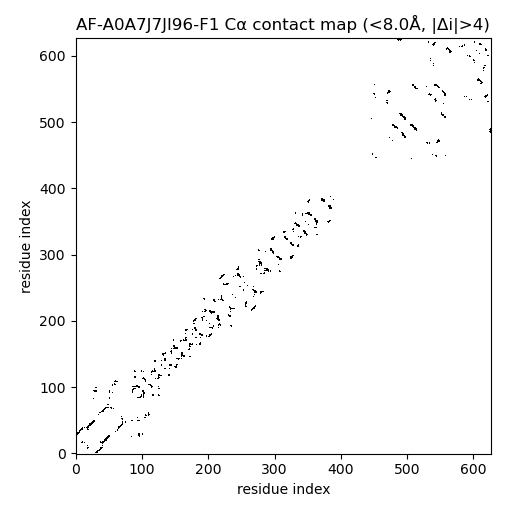 492 VAL A N 1
ATOM 3682 C CA . VAL A 1 492 ? 8.149 -17.127 -13.625 1.00 90.19 492 VAL A CA 1
ATOM 3683 C C . VAL A 1 492 ? 9.295 -16.898 -14.596 1.00 90.19 492 VAL A C 1
ATOM 3685 O O . VAL A 1 492 ? 9.692 -15.764 -14.864 1.00 90.19 492 VAL A O 1
ATOM 3688 N N . PHE A 1 493 ? 9.764 -17.982 -15.195 1.00 92.81 493 PHE A N 1
ATOM 3689 C CA . PHE A 1 493 ? 10.783 -17.975 -16.231 1.00 92.81 493 PHE A CA 1
ATOM 3690 C C . PHE A 1 493 ? 10.166 -18.331 -17.581 1.00 92.81 493 PHE A C 1
ATOM 3692 O O . PHE A 1 493 ? 9.380 -19.274 -17.692 1.00 92.81 493 PHE A O 1
ATOM 3699 N N . LYS A 1 494 ? 10.583 -17.640 -18.639 1.00 93.44 494 LYS A N 1
ATOM 3700 C CA . LYS A 1 494 ? 10.450 -18.161 -20.000 1.00 93.44 494 LYS A CA 1
ATOM 3701 C C . LYS A 1 494 ? 11.433 -19.312 -20.159 1.00 93.44 494 LYS A C 1
ATOM 3703 O O . LYS A 1 494 ? 12.588 -19.189 -19.769 1.00 93.44 494 LYS A O 1
ATOM 3708 N N . GLY A 1 495 ? 11.012 -20.423 -20.745 1.00 94.00 495 GLY A N 1
ATOM 3709 C CA . GLY A 1 495 ? 11.868 -21.595 -20.873 1.00 94.00 495 GLY A CA 1
ATOM 3710 C C . GLY A 1 495 ? 11.463 -22.533 -21.996 1.00 94.00 495 GLY A C 1
ATOM 3711 O O . GLY A 1 495 ? 10.619 -22.216 -22.837 1.00 94.00 495 GLY A O 1
ATOM 3712 N N . TYR A 1 496 ? 12.099 -23.699 -22.003 1.00 93.25 496 TYR A N 1
ATOM 3713 C CA . TYR A 1 496 ? 11.785 -24.790 -22.915 1.00 93.25 496 TYR A CA 1
ATOM 3714 C C . TYR A 1 496 ? 11.593 -26.094 -22.150 1.00 93.25 496 TYR A C 1
ATOM 3716 O O . TYR A 1 496 ? 12.394 -26.412 -21.273 1.00 93.25 496 TYR A O 1
ATOM 3724 N N . LEU A 1 497 ? 10.572 -26.854 -22.537 1.00 90.62 497 LEU A N 1
ATOM 3725 C CA . LEU A 1 497 ? 10.413 -28.259 -22.192 1.00 90.62 497 LEU A CA 1
ATOM 3726 C C . LEU A 1 497 ? 11.012 -29.096 -23.328 1.00 90.62 497 LEU A C 1
ATOM 3728 O O . LEU A 1 497 ? 10.690 -28.889 -24.501 1.00 90.62 497 LEU A O 1
ATOM 3732 N N . ILE A 1 498 ? 11.919 -29.998 -22.972 1.00 89.94 498 ILE A N 1
ATOM 3733 C CA . ILE A 1 498 ? 12.677 -30.869 -23.868 1.00 89.94 498 ILE A CA 1
ATOM 3734 C C . ILE A 1 498 ? 12.485 -32.298 -23.350 1.00 89.94 498 ILE A C 1
ATOM 3736 O O . ILE A 1 498 ? 13.207 -32.711 -22.445 1.00 89.94 498 ILE A O 1
ATOM 3740 N N . PRO A 1 499 ? 11.485 -33.040 -23.854 1.00 81.50 499 PRO A N 1
ATOM 3741 C CA . PRO A 1 499 ? 11.250 -34.411 -23.418 1.00 81.50 499 PRO A CA 1
ATOM 3742 C C . PRO A 1 499 ? 12.474 -35.296 -23.688 1.00 81.50 499 PRO A C 1
ATOM 3744 O O . PRO A 1 499 ? 13.046 -35.220 -24.773 1.00 81.50 499 PRO A O 1
ATOM 3747 N N . ASP A 1 500 ? 12.822 -36.188 -22.754 1.00 72.69 500 ASP A N 1
ATOM 3748 C CA . ASP A 1 500 ? 14.007 -37.070 -22.842 1.00 72.69 500 ASP A CA 1
ATOM 3749 C C . ASP A 1 500 ? 14.083 -37.874 -24.172 1.00 72.69 500 ASP A C 1
ATOM 3751 O O . ASP A 1 500 ? 15.169 -38.231 -24.630 1.00 72.69 500 ASP A O 1
ATOM 3755 N N . ASN A 1 501 ? 12.939 -38.119 -24.826 1.00 67.44 501 ASN A N 1
ATOM 3756 C CA . ASN A 1 501 ? 12.825 -38.898 -26.066 1.00 67.44 501 ASN A CA 1
ATOM 3757 C C . ASN A 1 501 ? 12.718 -38.054 -27.350 1.00 67.44 501 ASN A C 1
ATOM 3759 O O . ASN A 1 501 ? 12.688 -38.615 -28.448 1.00 67.44 501 ASN A O 1
ATOM 3763 N N . GLU A 1 502 ? 12.665 -36.723 -27.248 1.00 68.56 502 GLU A N 1
ATOM 3764 C CA . GLU A 1 502 ? 12.480 -35.833 -28.394 1.00 68.56 502 GLU A CA 1
ATOM 3765 C C . GLU A 1 502 ? 13.472 -34.663 -28.374 1.00 68.56 502 GLU A C 1
ATOM 3767 O O . GLU A 1 502 ? 13.468 -33.822 -27.484 1.00 68.56 502 GLU A O 1
ATOM 3772 N N . ASN A 1 503 ? 14.297 -34.538 -29.422 1.00 71.44 503 ASN A N 1
ATOM 3773 C CA . ASN A 1 503 ? 15.221 -33.405 -29.615 1.00 71.44 503 ASN A CA 1
ATOM 3774 C C . ASN A 1 503 ? 14.494 -32.130 -30.100 1.00 71.44 503 ASN A C 1
ATOM 3776 O O . ASN A 1 503 ? 14.929 -31.445 -31.032 1.00 71.44 503 ASN A O 1
ATOM 3780 N N . VAL A 1 504 ? 13.345 -31.833 -29.502 1.00 81.50 504 VAL A N 1
ATOM 3781 C CA . VAL A 1 504 ? 12.443 -30.751 -29.885 1.00 81.50 504 VAL A CA 1
ATOM 3782 C C . VAL A 1 504 ? 12.187 -29.879 -28.663 1.00 81.50 504 VAL A C 1
ATOM 3784 O O . VAL A 1 504 ? 11.940 -30.373 -27.570 1.00 81.50 504 VAL A O 1
ATOM 3787 N N . LYS A 1 505 ? 12.298 -28.561 -28.842 1.00 86.38 505 LYS A N 1
ATOM 3788 C CA . LYS A 1 505 ? 12.155 -27.583 -27.759 1.00 86.38 505 LYS A CA 1
ATOM 3789 C C . LYS A 1 505 ? 10.763 -26.972 -27.816 1.00 86.38 505 LYS A C 1
ATOM 3791 O O . LYS A 1 505 ? 10.473 -26.245 -28.765 1.00 86.38 505 LYS A O 1
ATOM 3796 N N . VAL A 1 506 ? 9.943 -27.229 -26.803 1.00 87.56 506 VAL A N 1
ATOM 3797 C CA . VAL A 1 506 ? 8.599 -26.650 -26.686 1.00 87.56 506 VAL A CA 1
ATOM 3798 C C . VAL A 1 506 ? 8.666 -25.417 -25.782 1.00 87.56 506 VAL A C 1
ATOM 3800 O O . VAL A 1 506 ? 9.142 -25.544 -24.652 1.00 87.56 506 VAL A O 1
ATOM 3803 N N . PRO A 1 507 ? 8.258 -24.221 -26.242 1.00 90.69 507 PRO A N 1
ATOM 3804 C CA . PRO A 1 507 ? 8.302 -23.015 -25.424 1.00 90.69 507 PRO A CA 1
ATOM 3805 C C . PRO A 1 507 ? 7.279 -23.099 -24.286 1.00 90.69 507 PRO A C 1
ATOM 3807 O O . PRO A 1 507 ? 6.089 -23.311 -24.508 1.00 90.69 507 PRO A O 1
ATOM 3810 N N . VAL A 1 508 ? 7.750 -22.906 -23.059 1.00 92.62 508 VAL A N 1
ATOM 3811 C CA . VAL A 1 508 ? 6.929 -22.989 -21.847 1.00 92.62 508 VAL A CA 1
ATOM 3812 C C . VAL A 1 508 ? 7.213 -21.822 -20.921 1.00 92.62 508 VAL A C 1
ATOM 3814 O O . VAL A 1 508 ? 8.267 -21.183 -20.991 1.00 92.62 508 VAL A O 1
ATOM 3817 N N . ALA A 1 509 ? 6.265 -21.559 -20.039 1.00 93.12 509 ALA A N 1
ATOM 3818 C CA . ALA A 1 509 ? 6.446 -20.671 -18.916 1.00 93.12 509 ALA A CA 1
ATOM 3819 C C . ALA A 1 509 ? 6.545 -21.532 -17.641 1.00 93.12 509 ALA A C 1
ATOM 3821 O O . ALA A 1 509 ? 5.726 -22.422 -17.409 1.00 93.12 509 ALA A O 1
ATOM 3822 N N . ILE A 1 510 ? 7.619 -21.333 -16.875 1.00 93.12 510 ILE A N 1
ATOM 3823 C CA . ILE A 1 510 ? 8.013 -22.168 -15.735 1.00 93.12 510 ILE A CA 1
ATOM 3824 C C . ILE A 1 510 ? 7.875 -21.321 -14.477 1.00 93.12 510 ILE A C 1
ATOM 3826 O O . ILE A 1 510 ? 8.690 -20.427 -14.246 1.00 93.12 510 ILE A O 1
ATOM 3830 N N . LYS A 1 511 ? 6.852 -21.590 -13.667 1.00 88.88 511 LYS A N 1
ATOM 3831 C CA . LYS A 1 511 ? 6.646 -20.916 -12.383 1.00 88.88 511 LYS A CA 1
ATOM 3832 C C . LYS A 1 511 ? 7.320 -21.718 -11.279 1.00 88.88 511 LYS A C 1
ATOM 3834 O O . LYS A 1 511 ? 6.887 -22.826 -10.987 1.00 88.88 511 LYS A O 1
ATOM 3839 N N . VAL A 1 512 ? 8.355 -21.147 -10.677 1.00 89.50 512 VAL A N 1
ATOM 3840 C CA . VAL A 1 512 ? 9.048 -21.684 -9.502 1.00 89.50 512 VAL A CA 1
ATOM 3841 C C . VAL A 1 512 ? 8.403 -21.084 -8.261 1.00 89.50 512 VAL A C 1
ATOM 3843 O O . VAL A 1 512 ? 8.385 -19.860 -8.115 1.00 89.50 512 VAL A O 1
ATOM 3846 N N . LEU A 1 513 ? 7.842 -21.927 -7.401 1.00 84.00 513 LEU A N 1
ATOM 3847 C CA . LEU A 1 513 ? 7.154 -21.497 -6.184 1.00 84.00 513 LEU A CA 1
ATOM 3848 C C . LEU A 1 513 ? 8.176 -21.191 -5.072 1.00 84.00 513 LEU A C 1
ATOM 3850 O O . LEU A 1 513 ? 9.227 -21.828 -5.008 1.00 84.00 513 LEU A O 1
ATOM 3854 N N . ILE A 1 514 ? 7.901 -20.179 -4.239 1.00 75.94 514 ILE A N 1
ATOM 3855 C CA . ILE A 1 514 ? 8.806 -19.755 -3.153 1.00 75.94 514 ILE A CA 1
ATOM 3856 C C . ILE A 1 514 ? 8.810 -20.823 -2.052 1.00 75.94 514 ILE A C 1
ATOM 3858 O O . ILE A 1 514 ? 7.759 -21.313 -1.650 1.00 75.94 514 ILE A O 1
ATOM 3862 N N . GLU A 1 515 ? 10.003 -21.188 -1.585 1.00 61.94 515 GLU A N 1
ATOM 3863 C CA . GLU A 1 515 ? 10.225 -22.208 -0.560 1.00 61.94 515 GLU A CA 1
ATOM 3864 C C . GLU A 1 515 ? 9.659 -21.795 0.803 1.00 61.94 515 GLU A C 1
ATOM 3866 O O . GLU A 1 515 ? 9.979 -20.732 1.334 1.00 61.94 515 GLU A O 1
ATOM 3871 N N . GLY A 1 516 ? 8.876 -22.691 1.395 1.00 53.19 516 GLY A N 1
ATOM 3872 C CA . GLY A 1 516 ? 8.475 -22.607 2.787 1.00 53.19 516 GLY A CA 1
ATOM 3873 C C . GLY A 1 516 ? 7.200 -23.380 3.026 1.00 53.19 516 GLY A C 1
ATOM 3874 O O . GLY A 1 516 ? 6.160 -22.740 3.093 1.00 53.19 516 GLY A O 1
ATOM 3875 N N . THR A 1 517 ? 7.276 -24.717 3.139 1.00 43.56 517 THR A N 1
ATOM 3876 C CA . THR A 1 517 ? 6.315 -25.524 3.918 1.00 43.56 517 THR A CA 1
ATOM 3877 C C . THR A 1 517 ? 6.572 -27.027 3.929 1.00 43.56 517 THR A C 1
ATOM 3879 O O . THR A 1 517 ? 7.262 -27.600 3.092 1.00 43.56 517 THR A O 1
ATOM 3882 N N . SER A 1 518 ? 6.051 -27.647 4.987 1.00 47.91 518 SER A N 1
ATOM 3883 C CA . SER A 1 518 ? 6.111 -29.070 5.307 1.00 47.91 518 SER A CA 1
ATOM 3884 C C . SER A 1 518 ? 5.642 -29.975 4.152 1.00 47.91 518 SER A C 1
ATOM 3886 O O . SER A 1 518 ? 4.891 -29.536 3.286 1.00 47.91 518 SER A O 1
ATOM 3888 N N . PRO A 1 519 ? 5.977 -31.280 4.163 1.00 53.03 519 PRO A N 1
ATOM 3889 C CA . PRO A 1 519 ? 5.515 -32.250 3.161 1.00 53.03 519 PRO A CA 1
ATOM 3890 C C . PRO A 1 519 ? 3.989 -32.292 2.941 1.00 53.03 519 PRO A C 1
ATOM 3892 O O . PRO A 1 519 ? 3.547 -32.649 1.854 1.00 53.03 519 PRO A O 1
ATOM 3895 N N . SER A 1 520 ? 3.193 -31.908 3.948 1.00 52.28 520 SER A N 1
ATOM 3896 C CA . SER A 1 520 ? 1.729 -31.760 3.865 1.00 52.28 520 SER A CA 1
ATOM 3897 C C . SER A 1 520 ? 1.267 -30.571 3.002 1.00 52.28 520 SER A C 1
ATOM 3899 O O . SER A 1 520 ? 0.185 -30.627 2.430 1.00 52.28 520 SER A O 1
ATOM 3901 N N . GLN A 1 521 ? 2.099 -29.530 2.881 1.00 57.38 521 GLN A N 1
ATOM 3902 C CA . GLN A 1 521 ? 1.978 -28.380 1.967 1.00 57.38 521 GLN A CA 1
ATOM 3903 C C . GLN A 1 521 ? 1.856 -28.799 0.495 1.00 57.38 521 GLN A C 1
ATOM 3905 O O . GLN A 1 521 ? 0.959 -28.424 -0.259 1.00 57.38 521 GLN A O 1
ATOM 3910 N N . ASN A 1 522 ? 2.794 -29.664 0.105 1.00 64.81 522 ASN A N 1
ATOM 3911 C CA . ASN A 1 522 ? 2.996 -30.081 -1.279 1.00 64.81 522 ASN A CA 1
ATOM 3912 C C . ASN A 1 522 ? 1.847 -30.934 -1.827 1.00 64.81 522 ASN A C 1
ATOM 3914 O O . ASN A 1 522 ? 1.639 -30.952 -3.037 1.00 64.81 522 ASN A O 1
ATOM 3918 N N . THR A 1 523 ? 1.110 -31.653 -0.973 1.00 66.50 523 THR A N 1
ATOM 3919 C CA . THR A 1 523 ? -0.042 -32.459 -1.405 1.00 66.50 523 THR A CA 1
ATOM 3920 C C . THR A 1 523 ? -1.246 -31.596 -1.765 1.00 66.50 523 THR A C 1
ATOM 3922 O O . THR A 1 523 ? -1.858 -31.834 -2.799 1.00 66.50 523 THR A O 1
ATOM 3925 N N . GLU A 1 524 ? -1.533 -30.556 -0.979 1.00 69.81 524 GLU A N 1
ATOM 3926 C CA . GLU A 1 524 ? -2.646 -29.632 -1.244 1.00 69.81 524 GLU A CA 1
ATOM 3927 C C . GLU A 1 524 ? -2.394 -28.820 -2.524 1.00 69.81 524 GLU A C 1
ATOM 3929 O O . GLU A 1 524 ? -3.249 -28.728 -3.403 1.00 69.81 524 GLU A O 1
ATOM 3934 N N . LEU A 1 525 ? -1.159 -28.347 -2.691 1.00 71.69 525 LEU A N 1
ATOM 3935 C CA . LEU A 1 525 ? -0.705 -27.631 -3.882 1.00 71.69 525 LEU A CA 1
ATOM 3936 C C . LEU A 1 525 ? -0.693 -28.509 -5.149 1.00 71.69 525 LEU A C 1
ATOM 3938 O O . LEU A 1 525 ? -0.983 -28.043 -6.253 1.00 71.69 525 LEU A O 1
ATOM 3942 N N . LEU A 1 526 ? -0.367 -29.797 -5.011 1.00 75.25 526 LEU A N 1
ATOM 3943 C CA . LEU A 1 526 ? -0.498 -30.772 -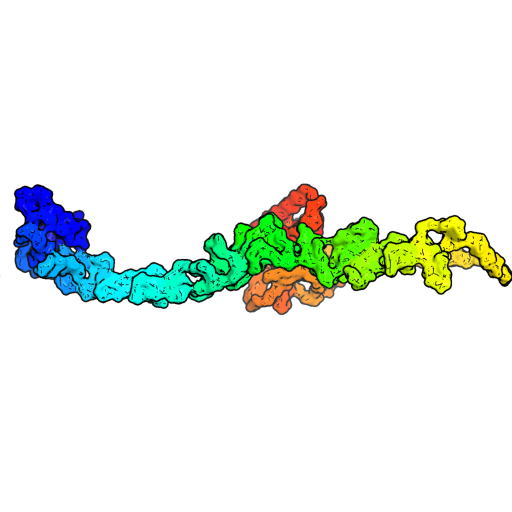6.093 1.00 75.25 526 LEU A CA 1
ATOM 3944 C C . LEU A 1 526 ? -1.954 -31.017 -6.479 1.00 75.25 526 LEU A C 1
ATOM 3946 O O . LEU A 1 526 ? -2.239 -31.162 -7.667 1.00 75.25 526 LEU A O 1
ATOM 3950 N N . ASP A 1 527 ? -2.855 -31.100 -5.504 1.00 74.81 527 ASP A N 1
ATOM 3951 C CA . ASP A 1 527 ? -4.276 -31.309 -5.765 1.00 74.81 527 ASP A CA 1
ATOM 3952 C C . ASP A 1 527 ? -4.895 -30.086 -6.455 1.00 74.81 527 ASP A C 1
ATOM 3954 O O . ASP A 1 527 ? -5.634 -30.243 -7.429 1.00 74.81 527 ASP A O 1
ATOM 3958 N N . GLU A 1 528 ? -4.488 -28.871 -6.081 1.00 75.38 528 GLU A N 1
ATOM 3959 C CA . GLU A 1 528 ? -4.835 -27.652 -6.821 1.00 75.38 528 GLU A CA 1
ATOM 3960 C C . GLU A 1 528 ? -4.287 -27.688 -8.259 1.00 75.38 528 GLU A C 1
ATOM 3962 O O . GLU A 1 528 ? -5.018 -27.445 -9.226 1.00 75.38 528 GLU A O 1
ATOM 3967 N N . ALA A 1 529 ? -3.023 -28.096 -8.431 1.00 78.88 529 ALA A N 1
ATOM 3968 C CA . ALA A 1 529 ? -2.418 -28.241 -9.753 1.00 78.88 529 ALA A CA 1
ATOM 3969 C C . ALA A 1 529 ? -3.133 -29.295 -10.624 1.00 78.88 529 ALA A C 1
ATOM 3971 O O . ALA A 1 529 ? -3.215 -29.127 -11.843 1.00 78.88 529 ALA A O 1
ATOM 3972 N N . ARG A 1 530 ? -3.686 -30.362 -10.026 1.00 79.19 530 ARG A N 1
ATOM 3973 C CA . ARG A 1 530 ? -4.504 -31.371 -10.725 1.00 79.19 530 ARG A CA 1
ATOM 3974 C C . ARG A 1 530 ? -5.825 -30.792 -11.217 1.00 79.19 530 ARG A C 1
ATOM 3976 O O . ARG A 1 530 ? -6.159 -30.984 -12.385 1.00 79.19 530 ARG A O 1
ATOM 3983 N N . VAL A 1 531 ? -6.543 -30.053 -10.368 1.00 78.38 531 VAL A N 1
ATOM 3984 C CA . VAL A 1 531 ? -7.791 -29.366 -10.754 1.00 78.38 531 VAL A CA 1
ATOM 3985 C C . VAL A 1 531 ? -7.523 -28.434 -11.932 1.00 78.38 531 VAL A C 1
ATOM 3987 O O . VAL A 1 531 ? -8.210 -28.471 -12.949 1.00 78.38 531 VAL A O 1
ATOM 3990 N N . MET A 1 532 ? -6.448 -27.665 -11.852 1.00 78.31 532 MET A N 1
ATOM 3991 C CA . MET A 1 532 ? -6.024 -26.756 -12.906 1.00 78.31 532 MET A CA 1
ATOM 3992 C C . MET A 1 532 ? -5.581 -27.426 -14.213 1.00 78.31 532 MET A C 1
ATOM 3994 O O . MET A 1 532 ? -5.783 -26.865 -15.291 1.00 78.31 532 MET A O 1
ATOM 3998 N N . ALA A 1 533 ? -4.961 -28.603 -14.139 1.00 80.50 533 ALA A N 1
ATOM 3999 C CA . ALA A 1 533 ? -4.591 -29.383 -15.318 1.00 80.50 533 ALA A CA 1
ATOM 4000 C C . ALA A 1 533 ? -5.806 -30.015 -16.015 1.00 80.50 533 ALA A C 1
ATOM 4002 O O . ALA A 1 533 ? -5.740 -30.288 -17.212 1.00 80.50 533 ALA A O 1
ATOM 4003 N N . SER A 1 534 ? -6.915 -30.205 -15.290 1.00 77.31 534 SER A N 1
ATOM 4004 C CA . SER A 1 534 ? -8.174 -30.722 -15.842 1.00 77.31 534 SER A CA 1
ATOM 4005 C C . SER A 1 534 ? -8.979 -29.688 -16.642 1.00 77.31 534 SER A C 1
ATOM 4007 O O . SER A 1 534 ? -9.912 -30.055 -17.352 1.00 77.31 534 SER A O 1
ATOM 4009 N N . VAL A 1 535 ? -8.626 -28.398 -16.557 1.00 79.50 535 VAL A N 1
ATOM 4010 C CA . VAL A 1 535 ? -9.328 -27.333 -17.287 1.00 79.50 535 VAL A CA 1
ATOM 4011 C C . VAL A 1 535 ? -9.033 -27.443 -18.782 1.00 79.50 535 VAL A C 1
ATOM 4013 O O . VAL A 1 535 ? -7.926 -27.150 -19.232 1.00 79.50 535 VAL A O 1
ATOM 4016 N N . GLU A 1 536 ? -10.042 -27.805 -19.572 1.00 82.56 536 GLU A N 1
ATOM 4017 C CA . GLU A 1 536 ? -9.914 -27.968 -21.020 1.00 82.56 536 GLU A CA 1
ATOM 4018 C C . GLU A 1 536 ? -10.864 -27.030 -21.770 1.00 82.56 536 GLU A C 1
ATOM 4020 O O . GLU A 1 536 ? -12.030 -27.331 -22.030 1.00 82.56 536 GLU A O 1
ATOM 4025 N N . HIS A 1 537 ? -10.348 -25.850 -22.124 1.00 87.06 537 HIS A N 1
ATOM 4026 C CA . HIS A 1 537 ? -11.103 -24.852 -22.872 1.00 87.06 537 HIS A CA 1
ATOM 4027 C C . HIS A 1 537 ? -10.187 -23.938 -23.706 1.00 87.06 537 HIS A C 1
ATOM 4029 O O . HIS A 1 537 ? -9.154 -23.492 -23.204 1.00 87.06 537 HIS A O 1
ATOM 4035 N N . PRO A 1 538 ? -10.555 -23.558 -24.950 1.00 87.94 538 PRO A N 1
ATOM 4036 C CA . PRO A 1 538 ? -9.716 -22.715 -25.812 1.00 87.94 538 PRO A CA 1
ATOM 4037 C C . PRO A 1 538 ? -9.363 -21.336 -25.240 1.00 87.94 538 PRO A C 1
ATOM 4039 O O . PRO A 1 538 ? -8.360 -20.750 -25.650 1.00 87.94 538 PRO A O 1
ATOM 4042 N N . CYS A 1 539 ? -10.184 -20.820 -24.319 1.00 93.12 539 CYS A N 1
ATOM 4043 C CA . CYS A 1 539 ? -9.985 -19.527 -23.654 1.00 93.12 539 CYS A CA 1
ATOM 4044 C C . CYS A 1 539 ? -9.412 -19.668 -22.233 1.00 93.12 539 CYS A C 1
ATOM 4046 O O . CYS A 1 539 ? -9.417 -18.690 -21.495 1.00 93.12 539 CYS A O 1
ATOM 4048 N N . CYS A 1 540 ? -8.935 -20.850 -21.831 1.00 89.88 540 CYS A N 1
ATOM 4049 C CA . CYS A 1 540 ? -8.288 -21.089 -20.539 1.00 89.88 540 CYS A CA 1
ATOM 4050 C C . CYS A 1 540 ? -6.909 -21.729 -20.753 1.00 89.88 540 CYS A C 1
ATOM 4052 O O . CYS A 1 540 ? -6.695 -22.503 -21.686 1.00 89.88 540 CYS A O 1
ATOM 4054 N N . ILE A 1 541 ? -5.951 -21.379 -19.905 1.00 88.06 541 ILE A N 1
ATOM 4055 C CA . ILE A 1 541 ? -4.617 -21.970 -19.867 1.00 88.06 541 ILE A CA 1
ATOM 4056 C C . ILE A 1 541 ? -4.641 -23.093 -18.843 1.00 88.06 541 ILE A C 1
ATOM 4058 O O . ILE A 1 541 ? -5.012 -22.872 -17.693 1.00 88.06 541 ILE A O 1
ATOM 4062 N N . LYS A 1 542 ? -4.205 -24.278 -19.264 1.00 85.19 542 LYS A N 1
ATOM 4063 C CA . LYS A 1 542 ? -4.056 -25.442 -18.394 1.00 85.19 542 LYS A CA 1
ATOM 4064 C C . LYS A 1 542 ? -2.614 -25.616 -17.939 1.00 85.19 542 LYS A C 1
ATOM 4066 O O . LYS A 1 542 ? -1.682 -25.263 -18.669 1.00 85.19 542 LYS A O 1
ATOM 4071 N N . ILE A 1 543 ? -2.437 -26.199 -16.757 1.00 86.94 543 ILE A N 1
ATOM 4072 C CA . ILE A 1 543 ? -1.137 -26.728 -16.338 1.00 86.94 543 ILE A CA 1
ATOM 4073 C C . ILE A 1 543 ? -0.849 -27.979 -17.161 1.00 86.94 543 ILE A C 1
ATOM 4075 O O . ILE A 1 543 ? -1.689 -28.866 -17.284 1.00 86.94 543 ILE A O 1
ATOM 4079 N N . VAL A 1 544 ? 0.343 -28.035 -17.744 1.00 85.00 544 VAL A N 1
ATOM 4080 C CA . VAL A 1 544 ? 0.726 -29.090 -18.699 1.00 85.00 544 VAL A CA 1
ATOM 4081 C C . VAL A 1 544 ? 1.663 -30.103 -18.063 1.00 85.00 544 VAL A C 1
ATOM 4083 O O . VAL A 1 544 ? 1.686 -31.265 -18.461 1.00 85.00 544 VAL A O 1
ATOM 4086 N N . ALA A 1 545 ? 2.435 -29.666 -17.070 1.00 87.62 545 ALA A N 1
ATOM 4087 C CA . ALA A 1 545 ? 3.311 -30.516 -16.289 1.00 87.62 545 ALA A CA 1
ATOM 4088 C C . ALA A 1 545 ? 3.648 -29.873 -14.940 1.00 87.62 545 ALA A C 1
ATOM 4090 O O . ALA A 1 545 ? 3.522 -28.659 -14.760 1.00 87.62 545 ALA A O 1
ATOM 4091 N N . VAL A 1 546 ? 4.136 -30.701 -14.021 1.00 89.25 546 VAL A N 1
ATOM 4092 C CA . VAL A 1 546 ? 4.699 -30.288 -12.736 1.00 89.25 546 VAL A CA 1
ATOM 4093 C C . VAL A 1 546 ? 6.069 -30.927 -12.553 1.00 89.25 546 VAL A C 1
ATOM 4095 O O . VAL A 1 546 ? 6.264 -32.099 -12.872 1.00 89.25 546 VAL A O 1
ATOM 4098 N N . CYS A 1 547 ? 7.024 -30.161 -12.034 1.00 88.81 547 CYS A N 1
ATOM 4099 C CA . CYS A 1 547 ? 8.326 -30.674 -11.630 1.00 88.81 547 CYS A CA 1
ATOM 4100 C C . CYS A 1 547 ? 8.438 -30.664 -10.106 1.00 88.81 547 CYS A C 1
ATOM 4102 O O . CYS A 1 547 ? 8.215 -29.633 -9.470 1.00 88.81 547 CYS A O 1
ATOM 4104 N N . MET A 1 548 ? 8.793 -31.815 -9.540 1.00 81.69 548 MET A N 1
ATOM 4105 C CA . MET A 1 548 ? 8.892 -32.034 -8.099 1.00 81.69 548 MET A CA 1
ATOM 4106 C C . MET A 1 548 ? 10.372 -32.103 -7.717 1.00 81.69 548 MET A C 1
ATOM 4108 O O . MET A 1 548 ? 10.949 -33.188 -7.660 1.00 81.69 548 MET A O 1
ATOM 4112 N N . THR A 1 549 ? 11.009 -30.946 -7.533 1.00 78.31 549 THR A N 1
ATOM 4113 C CA . THR A 1 549 ? 12.361 -30.847 -6.951 1.00 78.31 549 THR A CA 1
ATOM 4114 C C . THR A 1 549 ? 12.291 -30.188 -5.571 1.00 78.31 549 THR A C 1
ATOM 4116 O O . THR A 1 549 ? 11.231 -30.200 -4.950 1.00 78.31 549 THR A O 1
ATOM 4119 N N . ALA A 1 550 ? 13.400 -29.637 -5.060 1.00 72.12 550 ALA A N 1
ATOM 4120 C CA . ALA A 1 550 ? 13.394 -28.862 -3.814 1.00 72.12 550 ALA A CA 1
ATOM 4121 C C . ALA A 1 550 ? 12.389 -27.693 -3.862 1.00 72.12 550 ALA A C 1
ATOM 4123 O O . ALA A 1 550 ? 11.758 -27.382 -2.857 1.00 72.12 550 ALA A O 1
ATOM 4124 N N . GLN A 1 551 ? 12.183 -27.120 -5.053 1.00 80.44 551 GLN A N 1
ATOM 4125 C CA . GLN A 1 551 ? 11.174 -26.102 -5.331 1.00 80.44 551 GLN A CA 1
ATOM 4126 C C . GLN A 1 551 ? 10.190 -26.657 -6.357 1.00 80.44 551 GLN A C 1
ATOM 4128 O O . GLN A 1 551 ? 10.578 -26.989 -7.479 1.00 80.44 551 GLN A O 1
ATOM 4133 N N . MET A 1 552 ? 8.912 -26.767 -5.991 1.00 84.00 552 MET A N 1
ATOM 4134 C CA . MET A 1 552 ? 7.883 -27.219 -6.926 1.00 84.00 552 MET A CA 1
ATOM 4135 C C . MET A 1 552 ? 7.751 -26.215 -8.078 1.00 84.00 552 MET A C 1
ATOM 4137 O O . MET A 1 552 ? 7.682 -25.000 -7.864 1.00 84.00 552 MET A O 1
ATOM 4141 N N . MET A 1 553 ? 7.718 -26.730 -9.309 1.00 89.62 553 MET A N 1
ATOM 4142 C CA . MET A 1 553 ? 7.554 -25.913 -10.509 1.00 89.62 553 MET A CA 1
ATOM 4143 C C . MET A 1 553 ? 6.280 -26.287 -11.256 1.00 89.62 553 MET A C 1
ATOM 4145 O O . MET A 1 553 ? 6.046 -27.464 -11.534 1.00 89.62 553 MET A O 1
ATOM 4149 N N . LEU A 1 554 ? 5.493 -25.280 -11.631 1.00 89.31 554 LEU A N 1
ATOM 4150 C CA . LEU A 1 554 ? 4.307 -25.426 -12.476 1.00 89.31 554 LEU A CA 1
ATOM 4151 C C . LEU A 1 554 ? 4.641 -24.985 -13.900 1.00 89.31 554 LEU A C 1
ATOM 4153 O O . LEU A 1 554 ? 5.227 -23.919 -14.106 1.00 89.31 554 LEU A O 1
ATOM 4157 N N . ILE A 1 555 ? 4.268 -25.800 -14.883 1.00 90.56 555 ILE A N 1
ATOM 4158 C CA . ILE A 1 555 ? 4.581 -25.563 -16.289 1.00 90.56 555 ILE A CA 1
ATOM 4159 C C . ILE A 1 555 ? 3.282 -25.281 -17.042 1.00 90.56 555 ILE A C 1
ATOM 4161 O O . ILE A 1 555 ? 2.304 -26.022 -16.921 1.00 90.56 555 ILE A O 1
ATOM 4165 N N . THR A 1 556 ? 3.284 -24.220 -17.845 1.00 90.69 556 THR A N 1
ATOM 4166 C CA . THR A 1 556 ? 2.192 -23.841 -18.753 1.00 90.69 556 THR A CA 1
ATOM 4167 C C . THR A 1 556 ? 2.749 -23.486 -20.138 1.00 90.69 556 THR A C 1
ATOM 4169 O O . THR A 1 556 ? 3.954 -23.240 -20.281 1.00 90.69 556 THR A O 1
ATOM 4172 N N . PRO A 1 557 ? 1.916 -23.455 -21.194 1.00 89.25 557 PRO A N 1
ATOM 4173 C CA . PRO A 1 557 ? 2.338 -22.962 -22.499 1.00 89.25 557 PRO A CA 1
ATOM 4174 C C . PRO A 1 557 ? 2.719 -21.480 -22.418 1.00 89.25 557 PRO A C 1
ATOM 4176 O O . PRO A 1 557 ? 2.022 -20.684 -21.785 1.00 89.25 557 PRO A O 1
ATOM 4179 N N . LEU A 1 558 ? 3.805 -21.093 -23.087 1.00 90.19 558 LEU A N 1
ATOM 4180 C CA . LEU A 1 558 ? 4.224 -19.694 -23.139 1.00 90.19 558 LEU A CA 1
ATOM 4181 C C . LEU A 1 558 ? 3.300 -18.883 -24.057 1.00 90.19 558 LEU A C 1
ATOM 4183 O O . LEU A 1 558 ? 3.103 -19.239 -25.217 1.00 90.19 558 LEU A O 1
ATOM 4187 N N . MET A 1 559 ? 2.801 -17.748 -23.568 1.00 90.19 559 MET A N 1
ATOM 4188 C CA . MET A 1 559 ? 2.027 -16.802 -24.377 1.00 90.19 559 MET A CA 1
ATOM 4189 C C . MET A 1 559 ? 2.961 -15.731 -24.966 1.00 90.19 559 MET A C 1
ATOM 4191 O O . MET A 1 559 ? 3.606 -15.023 -24.189 1.00 90.19 559 MET A O 1
ATOM 4195 N N . PRO A 1 560 ? 3.092 -15.621 -26.306 1.00 86.94 560 PRO A N 1
ATOM 4196 C CA . PRO A 1 560 ? 4.127 -14.795 -26.935 1.00 86.94 560 PRO A CA 1
ATOM 4197 C C . PRO A 1 560 ? 4.021 -13.300 -26.629 1.00 86.94 560 PRO A C 1
ATOM 4199 O O . PRO A 1 560 ? 5.046 -12.640 -26.484 1.00 86.94 560 PRO A O 1
ATOM 4202 N N . GLU A 1 561 ? 2.793 -12.795 -26.511 1.00 89.50 561 GLU A N 1
ATOM 4203 C CA . GLU A 1 561 ? 2.493 -11.367 -26.371 1.00 89.50 561 GLU A CA 1
ATOM 4204 C C . GLU A 1 561 ? 2.327 -10.934 -24.899 1.00 89.50 561 GLU A C 1
ATOM 4206 O O . GLU A 1 561 ? 1.976 -9.789 -24.611 1.00 89.50 561 GLU A O 1
ATOM 4211 N N . GLY A 1 562 ? 2.589 -11.841 -23.949 1.00 90.19 562 GLY A N 1
ATOM 4212 C CA . GLY A 1 562 ? 2.495 -11.568 -22.514 1.00 90.19 562 GLY A CA 1
ATOM 4213 C C . GLY A 1 562 ? 1.054 -11.406 -22.021 1.00 90.19 562 GLY A C 1
ATOM 4214 O O . GLY A 1 562 ? 0.134 -12.048 -22.533 1.00 90.19 562 GLY A O 1
ATOM 4215 N N . CYS A 1 563 ? 0.848 -10.585 -20.986 1.00 90.75 563 CYS A N 1
ATOM 4216 C CA . CYS A 1 563 ? -0.487 -10.316 -20.451 1.00 90.75 563 CYS A CA 1
ATOM 4217 C C . CYS A 1 563 ? -1.219 -9.201 -21.205 1.00 90.75 563 CYS A C 1
ATOM 4219 O O . CYS A 1 563 ? -0.623 -8.280 -21.769 1.00 90.75 563 CYS A O 1
ATOM 4221 N N . LEU A 1 564 ? -2.547 -9.254 -21.143 1.00 93.06 564 LEU A N 1
ATOM 4222 C CA . LEU A 1 564 ? -3.446 -8.313 -21.791 1.00 93.06 564 LEU A CA 1
ATOM 4223 C C . LEU A 1 564 ? -3.246 -6.888 -21.267 1.00 93.06 564 LEU A C 1
ATOM 4225 O O . LEU A 1 564 ? -3.324 -5.943 -22.046 1.00 93.06 564 LEU A O 1
ATOM 4229 N N . LEU A 1 565 ? -2.930 -6.720 -19.979 1.00 90.62 565 LEU A N 1
ATOM 4230 C CA . LEU A 1 565 ? -2.644 -5.408 -19.392 1.00 90.62 565 LEU A CA 1
ATOM 4231 C C . LEU A 1 565 ? -1.476 -4.698 -20.097 1.00 90.62 565 LEU A C 1
ATOM 4233 O O . LEU A 1 565 ? -1.620 -3.554 -20.532 1.00 90.62 565 LEU A O 1
ATOM 4237 N N . SER A 1 566 ? -0.329 -5.368 -20.220 1.00 89.88 566 SER A N 1
ATOM 4238 C CA . SER A 1 566 ? 0.855 -4.812 -20.884 1.00 89.88 566 SER A CA 1
ATOM 4239 C C . SER A 1 566 ? 0.636 -4.678 -22.390 1.00 89.88 566 SER A C 1
ATOM 4241 O O . SER A 1 566 ? 1.021 -3.666 -22.977 1.00 89.88 566 SER A O 1
ATOM 4243 N N . TYR A 1 567 ? -0.065 -5.639 -23.001 1.00 91.56 567 TYR A N 1
ATOM 4244 C CA . TYR A 1 567 ? -0.393 -5.612 -24.424 1.00 91.56 567 TYR A CA 1
ATOM 4245 C C . TYR A 1 567 ? -1.265 -4.408 -24.804 1.00 91.56 567 TYR A C 1
ATOM 4247 O O . TYR A 1 567 ? -0.945 -3.687 -25.750 1.00 91.56 567 TYR A O 1
ATOM 4255 N N . VAL A 1 568 ? -2.328 -4.138 -24.038 1.00 92.38 568 VAL A N 1
ATOM 4256 C CA . VAL A 1 568 ? -3.227 -2.996 -24.267 1.00 92.38 568 VAL A CA 1
ATOM 4257 C C . VAL A 1 568 ? -2.500 -1.672 -24.066 1.00 92.38 568 VAL A C 1
ATOM 4259 O O . VAL A 1 568 ? -2.674 -0.760 -24.871 1.00 92.38 568 VAL A O 1
ATOM 4262 N N . LYS A 1 569 ? -1.640 -1.562 -23.045 1.00 90.19 569 LYS A N 1
ATOM 4263 C CA . LYS A 1 569 ? -0.828 -0.355 -22.820 1.00 90.19 569 LYS A CA 1
ATOM 4264 C C . LYS A 1 569 ? 0.134 -0.082 -23.977 1.00 90.19 569 LYS A C 1
ATOM 4266 O O . LYS A 1 569 ? 0.249 1.062 -24.408 1.00 90.19 569 LYS A O 1
ATOM 4271 N N . ALA A 1 570 ? 0.795 -1.116 -24.494 1.00 90.38 570 ALA A N 1
ATOM 4272 C CA . ALA A 1 570 ? 1.735 -0.985 -25.605 1.00 90.38 570 ALA A CA 1
ATOM 4273 C C . ALA A 1 570 ? 1.046 -0.642 -26.942 1.00 90.38 570 ALA A C 1
ATOM 4275 O O . ALA A 1 570 ? 1.634 0.056 -27.766 1.00 90.38 570 ALA A O 1
ATOM 4276 N N . HIS A 1 571 ? -0.203 -1.080 -27.141 1.00 89.31 571 HIS A N 1
ATOM 4277 C CA . HIS A 1 571 ? -0.928 -0.955 -28.413 1.00 89.31 571 HIS A CA 1
ATOM 4278 C C . HIS A 1 571 ? -2.166 -0.041 -28.347 1.00 89.31 571 HIS A C 1
ATOM 4280 O O . HIS A 1 571 ? -3.006 -0.088 -29.242 1.00 89.31 571 HIS A O 1
ATOM 4286 N N . ALA A 1 572 ? -2.291 0.823 -27.332 1.00 82.25 572 ALA A N 1
ATOM 4287 C CA . ALA A 1 572 ? -3.511 1.597 -27.050 1.00 82.25 572 ALA A CA 1
ATOM 4288 C C . ALA A 1 572 ? -4.074 2.390 -28.252 1.00 82.25 572 ALA A C 1
ATOM 4290 O O . ALA A 1 572 ? -5.286 2.528 -28.384 1.00 82.25 572 ALA A O 1
ATOM 4291 N N . GLY A 1 573 ? -3.211 2.878 -29.152 1.00 81.25 573 GLY A N 1
ATOM 4292 C CA . GLY A 1 573 ? -3.612 3.615 -30.361 1.00 81.25 573 GLY A CA 1
ATOM 4293 C C . GLY A 1 573 ? -3.907 2.756 -31.600 1.00 81.25 573 GLY A C 1
ATOM 4294 O O . GLY A 1 573 ? -4.280 3.303 -32.632 1.00 81.25 573 GLY A O 1
ATOM 4295 N N . GLN A 1 574 ? -3.706 1.439 -31.530 1.00 83.38 574 GLN A N 1
ATOM 4296 C CA . GLN A 1 574 ? -3.823 0.503 -32.661 1.00 83.38 574 GLN A CA 1
ATOM 4297 C C . GLN A 1 574 ? -4.980 -0.496 -32.486 1.00 83.38 574 GLN A C 1
ATOM 4299 O O . GLN A 1 574 ? -5.343 -1.197 -33.429 1.00 83.38 574 GLN A O 1
ATOM 4304 N N . LEU A 1 575 ? -5.587 -0.556 -31.297 1.00 88.12 575 LEU A N 1
ATOM 4305 C CA . LEU A 1 575 ? -6.640 -1.515 -30.971 1.00 88.12 575 LEU A CA 1
ATOM 4306 C C . LEU A 1 575 ? -8.023 -1.013 -31.395 1.00 88.12 575 LEU A C 1
ATOM 4308 O O . LEU A 1 575 ? -8.594 -0.099 -30.804 1.00 88.12 575 LEU A O 1
ATOM 4312 N N . GLY A 1 576 ? -8.593 -1.657 -32.413 1.00 87.19 576 GLY A N 1
ATOM 4313 C CA . GLY A 1 576 ? -9.972 -1.418 -32.835 1.00 87.19 576 GLY A CA 1
ATOM 4314 C C . GLY A 1 576 ? -11.002 -2.069 -31.905 1.00 87.19 576 GLY A C 1
ATOM 4315 O O . GLY A 1 576 ? -10.765 -3.127 -31.318 1.00 87.19 576 GLY A O 1
ATOM 4316 N N . SER A 1 577 ? -12.206 -1.493 -31.847 1.00 90.12 577 SER A N 1
ATOM 4317 C CA . SER A 1 577 ? -13.334 -1.995 -31.040 1.00 90.12 577 SER A CA 1
ATOM 4318 C C . SER A 1 577 ? -13.670 -3.471 -31.295 1.00 90.12 577 SER A C 1
ATOM 4320 O O . SER A 1 577 ? -14.019 -4.197 -30.367 1.00 90.12 577 SER A O 1
ATOM 4322 N N . LYS A 1 578 ? -13.508 -3.948 -32.536 1.00 91.50 578 LYS A N 1
ATOM 4323 C CA . LYS A 1 578 ? -13.742 -5.349 -32.924 1.00 91.50 578 LYS A CA 1
ATOM 4324 C C . LYS A 1 578 ? -12.864 -6.338 -32.148 1.00 91.50 578 LYS A C 1
ATOM 4326 O O . LYS A 1 578 ? -13.348 -7.395 -31.752 1.00 91.50 578 LYS A O 1
ATOM 4331 N N . ILE A 1 579 ? -11.590 -6.007 -31.943 1.00 92.38 579 ILE A N 1
ATOM 4332 C CA . ILE A 1 579 ? -10.631 -6.871 -31.239 1.00 92.38 579 ILE A CA 1
ATOM 4333 C C . ILE A 1 579 ? -10.978 -6.918 -29.753 1.00 92.38 579 ILE A C 1
ATOM 4335 O O . ILE A 1 579 ? -11.076 -8.000 -29.181 1.00 92.38 579 ILE A O 1
ATOM 4339 N N . ILE A 1 580 ? -11.267 -5.755 -29.165 1.00 93.12 580 ILE A N 1
ATOM 4340 C CA . ILE A 1 580 ? -11.651 -5.629 -27.754 1.00 93.12 580 ILE A CA 1
ATOM 4341 C C . ILE A 1 580 ? -12.922 -6.441 -27.470 1.00 93.12 580 ILE A C 1
ATOM 4343 O O . ILE A 1 580 ? -12.945 -7.246 -26.543 1.00 93.12 580 ILE A O 1
ATOM 4347 N N . MET A 1 581 ? -13.950 -6.309 -28.315 1.00 93.88 581 MET A N 1
ATOM 4348 C CA . MET A 1 581 ? -15.190 -7.084 -28.184 1.00 93.88 581 MET A CA 1
ATOM 4349 C C . MET A 1 581 ? -14.958 -8.594 -28.312 1.00 93.88 581 MET A C 1
ATOM 4351 O O . MET A 1 581 ? -15.563 -9.379 -27.582 1.00 93.88 581 MET A O 1
ATOM 4355 N N . ASN A 1 582 ? -14.066 -9.014 -29.214 1.00 93.94 582 ASN A N 1
ATOM 4356 C CA . ASN A 1 582 ? -13.686 -10.418 -29.354 1.00 93.94 582 ASN A CA 1
ATOM 4357 C C . ASN A 1 582 ? -12.987 -10.945 -28.088 1.00 93.94 582 ASN A C 1
ATOM 4359 O O . ASN A 1 582 ? -13.297 -12.045 -27.633 1.00 93.94 582 ASN A O 1
ATOM 4363 N N . TRP A 1 583 ? -12.099 -10.159 -27.474 1.00 96.31 583 TRP A N 1
ATOM 4364 C CA . TRP A 1 583 ? -11.472 -10.527 -26.203 1.00 96.31 583 TRP A CA 1
ATOM 4365 C C . TRP A 1 583 ? -12.483 -10.624 -25.064 1.00 96.31 583 TRP A C 1
ATOM 4367 O O . TRP A 1 583 ? -12.457 -11.611 -24.334 1.00 96.31 583 TRP A O 1
ATOM 4377 N N . CYS A 1 584 ? -13.418 -9.673 -24.948 1.00 9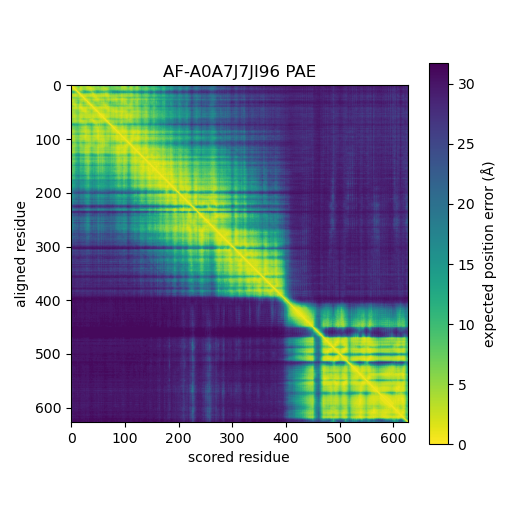6.06 584 CYS A N 1
ATOM 4378 C CA . CYS A 1 584 ? -14.504 -9.751 -23.968 1.00 96.06 584 CYS A CA 1
ATOM 4379 C C . CYS A 1 584 ? -15.295 -11.058 -24.119 1.00 96.06 584 CYS A C 1
ATOM 4381 O O . CYS A 1 584 ? -15.495 -11.766 -23.138 1.00 96.06 584 CYS A O 1
ATOM 4383 N N . ALA A 1 585 ? -15.665 -11.430 -25.349 1.00 96.38 585 ALA A N 1
ATOM 4384 C CA . ALA A 1 585 ? -16.383 -12.676 -25.610 1.00 96.38 585 ALA A CA 1
ATOM 4385 C C . ALA A 1 585 ? -15.576 -13.927 -25.212 1.00 96.38 585 ALA A C 1
ATOM 4387 O O . ALA A 1 585 ? -16.140 -14.877 -24.671 1.00 96.38 585 ALA A O 1
ATOM 4388 N N . GLN A 1 586 ? -14.264 -13.945 -25.461 1.00 96.81 586 GLN A N 1
ATOM 4389 C CA . GLN A 1 586 ? -13.393 -15.064 -25.078 1.00 96.81 586 GLN A CA 1
ATOM 4390 C C . GLN A 1 586 ? -13.221 -15.175 -23.562 1.00 96.81 586 GLN A C 1
ATOM 4392 O O . GLN A 1 586 ? -13.320 -16.273 -23.016 1.00 96.81 586 GLN A O 1
ATOM 4397 N N . ILE A 1 587 ? -13.024 -14.046 -22.879 1.00 96.50 587 ILE A N 1
ATOM 4398 C CA . ILE A 1 587 ? -12.941 -13.974 -21.415 1.00 96.50 587 ILE A CA 1
ATOM 4399 C C . ILE A 1 587 ? -14.242 -14.493 -20.795 1.00 96.50 587 ILE A C 1
ATOM 4401 O O . ILE A 1 587 ? -14.197 -15.357 -19.922 1.00 96.50 587 ILE A O 1
ATOM 4405 N N . SER A 1 588 ? -15.401 -14.045 -21.291 1.00 96.38 588 SER A N 1
ATOM 4406 C CA . SER A 1 588 ? -16.705 -14.524 -20.821 1.00 96.38 588 SER A CA 1
ATOM 4407 C C . SER A 1 588 ? -16.879 -16.032 -21.023 1.00 96.38 588 SER A C 1
ATOM 4409 O O . SER A 1 588 ? -17.259 -16.716 -20.079 1.00 96.38 588 SER A O 1
ATOM 4411 N N . LYS A 1 589 ? -16.532 -16.572 -22.201 1.00 95.88 589 LYS A N 1
ATOM 4412 C CA . LYS A 1 589 ? -16.578 -18.025 -22.463 1.00 95.88 589 LYS A CA 1
ATOM 4413 C C . LYS A 1 589 ? -15.641 -18.815 -21.548 1.00 95.88 589 LYS A C 1
ATOM 4415 O O . LYS A 1 589 ? -15.983 -19.901 -21.095 1.00 95.88 589 LYS A O 1
ATOM 4420 N N . GLY A 1 590 ? -14.448 -18.284 -21.276 1.00 93.25 590 GLY A N 1
ATOM 4421 C CA . GLY A 1 590 ? -13.511 -18.893 -20.333 1.00 93.25 590 GLY A CA 1
ATOM 4422 C C . GLY A 1 590 ? -14.084 -18.957 -18.916 1.00 93.25 590 GLY A C 1
ATOM 4423 O O . GLY A 1 590 ? -14.055 -20.015 -18.296 1.00 93.25 590 GLY A O 1
ATOM 4424 N N . MET A 1 591 ? -14.664 -17.859 -18.427 1.00 93.50 591 MET A N 1
ATOM 4425 C CA . MET A 1 591 ? -15.269 -17.804 -17.091 1.00 93.50 591 MET A CA 1
ATOM 4426 C C . MET A 1 591 ? -16.511 -18.690 -16.961 1.00 93.50 591 MET A C 1
ATOM 4428 O O . MET A 1 591 ? -16.674 -19.352 -15.939 1.00 93.50 591 MET A O 1
ATOM 4432 N N . GLU A 1 592 ? -17.347 -18.755 -18.000 1.00 94.50 592 GLU A N 1
ATOM 4433 C CA . GLU A 1 592 ? -18.487 -19.677 -18.070 1.00 94.50 592 GLU A CA 1
ATOM 4434 C C . GLU A 1 592 ? -18.028 -21.139 -17.948 1.00 94.50 592 GLU A C 1
ATOM 4436 O O . GLU A 1 592 ? -18.607 -21.919 -17.190 1.00 94.50 592 GLU A O 1
ATOM 4441 N N . HIS A 1 593 ? -16.950 -21.509 -18.646 1.00 90.06 593 HIS A N 1
ATOM 4442 C CA . HIS A 1 593 ? -16.382 -22.850 -18.547 1.00 90.06 593 HIS A CA 1
ATOM 4443 C C . HIS A 1 593 ? -15.872 -23.157 -17.133 1.00 90.06 593 HIS A C 1
ATOM 4445 O O . HIS A 1 593 ? -16.208 -24.208 -16.590 1.00 90.06 593 HIS A O 1
ATOM 4451 N N . LEU A 1 594 ? -15.113 -22.241 -16.515 1.00 88.69 594 LEU A N 1
ATOM 4452 C CA . LEU A 1 594 ? -14.623 -22.419 -15.141 1.00 88.69 594 LEU A CA 1
ATOM 4453 C C . LEU A 1 594 ? -15.777 -22.602 -14.153 1.00 88.69 594 LEU A C 1
ATOM 4455 O O . LEU A 1 594 ? -15.747 -23.533 -13.350 1.00 88.69 594 LEU A O 1
ATOM 4459 N N . GLN A 1 595 ? -16.829 -21.789 -14.275 1.00 89.00 595 GLN A N 1
ATOM 4460 C CA . GLN A 1 595 ? -18.035 -21.920 -13.463 1.00 89.00 595 GLN A CA 1
ATOM 4461 C C . GLN A 1 595 ? -18.690 -23.297 -13.636 1.00 89.00 595 GLN A C 1
ATOM 4463 O O . GLN A 1 595 ? -19.065 -23.923 -12.646 1.00 89.00 595 GLN A O 1
ATOM 4468 N N . ARG A 1 596 ? -18.805 -23.800 -14.872 1.00 86.06 596 ARG A N 1
ATOM 4469 C CA . ARG A 1 596 ? -19.378 -25.127 -15.153 1.00 86.06 596 ARG A CA 1
ATOM 4470 C C . ARG A 1 596 ? -18.543 -26.268 -14.563 1.00 86.06 596 ARG A C 1
ATOM 4472 O O . ARG A 1 596 ? -19.103 -27.288 -14.178 1.00 86.06 596 ARG A O 1
ATOM 4479 N N . CYS A 1 597 ? -17.228 -26.084 -14.469 1.00 80.62 597 CYS A N 1
ATOM 4480 C CA . CYS A 1 597 ? -16.310 -27.006 -13.800 1.00 80.62 597 CYS A CA 1
ATOM 4481 C C . CYS A 1 597 ? -16.291 -26.850 -12.267 1.00 80.62 597 CYS A C 1
ATOM 4483 O O . CYS A 1 597 ? -15.546 -27.563 -11.603 1.00 80.62 597 CYS A O 1
ATOM 4485 N N . GLY A 1 598 ? -17.075 -25.926 -11.694 1.00 80.44 598 GLY A N 1
ATOM 4486 C CA . GLY A 1 598 ? -17.080 -25.650 -10.254 1.00 80.44 598 GLY A CA 1
ATOM 4487 C C . GLY A 1 598 ? -15.834 -24.908 -9.757 1.00 80.44 598 GLY A C 1
ATOM 4488 O O . GLY A 1 598 ? -15.555 -24.910 -8.561 1.00 80.44 598 GLY A O 1
ATOM 4489 N N . ILE A 1 599 ? -15.078 -24.274 -10.657 1.00 81.44 599 ILE A N 1
ATOM 4490 C CA . ILE A 1 599 ? -13.829 -23.572 -10.351 1.00 81.44 599 ILE A CA 1
ATOM 4491 C C . ILE A 1 599 ? -14.107 -22.073 -10.232 1.00 81.44 599 ILE A C 1
ATOM 4493 O O . ILE A 1 599 ? -14.605 -21.432 -11.159 1.00 81.44 599 ILE A O 1
ATOM 4497 N N . VAL A 1 600 ? -13.730 -21.491 -9.094 1.00 82.31 600 VAL A N 1
ATOM 4498 C CA . VAL A 1 600 ? -13.792 -20.042 -8.870 1.00 82.31 600 VAL A CA 1
ATOM 4499 C C . VAL A 1 600 ? -12.410 -19.448 -9.132 1.00 82.31 600 VAL A C 1
ATOM 4501 O O . VAL A 1 600 ? -11.471 -19.761 -8.412 1.00 82.31 600 VAL A O 1
ATOM 4504 N N . HIS A 1 601 ? -12.286 -18.569 -10.132 1.00 83.88 601 HIS A N 1
ATOM 4505 C CA . HIS A 1 601 ? -10.993 -17.981 -10.524 1.00 83.88 601 HIS A CA 1
ATOM 4506 C C . HIS A 1 601 ? -10.375 -17.073 -9.440 1.00 83.88 601 HIS A C 1
ATOM 4508 O O . HIS A 1 601 ? -9.157 -17.004 -9.342 1.00 83.88 601 HIS A O 1
ATOM 4514 N N . ARG A 1 602 ? -11.195 -16.361 -8.649 1.00 82.06 602 ARG A N 1
ATOM 4515 C CA . ARG A 1 602 ? -10.820 -15.445 -7.537 1.00 82.06 602 ARG A CA 1
ATOM 4516 C C . ARG A 1 602 ? -9.979 -14.206 -7.883 1.00 82.06 602 ARG A C 1
ATOM 4518 O O . ARG A 1 602 ? -10.104 -13.215 -7.177 1.00 82.06 602 ARG A O 1
ATOM 4525 N N . ASP A 1 603 ? -9.226 -14.215 -8.978 1.00 83.00 603 ASP A N 1
ATOM 4526 C CA . ASP A 1 603 ? -8.400 -13.084 -9.419 1.00 83.00 603 ASP A CA 1
ATOM 4527 C C . ASP A 1 603 ? -8.526 -12.811 -10.931 1.00 83.00 603 ASP A C 1
ATOM 4529 O O . ASP A 1 603 ? -7.553 -12.829 -11.690 1.00 83.00 603 ASP A O 1
ATOM 4533 N N . LEU A 1 604 ? -9.755 -12.596 -11.416 1.00 89.88 604 LEU A N 1
ATOM 4534 C CA . LEU A 1 604 ? -9.963 -12.215 -12.815 1.00 89.88 604 LEU A CA 1
ATOM 4535 C C . LEU A 1 604 ? -9.573 -10.744 -13.025 1.00 89.88 604 LEU A C 1
ATOM 4537 O O . LEU A 1 604 ? -10.351 -9.831 -12.755 1.00 89.88 604 LEU A O 1
ATOM 4541 N N . ALA A 1 605 ? -8.381 -10.524 -13.573 1.00 89.69 605 ALA A N 1
ATOM 4542 C CA . ALA A 1 605 ? -7.867 -9.205 -13.926 1.00 89.69 605 ALA A CA 1
ATOM 4543 C C . ALA A 1 605 ? -7.110 -9.249 -15.261 1.00 89.69 605 ALA A C 1
ATOM 4545 O O . ALA A 1 605 ? -6.603 -10.293 -15.662 1.00 89.69 605 ALA A O 1
ATOM 4546 N N . ALA A 1 606 ? -6.948 -8.103 -15.935 1.00 89.50 606 ALA A N 1
ATOM 4547 C CA . ALA A 1 606 ? -6.254 -8.024 -17.231 1.00 89.50 606 ALA A CA 1
ATOM 4548 C C . ALA A 1 606 ? -4.790 -8.521 -17.198 1.00 89.50 606 ALA A C 1
ATOM 4550 O O . ALA A 1 606 ? -4.232 -8.865 -18.236 1.00 89.50 606 ALA A O 1
ATOM 4551 N N . ARG A 1 607 ? -4.159 -8.586 -16.019 1.00 88.00 607 ARG A N 1
ATOM 4552 C CA . ARG A 1 607 ? -2.829 -9.196 -15.830 1.00 88.00 607 ARG A CA 1
ATOM 4553 C C . ARG A 1 607 ? -2.845 -10.734 -15.887 1.00 88.00 607 ARG A C 1
ATOM 4555 O O . ARG A 1 607 ? -1.858 -11.317 -16.312 1.00 88.00 607 ARG A O 1
ATOM 4562 N N . ASN A 1 608 ? -3.973 -11.361 -15.541 1.00 88.38 608 ASN A N 1
ATOM 4563 C CA . ASN A 1 608 ? -4.182 -12.817 -15.553 1.00 88.38 608 ASN A CA 1
ATOM 4564 C C . ASN A 1 608 ? -4.889 -13.298 -16.832 1.00 88.38 608 ASN A C 1
ATOM 4566 O O . ASN A 1 608 ? -5.225 -14.473 -16.976 1.00 88.38 608 ASN A O 1
ATOM 4570 N N . VAL A 1 609 ? -5.100 -12.393 -17.789 1.00 93.00 609 VAL A N 1
ATOM 4571 C CA . VAL A 1 609 ? -5.493 -12.730 -19.155 1.00 93.00 609 VAL A CA 1
ATOM 4572 C C . VAL A 1 609 ? -4.247 -12.628 -20.018 1.00 93.00 609 VAL A C 1
ATOM 4574 O O . VAL A 1 609 ? -3.657 -11.556 -20.115 1.00 93.00 609 VAL A O 1
ATOM 4577 N N . LEU A 1 610 ? -3.827 -13.723 -20.640 1.00 93.00 610 LEU A N 1
ATOM 4578 C CA . LEU A 1 610 ? -2.653 -13.743 -21.504 1.00 93.00 610 LEU A CA 1
ATOM 4579 C C . LEU A 1 610 ? -3.043 -13.686 -22.980 1.00 93.00 610 LEU A C 1
ATOM 4581 O O . LEU A 1 610 ? -4.047 -14.261 -23.404 1.00 93.00 610 LEU A O 1
ATOM 4585 N N . VAL A 1 611 ? -2.226 -12.996 -23.768 1.00 92.75 611 VAL A N 1
ATOM 4586 C CA . VAL A 1 611 ? -2.436 -12.783 -25.198 1.00 92.75 611 VAL A CA 1
ATOM 4587 C C . VAL A 1 611 ? -1.622 -13.822 -25.968 1.00 92.75 611 VAL A C 1
ATOM 4589 O O . VAL A 1 611 ? -0.391 -13.829 -25.951 1.00 92.75 611 VAL A O 1
ATOM 4592 N N . HIS A 1 612 ? -2.321 -14.738 -26.638 1.00 88.19 612 HIS A N 1
ATOM 4593 C CA . HIS A 1 612 ? -1.692 -15.719 -27.523 1.00 88.19 612 HIS A CA 1
ATOM 4594 C C . HIS A 1 612 ? -1.410 -15.109 -28.902 1.00 88.19 612 HIS A C 1
ATOM 4596 O O . HIS A 1 612 ? -0.360 -15.339 -29.493 1.00 88.19 612 HIS A O 1
ATOM 4602 N N . SER A 1 613 ? -2.372 -14.336 -29.408 1.00 89.81 613 SER A N 1
ATOM 4603 C CA . SER A 1 613 ? -2.280 -13.541 -30.633 1.00 89.81 613 SER A CA 1
ATOM 4604 C C . SER A 1 613 ? -3.263 -12.371 -30.547 1.00 89.81 613 SER A C 1
ATOM 4606 O O . SER A 1 613 ? -4.143 -12.371 -29.685 1.00 89.81 613 SER A O 1
ATOM 4608 N N . GLU A 1 614 ? -3.191 -11.420 -31.479 1.00 87.56 614 GLU A N 1
ATOM 4609 C CA . GLU A 1 614 ? -4.130 -10.288 -31.567 1.00 87.56 614 GLU A CA 1
ATOM 4610 C C . GLU A 1 614 ? -5.608 -10.725 -31.508 1.00 87.56 614 GLU A C 1
ATOM 4612 O O . GLU A 1 614 ? -6.463 -10.028 -30.965 1.00 87.56 614 GLU A O 1
ATOM 4617 N N . HIS A 1 615 ? -5.932 -11.916 -32.017 1.00 89.81 615 HIS A N 1
ATOM 4618 C CA . HIS A 1 615 ? -7.300 -12.433 -32.053 1.00 89.81 615 HIS A CA 1
ATOM 4619 C C . HIS A 1 615 ? -7.605 -13.493 -30.993 1.00 89.81 615 HIS A C 1
ATOM 4621 O O . HIS A 1 615 ? -8.743 -13.966 -30.953 1.00 89.81 615 HIS A O 1
ATOM 4627 N N . GLN A 1 616 ? -6.648 -13.863 -30.135 1.00 91.69 616 GLN A N 1
ATOM 4628 C CA . GLN A 1 616 ? -6.854 -14.912 -29.140 1.00 91.69 616 GLN A CA 1
ATOM 4629 C C . GLN A 1 616 ? -6.225 -14.596 -27.783 1.00 91.69 616 GLN A C 1
ATOM 4631 O O . GLN A 1 616 ? -5.008 -14.445 -27.666 1.00 91.69 616 GLN A O 1
ATOM 4636 N N . VAL A 1 617 ? -7.071 -14.588 -26.753 1.00 95.25 617 VAL A N 1
ATOM 4637 C CA . VAL A 1 617 ? -6.705 -14.418 -25.344 1.00 95.25 617 VAL A CA 1
ATOM 4638 C C . VAL A 1 617 ? -7.101 -15.645 -24.535 1.00 95.25 617 VAL A C 1
ATOM 4640 O O . VAL A 1 617 ? -8.045 -16.357 -24.882 1.00 95.25 617 VAL A O 1
ATOM 4643 N N . LYS A 1 618 ? -6.373 -15.910 -23.452 1.00 93.12 618 LYS A N 1
ATOM 4644 C CA . LYS A 1 618 ? -6.640 -17.041 -22.564 1.00 93.12 618 LYS A CA 1
ATOM 4645 C C . LYS A 1 618 ? -6.527 -16.636 -21.099 1.00 93.12 618 LYS A C 1
ATOM 4647 O O . LYS A 1 618 ? -5.630 -15.887 -20.727 1.00 93.12 618 LYS A O 1
ATOM 4652 N N . LEU A 1 619 ? -7.434 -17.155 -20.282 1.00 91.88 619 LEU A N 1
ATOM 4653 C CA . LEU A 1 619 ? -7.460 -16.982 -18.834 1.00 91.88 619 LEU A CA 1
ATOM 4654 C C . LEU A 1 619 ? -6.438 -17.891 -18.169 1.00 91.88 619 LEU A C 1
ATOM 4656 O O . LEU A 1 619 ? -6.350 -19.070 -18.505 1.00 91.88 619 LEU A O 1
ATOM 4660 N N . LEU A 1 620 ? -5.709 -17.363 -17.202 1.00 85.94 620 LEU A N 1
ATOM 4661 C CA . LEU A 1 620 ? -4.753 -18.113 -16.409 1.00 85.94 620 LEU A CA 1
ATOM 4662 C C . LEU A 1 620 ? -5.390 -18.496 -15.073 1.00 85.94 620 LEU A C 1
ATOM 4664 O O . LEU A 1 620 ? -5.693 -17.635 -14.261 1.00 85.94 620 LEU A O 1
ATOM 4668 N N . THR A 1 621 ? -5.606 -19.790 -14.848 1.00 70.62 621 THR A N 1
ATOM 4669 C CA . THR A 1 621 ? -6.432 -20.313 -13.742 1.00 70.62 621 THR A CA 1
ATOM 4670 C C . THR A 1 621 ? -5.709 -20.440 -12.396 1.00 70.62 621 THR A C 1
ATOM 4672 O O . THR A 1 621 ? -6.273 -21.002 -11.467 1.00 70.62 621 THR A O 1
ATOM 4675 N N . SER A 1 622 ? -4.465 -19.955 -12.293 1.00 62.97 622 SER A N 1
ATOM 4676 C CA . SER A 1 622 ? -3.666 -19.926 -11.054 1.00 62.97 622 SER A CA 1
ATOM 4677 C C . SER A 1 622 ? -3.252 -18.500 -10.789 1.00 62.97 622 SER A C 1
ATOM 4679 O O . SER A 1 622 ? -2.989 -17.767 -11.744 1.00 62.97 622 SER A O 1
ATOM 4681 N N . ASP A 1 623 ? -3.074 -18.169 -9.512 1.00 54.00 623 ASP A N 1
ATOM 4682 C CA . ASP A 1 623 ? -2.481 -16.913 -9.062 1.00 54.00 623 ASP A CA 1
ATOM 4683 C C . ASP A 1 623 ? -1.047 -16.784 -9.597 1.00 54.00 623 ASP A C 1
ATOM 4685 O O . ASP A 1 623 ? -0.066 -17.215 -8.987 1.00 54.00 623 ASP A O 1
ATOM 4689 N N . TRP A 1 624 ? -0.900 -16.261 -10.807 1.00 44.41 624 TRP A N 1
ATOM 4690 C CA . TRP A 1 624 ? 0.382 -15.922 -11.405 1.00 44.41 624 TRP A CA 1
ATOM 4691 C C . TRP A 1 624 ? 0.743 -14.485 -11.058 1.00 44.41 624 TRP A C 1
ATOM 4693 O O . TRP A 1 624 ? -0.132 -13.624 -10.996 1.00 44.41 624 TRP A O 1
ATOM 4703 N N . PRO A 1 625 ? 2.031 -14.198 -10.823 1.00 37.34 625 PRO A N 1
ATOM 4704 C CA . PRO A 1 625 ? 2.436 -12.834 -10.565 1.00 37.34 625 PRO A CA 1
ATOM 4705 C C . PRO A 1 625 ? 2.229 -11.962 -11.805 1.00 37.34 625 PRO A C 1
ATOM 4707 O O . PRO A 1 625 ? 2.403 -12.405 -12.942 1.00 37.34 625 PRO A O 1
ATOM 4710 N N . SER A 1 626 ? 1.883 -10.707 -11.536 1.00 36.75 626 SER A N 1
ATOM 4711 C CA . SER A 1 626 ? 1.814 -9.593 -12.476 1.00 36.75 626 SER A CA 1
ATOM 4712 C C . SER A 1 626 ? 2.982 -9.616 -13.471 1.00 36.75 626 SER A C 1
ATOM 4714 O O . SER A 1 626 ? 4.139 -9.632 -13.047 1.00 36.75 626 SER A O 1
ATOM 4716 N N . CYS A 1 627 ? 2.689 -9.623 -14.778 1.00 33.69 627 CYS A N 1
ATOM 4717 C CA . CYS A 1 627 ? 3.693 -9.258 -15.784 1.00 33.69 627 CYS A CA 1
ATOM 4718 C C . CYS A 1 627 ? 4.127 -7.799 -15.644 1.00 33.69 627 CYS A C 1
ATOM 4720 O O . CYS A 1 627 ? 3.290 -6.973 -15.200 1.00 33.69 627 CYS A O 1
#

Foldseek 3Di:
DCQAAAEQALPPDPVQASEEAADAPDQFPNHLYQYAYNGGEYHEHYALHEAADPLNQCLSHVVHPYYHYDYDPVNHVVCVVVVFYDDPQAPDGFRGNFQLGRWDGDSVPSDIDRHTPAADEPSGHDPDAPQQQWEDDPRYTHGADPQAGGHFNDNAQLGHPDGPAAAEPSGHDVAAAPQWEQDPNRYTDGAAPLADPPPVFYFNANAQFCDNHHHVAGAEWEFEPDDQEGTGGDPDDNDEDFQWDKDQDLVVVCVGHHPPRDSVRYRMYTYGAPPQARDAPPDSQFHPHGDPQWAWEQEPVRDTGHTHNDADQQFFAADPVRSHTYGEDPQAGRHFNDHFQQGHPAGPAEWEQPDPVVRTIGRDNAADPQQHDWDQDPRGTYRHHPVVVVVVVVVDDDDDDDDDDDPVVVVVVVVVVVVVVVVVVVVVVVVVVVVVVLVVVLVVVVCVLFVDDPDDDDDDDDDDDDQDDAAEDEVVQKAFDDFPFDDDFFTKTFTWGHPPPHPHTATKIKGWGDDDDDPVVVVVVVVVLSLQQNQDDQQAWGFRHWYDDNTIITITHDQPQAFQVVNCVVCVPPDDPVLVVLNVVSLVVQVVSCVVSVHDQPDDDRQQWGHNDSRGIHGYSDPDGGD

Sequence (627 aa):
MFRNLKIVDGKGSSDGFGISIISDHIKSFDLNSLPKLSVGGVNIMAPELCYATSDLLEDIFKSADTVTTSIPESAAETCALEGNVCHAECNSTCIGPASSQCFACSPETGDCSLECKNFEFEGECVETCSMTDHYINGTSCMNCHEECGGGCTGPLNTDCFFCKNYKNGNRCLPKCPNPTYANENKTCQPCNNFCSFDKELSCSGPEPFITSDGCDSCALIEIEDKKKIFPKCLNSSNSCPPGFLSYSQKLIIADFVNESVDLAAVDQACMKCEVQCAACIGKPRYCTKCSSIAYSVTKQNGADGDCTLICDPTKYFIDETSRNCHECSDQCRGGCTGKTDKDCISCSVNKLVLNATENLFQCVTICPPTHNYTIYDKDGPKCVNYKSYMASKLGANKTAPPLPVRVDIIIGSVFAALVVFAVTAVIMAYYCRQKKKHIEKAKELELQLFGTGNAEPVMPTDAEPDLARLRLVKESELKRGDIIGSGAFGTVFKGYLIPDNENVKVPVAIKVLIEGTSPSQNTELLDEARVMASVEHPCCIKIVAVCMTAQMMLITPLMPEGCLLSYVKAHAGQLGSKIIMNWCAQISKGMEHLQRCGIVHRDLAARNVLVHSEHQVKLLTSDWPSC

Mean predicted aligned error: 20.85 Å